Protein AF-A0AA35WSQ1-F1 (afdb_monomer)

Organism: Geodia barretti (NCBI:txid519541)

pLDDT: mean 72.39, std 25.97, range [23.91, 98.19]

Solvent-accessible surface area (backbone atoms only — not comparable to full-atom values): 23000 Å² total; per-residue (Å²): 95,43,48,88,73,52,57,73,50,75,81,74,68,46,73,91,48,37,11,72,87,71,76,24,36,44,32,66,29,25,28,34,81,89,64,55,52,30,11,43,59,44,49,57,64,25,47,78,32,82,89,8,40,32,97,85,59,73,51,65,48,63,86,86,48,58,46,76,32,71,60,56,41,52,60,49,30,62,38,46,27,40,45,92,34,38,91,68,68,38,82,55,64,44,39,42,70,53,44,69,62,45,64,76,69,36,51,45,38,77,38,71,50,87,38,75,91,44,85,54,71,39,37,48,72,45,41,66,65,43,56,79,67,39,52,42,31,80,39,65,42,92,61,70,67,50,76,44,42,48,69,48,49,62,59,32,59,76,73,68,40,51,46,30,64,37,64,35,88,80,70,67,49,60,79,36,29,50,73,44,44,65,58,31,66,74,76,66,49,61,38,43,66,36,94,88,71,68,46,49,25,32,74,90,74,78,40,60,71,84,79,75,82,88,80,78,94,75,95,77,82,88,81,86,84,81,89,82,84,87,84,86,83,88,84,86,87,82,89,80,90,83,84,89,81,85,86,80,91,82,88,83,92,87,89,83,88,87,87,82,88,82,88,83,83,89,81,89,78,88,83,77,88,83,78,87,78,85,82,81,76,86,76,76,68,74,71,58,59,56,54,50,51,53,51,51,52,52,52,52,50,49,53,50,53,49,52,57,47,52,50,52,55,47,53,50,51,53,51,53,52,76,71,58,76,95,79,87,80,78,81,80,49,68,69,57,55,57,46,53,54,52,52,50,51,51,51,57,50,50,52,53,49,54,52,50,56,51,53,56,47,51,70,56,75,78,109

Structure (mmCIF, N/CA/C/O backbone):
data_AF-A0AA35WSQ1-F1
#
_entry.id   AF-A0AA35WSQ1-F1
#
loop_
_atom_site.group_PDB
_atom_site.id
_atom_site.type_symbol
_atom_site.label_atom_id
_atom_site.label_alt_id
_atom_site.label_comp_id
_atom_site.label_asym_id
_atom_site.label_entity_id
_atom_site.label_seq_id
_atom_site.pdbx_PDB_ins_code
_atom_site.Cartn_x
_atom_site.Cartn_y
_atom_site.Cartn_z
_atom_site.occupancy
_atom_site.B_iso_or_equiv
_atom_site.auth_seq_id
_atom_site.auth_comp_id
_atom_site.auth_asym_id
_atom_site.auth_atom_id
_atom_site.pdbx_PDB_model_num
ATOM 1 N N . MET A 1 1 ? -3.437 2.460 20.934 1.00 87.75 1 MET A N 1
ATOM 2 C CA . MET A 1 1 ? -4.535 3.359 20.510 1.00 87.75 1 MET A CA 1
ATOM 3 C C . MET A 1 1 ? -5.745 2.531 20.110 1.00 87.75 1 MET A C 1
ATOM 5 O O . MET A 1 1 ? -5.614 1.315 20.052 1.00 87.75 1 MET A O 1
ATOM 9 N N . GLY A 1 2 ? -6.906 3.158 19.908 1.00 93.75 2 GLY A N 1
ATOM 10 C CA . GLY A 1 2 ? -8.091 2.503 19.339 1.00 93.75 2 GLY A CA 1
ATOM 11 C C . GLY A 1 2 ? -8.087 2.446 17.808 1.00 93.75 2 GLY A C 1
ATOM 12 O O . GLY A 1 2 ? -7.114 2.833 17.163 1.00 93.75 2 GLY A O 1
ATOM 13 N N . PHE A 1 3 ? -9.198 1.982 17.242 1.00 94.56 3 PHE A N 1
ATOM 14 C CA . PHE A 1 3 ? -9.451 1.921 15.805 1.00 94.56 3 PHE A CA 1
ATOM 15 C C . PHE A 1 3 ? -9.909 3.277 15.244 1.00 94.56 3 PHE A C 1
ATOM 17 O O . PHE A 1 3 ? -11.011 3.742 15.544 1.00 94.56 3 PHE A O 1
ATOM 24 N N . ASP A 1 4 ? -9.081 3.864 14.379 1.00 93.81 4 ASP A N 1
ATOM 25 C CA . ASP A 1 4 ? -9.465 4.917 13.433 1.00 93.81 4 ASP A CA 1
ATOM 26 C C . ASP A 1 4 ? -10.038 4.271 12.159 1.00 93.81 4 ASP A C 1
ATOM 28 O O . ASP A 1 4 ? -9.310 3.657 11.369 1.00 93.81 4 ASP A O 1
ATOM 32 N N . VAL A 1 5 ? -11.365 4.329 12.019 1.00 94.44 5 VAL A N 1
ATOM 33 C CA . VAL A 1 5 ? -12.145 3.652 10.972 1.00 94.44 5 VAL A CA 1
ATOM 34 C C . VAL A 1 5 ? -13.406 4.441 10.624 1.00 94.44 5 VAL A C 1
ATOM 36 O O . VAL A 1 5 ? -14.088 4.970 11.501 1.00 94.4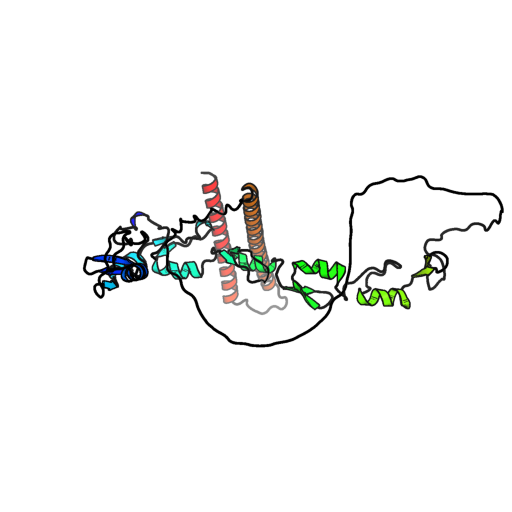4 5 VAL A O 1
ATOM 39 N N . THR A 1 6 ? -13.765 4.472 9.340 1.00 95.50 6 THR A N 1
ATOM 40 C CA . THR A 1 6 ? -15.065 4.988 8.889 1.00 95.50 6 THR A CA 1
ATOM 41 C C . THR A 1 6 ? -16.111 3.880 8.990 1.00 95.50 6 THR A C 1
ATOM 43 O O . THR A 1 6 ? -15.896 2.780 8.482 1.00 95.50 6 THR A O 1
ATOM 46 N N . LEU A 1 7 ? -17.249 4.154 9.628 1.00 95.50 7 LEU A N 1
ATOM 47 C CA . LEU A 1 7 ? -18.340 3.184 9.742 1.00 95.50 7 LEU A CA 1
ATOM 48 C C . LEU A 1 7 ? -19.167 3.098 8.455 1.00 95.50 7 LEU A C 1
ATOM 50 O O . LEU A 1 7 ? -19.232 4.057 7.688 1.00 95.50 7 LEU A O 1
ATOM 54 N N . VAL A 1 8 ? -19.819 1.952 8.238 1.00 95.19 8 VAL A N 1
ATOM 55 C CA . VAL A 1 8 ? -20.883 1.813 7.224 1.00 95.19 8 VAL A CA 1
ATOM 56 C C . VAL A 1 8 ? -22.152 2.539 7.683 1.00 95.19 8 VAL A C 1
ATOM 58 O O . VAL A 1 8 ? -22.787 3.229 6.893 1.00 95.19 8 VAL A O 1
ATOM 61 N N . ASP A 1 9 ? -22.475 2.419 8.971 1.00 92.12 9 ASP A N 1
ATOM 62 C CA . ASP A 1 9 ? -23.585 3.091 9.647 1.00 92.12 9 ASP A CA 1
ATOM 63 C C . ASP A 1 9 ? -23.034 3.859 10.858 1.00 92.12 9 ASP A C 1
ATOM 65 O O . ASP A 1 9 ? -22.395 3.278 11.739 1.00 92.12 9 ASP A O 1
ATOM 69 N N . ALA A 1 10 ? -23.266 5.172 10.906 1.00 87.69 10 ALA A N 1
ATOM 70 C CA . ALA A 1 10 ? -22.809 6.027 11.998 1.00 87.69 10 ALA A CA 1
ATOM 71 C C . ALA A 1 10 ? -23.467 5.676 13.348 1.00 87.69 10 ALA A C 1
ATOM 73 O O . ALA A 1 10 ? -22.832 5.838 14.391 1.00 87.69 10 ALA A O 1
ATOM 74 N N . THR A 1 11 ? -24.697 5.146 13.344 1.00 87.50 11 THR A N 1
ATOM 75 C CA . THR A 1 11 ? -25.439 4.773 14.563 1.00 87.50 11 THR A CA 1
ATOM 76 C C . THR A 1 11 ? -24.832 3.566 15.283 1.00 87.50 11 THR A C 1
ATOM 78 O O . THR A 1 11 ? -25.024 3.402 16.488 1.00 87.50 11 THR A O 1
ATOM 81 N N . ALA A 1 12 ? -23.998 2.772 14.599 1.00 85.94 12 ALA A N 1
ATOM 82 C CA . ALA A 1 12 ? -23.227 1.702 15.226 1.00 85.94 12 ALA A CA 1
ATOM 83 C C . ALA A 1 12 ? -22.140 2.224 16.197 1.00 85.94 12 ALA A C 1
ATOM 85 O O . ALA A 1 12 ? -21.617 1.445 17.003 1.00 85.94 12 ALA A O 1
ATOM 86 N N . LYS A 1 13 ? -21.813 3.530 16.183 1.00 87.12 13 LYS A N 1
ATOM 87 C CA . LYS A 1 13 ? -20.908 4.166 17.158 1.00 87.12 13 LYS A CA 1
ATOM 88 C C . LYS A 1 13 ? -21.607 4.412 18.504 1.00 87.12 13 LYS A C 1
ATOM 90 O O . LYS A 1 13 ? -21.825 5.551 18.906 1.00 87.12 13 LYS A O 1
ATOM 95 N N . LYS A 1 14 ? -21.908 3.339 19.239 1.00 91.25 14 LYS A N 1
ATOM 96 C CA . LYS A 1 14 ? -22.309 3.439 20.653 1.00 91.25 14 LYS A CA 1
ATOM 97 C C . LYS A 1 14 ? -21.193 4.085 21.481 1.00 91.25 14 LYS A C 1
ATOM 99 O O . LYS A 1 14 ? -20.032 3.700 21.342 1.00 91.25 14 LYS A O 1
ATOM 104 N N . GLU A 1 15 ? -21.542 4.965 22.416 1.00 89.12 15 GLU A N 1
ATOM 105 C CA . GLU A 1 15 ? -20.592 5.554 23.379 1.00 89.12 15 GLU A CA 1
ATOM 106 C C . GLU A 1 15 ? -19.857 4.475 24.191 1.00 89.12 15 GLU A C 1
ATOM 108 O O . GLU A 1 15 ? -18.644 4.544 24.369 1.00 89.12 15 GLU A O 1
ATOM 113 N N . SER A 1 16 ? -20.565 3.398 24.554 1.00 91.81 16 SER A N 1
ATOM 114 C CA . SER A 1 16 ? -20.035 2.205 25.236 1.00 91.81 16 SER A CA 1
ATOM 115 C C . SER A 1 16 ? -18.912 1.471 24.490 1.00 91.81 16 SER A C 1
ATOM 117 O O . SER A 1 16 ? -18.307 0.558 25.056 1.00 91.81 16 SER A O 1
ATOM 119 N N . ASN A 1 17 ? -18.679 1.816 23.220 1.00 94.50 17 ASN A N 1
ATOM 120 C CA . ASN A 1 17 ? -17.694 1.206 22.328 1.00 94.50 17 ASN A CA 1
ATOM 121 C C . ASN A 1 17 ? -16.542 2.174 21.979 1.00 94.50 17 ASN A C 1
ATOM 123 O O . ASN A 1 17 ? -15.666 1.826 21.181 1.00 94.50 17 ASN A O 1
ATOM 127 N N . VAL A 1 18 ? -16.528 3.373 22.573 1.00 95.38 18 VAL A N 1
ATOM 128 C CA . VAL A 1 18 ? -15.515 4.421 22.384 1.00 95.38 18 VAL A CA 1
ATOM 129 C C . VAL A 1 18 ? -14.584 4.478 23.596 1.00 95.38 18 VAL A C 1
ATOM 131 O O . VAL A 1 18 ? -15.018 4.431 24.741 1.00 95.38 18 VAL A O 1
ATOM 134 N N . CYS A 1 19 ? -13.281 4.606 23.354 1.00 96.25 19 CYS A N 1
ATOM 135 C CA . CYS A 1 19 ? -12.285 4.765 24.409 1.00 96.25 19 CYS A CA 1
ATOM 136 C C . CYS A 1 19 ? -12.253 6.220 24.919 1.00 96.25 19 CYS A C 1
ATOM 138 O O . CYS A 1 19 ? -11.862 7.097 24.147 1.00 96.25 19 CYS A O 1
ATOM 140 N N . PRO A 1 20 ? -12.520 6.516 26.205 1.00 94.06 20 PRO A N 1
ATOM 141 C CA . PRO A 1 20 ? -12.483 7.880 26.743 1.00 94.06 20 PRO A CA 1
ATOM 142 C C . PRO A 1 20 ? -11.074 8.497 26.749 1.00 94.06 20 PRO A C 1
ATOM 144 O O . PRO A 1 20 ? -10.946 9.705 26.875 1.00 94.06 20 PRO A O 1
ATOM 147 N N . HIS A 1 21 ? -10.011 7.693 26.595 1.00 94.06 21 HIS A N 1
ATOM 148 C CA . HIS A 1 21 ? -8.631 8.193 26.502 1.00 94.06 21 HIS A CA 1
ATOM 149 C C . HIS A 1 21 ? -8.194 8.641 25.095 1.00 94.06 21 HIS A C 1
ATOM 151 O O . HIS A 1 21 ? -7.302 9.473 24.979 1.00 94.06 21 HIS A O 1
ATOM 157 N N . CYS A 1 22 ? -8.759 8.067 24.026 1.00 95.31 22 CYS A N 1
ATOM 158 C CA . CYS A 1 22 ? -8.333 8.378 22.651 1.00 95.31 22 CYS A CA 1
ATOM 159 C C . CYS A 1 22 ? -9.482 8.673 21.679 1.00 95.31 22 CYS A C 1
ATOM 161 O O . CYS A 1 22 ? -9.227 8.919 20.508 1.00 95.31 22 CYS A O 1
ATOM 163 N N . HIS A 1 23 ? -10.734 8.628 22.142 1.00 94.00 23 HIS A N 1
ATOM 164 C CA . HIS A 1 23 ? -11.976 8.951 21.419 1.00 94.00 23 HIS A CA 1
ATOM 165 C C . HIS A 1 23 ? -12.254 8.129 20.136 1.00 94.00 23 HIS A C 1
ATOM 167 O O . HIS A 1 23 ? -13.249 8.347 19.435 1.00 94.00 23 HIS A O 1
ATOM 173 N N . LEU A 1 24 ? -11.415 7.120 19.885 1.00 95.44 24 LEU A N 1
ATOM 174 C CA . LEU A 1 24 ? -11.544 6.084 18.861 1.00 95.44 24 LEU A CA 1
ATOM 175 C C . LEU A 1 24 ? -12.309 4.859 19.386 1.00 95.44 24 LEU A C 1
ATOM 177 O O . LEU A 1 24 ? -12.506 4.697 20.593 1.00 95.44 24 LEU A O 1
ATOM 181 N N . ILE A 1 25 ? -12.709 3.969 18.476 1.00 96.19 25 ILE A N 1
ATOM 182 C CA . ILE A 1 25 ? -13.359 2.695 18.822 1.00 96.19 25 ILE A CA 1
ATOM 183 C C . ILE A 1 25 ? -12.358 1.780 19.547 1.00 96.19 25 ILE A C 1
ATOM 185 O O . ILE A 1 25 ? -11.173 1.759 19.210 1.00 96.19 25 ILE A O 1
ATOM 189 N N . LEU A 1 26 ? -12.810 1.044 20.566 1.00 97.00 26 LEU A N 1
ATOM 190 C CA . LEU A 1 26 ? -11.941 0.259 21.454 1.00 97.00 26 LEU A CA 1
ATOM 191 C C . LEU A 1 26 ? -11.146 -0.835 20.703 1.00 97.00 26 LEU A C 1
ATOM 193 O O . LEU A 1 26 ? -11.726 -1.819 20.255 1.00 97.00 26 LEU A O 1
ATOM 197 N N . ASP A 1 27 ? -9.814 -0.728 20.624 1.00 96.50 27 ASP A N 1
ATOM 198 C CA . ASP A 1 27 ? -8.960 -1.848 20.186 1.00 96.50 27 ASP A CA 1
ATOM 199 C C . ASP A 1 27 ? -8.508 -2.670 21.395 1.00 96.50 27 ASP A C 1
ATOM 201 O O . ASP A 1 27 ? -7.917 -2.135 22.337 1.00 96.50 27 ASP A O 1
ATOM 205 N N . THR A 1 28 ? -8.778 -3.976 21.350 1.00 96.81 28 THR A N 1
ATOM 206 C CA . THR A 1 28 ? -8.549 -4.930 22.447 1.00 96.81 28 THR A CA 1
ATOM 207 C C . THR A 1 28 ? -9.130 -4.398 23.771 1.00 96.81 28 THR A C 1
ATOM 209 O O . THR A 1 28 ? -8.376 -3.930 24.628 1.00 96.81 28 THR A O 1
ATOM 212 N N . PRO A 1 29 ? -10.471 -4.395 23.928 1.00 97.69 29 PRO A N 1
ATOM 213 C CA . PRO A 1 29 ? -11.139 -3.750 25.055 1.00 97.69 29 PRO A CA 1
ATOM 214 C C . PRO A 1 29 ? -10.738 -4.332 26.415 1.00 97.69 29 PRO A C 1
ATOM 216 O O . PRO A 1 29 ? -10.761 -5.545 26.631 1.00 97.69 29 PRO A O 1
ATOM 219 N N . MET A 1 30 ? -10.431 -3.436 27.344 1.00 97.25 30 MET A N 1
ATOM 220 C CA . MET A 1 30 ? -10.238 -3.688 28.769 1.00 97.25 30 MET A CA 1
ATOM 221 C C . MET A 1 30 ? -11.290 -2.895 29.549 1.00 97.25 30 MET A C 1
ATOM 223 O O . MET A 1 30 ? -11.677 -1.812 29.114 1.00 97.25 30 MET A O 1
ATOM 227 N N . GLN A 1 31 ? -11.719 -3.394 30.702 1.00 96.81 31 GLN A N 1
ATOM 228 C CA . GLN A 1 31 ? -12.670 -2.739 31.602 1.00 96.81 31 GLN A CA 1
ATOM 229 C C . GLN A 1 31 ? -12.081 -2.697 33.019 1.00 96.81 31 GLN A C 1
ATOM 231 O O . GLN A 1 31 ? -11.473 -3.677 33.450 1.00 96.81 31 GLN A O 1
ATOM 236 N N . THR A 1 32 ? -12.217 -1.570 33.725 1.00 95.06 32 THR A N 1
ATOM 237 C CA . THR A 1 32 ? -11.826 -1.448 35.144 1.00 95.06 32 THR A CA 1
ATOM 238 C C . THR A 1 32 ? -12.936 -1.940 36.082 1.00 95.06 32 THR A C 1
ATOM 240 O O . THR A 1 32 ? -14.067 -2.173 35.648 1.00 95.06 32 THR A O 1
ATOM 243 N N . GLU A 1 33 ? -12.650 -2.084 37.378 1.00 93.31 33 GLU A N 1
ATOM 244 C CA . GLU A 1 33 ? -13.682 -2.395 38.386 1.00 93.31 33 GLU A CA 1
ATOM 245 C C . GLU A 1 33 ? -14.798 -1.332 38.447 1.00 93.31 33 GLU A C 1
ATOM 247 O O . GLU A 1 33 ? -15.959 -1.677 38.649 1.00 93.31 33 GLU A O 1
ATOM 252 N N . GLU A 1 34 ? -14.491 -0.061 38.165 1.00 91.38 34 GLU A N 1
ATOM 253 C CA . GLU A 1 34 ? -15.468 1.035 38.032 1.00 91.38 34 GLU A CA 1
ATOM 254 C C . GLU A 1 34 ? -16.276 0.991 36.719 1.00 91.38 34 GLU A C 1
ATOM 256 O O . GLU A 1 34 ? -17.093 1.872 36.458 1.00 91.38 34 GLU A O 1
ATOM 261 N N . GLY A 1 35 ? -16.042 -0.005 35.859 1.00 92.31 35 GLY A N 1
ATOM 262 C CA . GLY A 1 35 ? -16.738 -0.176 34.584 1.00 92.31 35 GLY A CA 1
ATOM 263 C C . GLY A 1 35 ? -16.193 0.663 33.424 1.00 92.31 35 GLY A C 1
ATOM 264 O O . GLY A 1 35 ? -16.761 0.624 32.332 1.00 92.31 35 GLY A O 1
ATOM 265 N N . ILE A 1 36 ? -15.085 1.389 33.609 1.00 93.62 36 ILE A N 1
ATOM 266 C CA . ILE A 1 36 ? -14.510 2.239 32.559 1.00 93.62 36 ILE A CA 1
ATOM 267 C C . ILE A 1 36 ? -13.857 1.357 31.488 1.00 93.62 36 ILE A C 1
ATOM 269 O O . ILE A 1 36 ? -12.904 0.627 31.764 1.00 93.62 36 ILE A O 1
ATOM 273 N N . ARG A 1 37 ? -14.353 1.442 30.248 1.00 96.62 37 ARG A N 1
ATOM 274 C CA . ARG A 1 37 ? -13.802 0.729 29.085 1.00 96.62 37 ARG A CA 1
ATOM 275 C C . ARG A 1 37 ? -12.648 1.509 28.448 1.00 96.62 37 ARG A C 1
ATOM 277 O O . ARG A 1 37 ? -12.781 2.695 28.170 1.00 96.62 37 ARG A O 1
ATOM 284 N N . LEU A 1 38 ? -11.531 0.843 28.163 1.00 96.62 38 LEU A N 1
ATOM 285 C CA . LEU A 1 38 ? -10.324 1.401 27.539 1.00 96.62 38 LEU A CA 1
ATOM 286 C C . LEU A 1 38 ? -9.765 0.444 26.475 1.00 96.62 38 LEU A C 1
ATOM 288 O O . LEU A 1 38 ? -9.893 -0.772 26.597 1.00 96.62 38 LEU A O 1
ATOM 292 N N . CYS A 1 39 ? -9.071 0.961 25.458 1.00 97.94 39 CYS A N 1
ATOM 293 C CA . CYS A 1 39 ? -8.200 0.116 24.629 1.00 97.94 39 CYS A CA 1
ATOM 294 C C . CYS A 1 39 ? -7.049 -0.414 25.494 1.00 97.94 39 CYS A C 1
ATOM 296 O O . CYS A 1 39 ? -6.483 0.372 26.258 1.00 97.94 39 CYS A O 1
ATOM 298 N N . LYS A 1 40 ? -6.611 -1.670 25.324 1.00 97.12 40 LYS A N 1
ATOM 299 C CA . LYS A 1 40 ? -5.482 -2.238 26.092 1.00 97.12 40 LYS A CA 1
ATOM 300 C C . LYS A 1 40 ? -4.257 -1.311 26.131 1.00 97.12 40 LYS A C 1
ATOM 302 O O . LYS A 1 40 ? -3.819 -0.926 27.210 1.00 97.12 40 LYS A O 1
ATOM 307 N N . GLY A 1 41 ? -3.780 -0.866 24.966 1.00 96.19 41 GLY A N 1
ATOM 308 C CA . GLY A 1 41 ? -2.620 0.032 24.879 1.00 96.19 41 GLY A CA 1
ATOM 309 C C . GLY A 1 41 ? -2.845 1.426 25.482 1.00 96.19 41 GLY A C 1
ATOM 310 O O . GLY A 1 41 ? -1.888 2.088 25.858 1.00 96.19 41 GLY A O 1
ATOM 311 N N . CYS A 1 42 ? -4.097 1.876 25.603 1.00 96.56 42 CYS A N 1
ATOM 312 C CA . CYS A 1 42 ? -4.436 3.139 26.264 1.00 96.56 42 CYS A CA 1
ATOM 313 C C . CYS A 1 42 ? -4.449 2.984 27.791 1.00 96.56 42 CYS A C 1
ATOM 315 O O . CYS A 1 42 ? -3.952 3.849 28.501 1.00 96.56 42 CYS A O 1
ATOM 317 N N . LEU A 1 43 ? -4.948 1.853 28.294 1.00 95.62 43 LEU A N 1
ATOM 318 C CA . LEU A 1 43 ? -4.835 1.468 29.702 1.00 95.62 43 LEU A CA 1
ATOM 319 C C . LEU A 1 43 ? -3.360 1.312 30.122 1.00 95.62 43 LEU A C 1
ATOM 321 O O . LEU A 1 43 ? -2.966 1.810 31.173 1.00 95.62 43 LEU A O 1
ATOM 325 N N . GLU A 1 44 ? -2.522 0.712 29.275 1.00 94.56 44 GLU A N 1
ATOM 326 C CA . GLU A 1 44 ? -1.070 0.603 29.494 1.00 94.56 44 GLU A CA 1
ATOM 327 C C . GLU A 1 44 ? -0.379 1.983 29.542 1.00 94.56 44 GLU A C 1
ATOM 329 O O . GLU A 1 44 ? 0.444 2.220 30.425 1.00 94.56 44 GLU A O 1
ATOM 334 N N . GLN A 1 45 ? -0.777 2.929 28.682 1.00 93.88 45 GLN A N 1
ATOM 335 C CA . GLN A 1 45 ? -0.296 4.323 28.697 1.00 93.88 45 GLN A CA 1
ATOM 336 C C . GLN A 1 45 ? -0.766 5.148 29.910 1.00 93.88 45 GLN A C 1
ATOM 338 O O . GLN A 1 45 ? -0.131 6.148 30.244 1.00 93.88 45 GLN A O 1
ATOM 343 N N . ILE A 1 46 ? -1.876 4.775 30.557 1.00 93.75 46 ILE A N 1
ATOM 344 C CA . ILE A 1 46 ? -2.387 5.466 31.751 1.00 93.75 46 ILE A CA 1
ATOM 345 C C . ILE A 1 46 ? -1.690 4.958 33.021 1.00 93.75 46 ILE A C 1
ATOM 347 O O . ILE A 1 46 ? -1.271 5.776 33.838 1.00 93.75 46 ILE A O 1
ATOM 351 N N . LYS A 1 47 ? -1.487 3.640 33.162 1.00 92.31 47 LYS A N 1
ATOM 352 C CA . LYS A 1 47 ? -0.812 3.025 34.325 1.00 92.31 47 LYS A CA 1
ATOM 353 C C . LYS A 1 47 ? 0.560 3.615 34.643 1.00 92.31 47 LYS A C 1
ATOM 355 O O . LYS A 1 47 ? 0.893 3.793 35.806 1.00 92.31 47 LYS A O 1
ATOM 360 N N . ILE A 1 48 ? 1.356 3.898 33.610 1.00 92.12 48 ILE A N 1
ATOM 361 C CA . ILE A 1 48 ? 2.731 4.403 33.761 1.00 92.12 48 ILE A CA 1
ATOM 362 C C . ILE A 1 48 ? 2.801 5.870 34.220 1.00 92.12 48 ILE A C 1
ATOM 364 O O . ILE A 1 48 ? 3.893 6.390 34.437 1.00 92.12 48 ILE A O 1
ATOM 368 N N . LYS A 1 49 ? 1.659 6.557 34.355 1.00 90.50 49 LYS A N 1
ATOM 369 C CA . LYS A 1 49 ? 1.588 7.930 34.869 1.00 90.50 49 LYS A CA 1
ATOM 370 C C . LYS A 1 49 ? 1.565 7.924 36.403 1.00 90.50 49 LYS A C 1
ATOM 372 O O . LYS A 1 49 ? 1.051 6.973 36.993 1.00 90.50 49 LYS A O 1
ATOM 377 N N . PRO A 1 50 ? 2.059 8.980 37.077 1.00 88.12 50 PRO A N 1
ATOM 378 C CA . PRO A 1 50 ? 1.970 9.095 38.532 1.00 88.12 50 PRO A CA 1
ATOM 379 C C . PRO A 1 50 ? 0.536 8.873 39.038 1.00 88.12 50 PRO A C 1
ATOM 381 O O . PRO A 1 50 ? -0.404 9.519 38.578 1.00 88.12 50 PRO A O 1
ATOM 384 N N . GLY A 1 51 ? 0.362 7.918 39.957 1.00 85.00 51 GLY A N 1
ATOM 385 C CA . GLY A 1 51 ? -0.950 7.541 40.498 1.00 85.00 51 GLY A CA 1
ATOM 386 C C . GLY A 1 51 ? -1.916 6.874 39.505 1.00 85.00 51 GLY A C 1
ATOM 387 O O . GLY A 1 51 ? -3.092 6.741 39.826 1.00 85.00 51 GLY A O 1
ATOM 388 N N . GLY A 1 52 ? -1.461 6.478 38.309 1.00 87.69 52 GLY A N 1
ATOM 389 C CA . GLY A 1 52 ? -2.289 5.809 37.301 1.00 87.69 52 GLY A CA 1
ATOM 390 C C . GLY A 1 52 ? -3.409 6.675 36.709 1.00 87.69 52 GLY A C 1
ATOM 391 O O . GLY A 1 52 ? -4.395 6.129 36.223 1.00 87.69 52 GLY A O 1
ATOM 392 N N . ARG A 1 53 ? -3.313 8.011 36.767 1.00 89.06 53 ARG A N 1
ATOM 393 C CA . ARG A 1 53 ? -4.370 8.949 36.335 1.00 89.06 53 ARG A CA 1
ATOM 394 C C . ARG A 1 53 ? -4.029 9.614 35.000 1.00 89.06 53 ARG A C 1
ATOM 396 O O . ARG A 1 53 ? -2.881 9.999 34.774 1.00 89.06 53 ARG A O 1
ATOM 403 N N . CYS A 1 54 ? -5.013 9.810 34.114 1.00 86.88 54 CYS A N 1
ATOM 404 C CA . CYS A 1 54 ? -4.848 10.736 32.990 1.00 86.88 54 CYS A CA 1
ATOM 405 C C . CYS A 1 54 ? -5.434 12.114 33.279 1.00 86.88 54 CYS A C 1
ATOM 407 O O . CYS A 1 54 ? -6.649 12.286 33.284 1.00 86.88 54 CYS A O 1
ATOM 409 N N . ASN A 1 55 ? -4.568 13.125 33.288 1.00 81.69 55 ASN A N 1
ATOM 410 C CA . ASN A 1 55 ? -4.927 14.550 33.285 1.00 81.69 55 ASN A CA 1
ATOM 411 C C . ASN A 1 55 ? -5.761 14.984 32.050 1.00 81.69 55 ASN A C 1
ATOM 413 O O . ASN A 1 55 ? -6.113 16.149 31.931 1.00 81.69 55 ASN A O 1
ATOM 417 N N . CYS A 1 56 ? -6.021 14.071 31.106 1.00 80.50 56 CYS A N 1
ATOM 418 C CA . CYS A 1 56 ? -6.678 14.317 29.824 1.00 80.50 56 CYS A CA 1
ATOM 419 C C . CYS A 1 56 ? -8.170 13.940 29.780 1.00 80.50 56 CYS A C 1
ATOM 421 O O . CYS A 1 56 ? -8.923 14.513 29.003 1.00 80.50 56 CYS A O 1
ATOM 423 N N . CYS A 1 57 ? -8.584 12.941 30.563 1.00 79.94 57 CYS A N 1
ATOM 424 C CA . CYS A 1 57 ? -9.936 12.364 30.534 1.00 79.94 57 CYS A CA 1
ATOM 425 C C . CYS A 1 57 ? -10.419 11.915 31.926 1.00 79.94 57 CYS A C 1
ATOM 427 O O . CYS A 1 57 ? -11.377 11.158 32.041 1.00 79.94 57 CYS A O 1
ATOM 429 N N . ASP A 1 58 ? -9.685 12.321 32.962 1.00 81.94 58 ASP A N 1
ATOM 430 C CA . ASP A 1 58 ? -9.795 11.983 34.386 1.00 81.94 58 ASP A CA 1
ATOM 431 C C . ASP A 1 58 ? -9.855 10.494 34.782 1.00 81.94 58 ASP A C 1
ATOM 433 O O . ASP A 1 58 ? -9.938 10.148 35.962 1.00 81.94 58 ASP A O 1
ATOM 437 N N . VAL A 1 59 ? -9.724 9.582 33.816 1.00 88.06 59 VAL A N 1
ATOM 438 C CA . VAL A 1 59 ? -9.666 8.142 34.078 1.00 88.06 59 VAL A CA 1
ATOM 439 C C . VAL A 1 59 ? -8.448 7.807 34.937 1.00 88.06 59 VAL A C 1
ATOM 441 O O . VAL A 1 59 ? -7.306 8.098 34.568 1.00 88.06 59 VAL A O 1
ATOM 444 N N . THR A 1 60 ? -8.708 7.139 36.059 1.00 91.88 60 THR A N 1
ATOM 445 C CA . THR A 1 60 ? -7.696 6.514 36.917 1.00 91.88 60 THR A CA 1
ATOM 446 C C . THR A 1 60 ? -7.733 5.003 36.720 1.00 91.88 60 THR A C 1
ATOM 448 O O . THR A 1 60 ? -8.796 4.395 36.807 1.00 91.88 60 THR A O 1
ATOM 451 N N . VAL A 1 61 ? -6.578 4.393 36.461 1.00 92.75 61 VAL A N 1
ATOM 452 C CA . VAL A 1 61 ? -6.391 2.940 36.405 1.00 92.75 61 VAL A CA 1
ATOM 453 C C . VAL A 1 61 ? -5.570 2.524 37.619 1.00 92.75 61 VAL A C 1
ATOM 455 O O . VAL A 1 61 ? -4.378 2.816 37.704 1.00 92.75 61 VAL A O 1
ATOM 458 N N . LYS A 1 62 ? -6.211 1.825 38.555 1.00 91.50 62 LYS A N 1
ATOM 459 C CA . LYS A 1 62 ? -5.539 1.206 39.702 1.00 91.50 62 LYS A CA 1
ATOM 460 C C . LYS A 1 62 ? -4.890 -0.109 39.265 1.00 91.50 62 LYS A C 1
ATOM 462 O O . LYS A 1 62 ? -5.386 -0.785 38.361 1.00 91.50 62 LYS A O 1
ATOM 467 N N . GLU A 1 63 ? -3.779 -0.480 39.893 1.00 89.25 63 GLU A N 1
ATOM 468 C CA . GLU A 1 63 ? -3.058 -1.694 39.504 1.00 89.25 63 GLU A CA 1
ATOM 469 C C . GLU A 1 63 ? -3.842 -2.964 39.889 1.00 89.25 63 GLU A C 1
ATOM 471 O O . GLU A 1 63 ? -4.532 -2.998 40.904 1.00 89.25 63 GLU A O 1
ATOM 476 N N . GLY A 1 64 ? -3.799 -3.989 39.036 1.00 88.94 64 GLY A N 1
ATOM 477 C CA . GLY A 1 64 ? -4.607 -5.213 39.130 1.00 88.94 64 GLY A CA 1
ATOM 478 C C . GLY A 1 64 ? -6.115 -5.076 38.838 1.00 88.94 64 GLY A C 1
ATOM 479 O O . GLY A 1 64 ? -6.718 -6.047 38.388 1.00 88.94 64 GLY A O 1
ATOM 480 N N . GLN A 1 65 ? -6.731 -3.904 39.035 1.00 93.81 65 GLN A N 1
ATOM 481 C CA . GLN A 1 65 ? -8.197 -3.714 39.019 1.00 93.81 65 GLN A CA 1
ATOM 482 C C . GLN A 1 65 ? -8.797 -3.519 37.611 1.00 93.81 65 GLN A C 1
ATOM 484 O O . GLN A 1 65 ? -9.537 -2.567 37.342 1.00 93.81 65 GLN A O 1
ATOM 489 N N . TYR A 1 66 ? -8.448 -4.406 36.676 1.00 95.81 66 TYR A N 1
ATOM 490 C CA . TYR A 1 66 ? -8.901 -4.367 35.282 1.00 95.81 66 TYR A CA 1
ATOM 491 C C . TYR A 1 66 ? -8.852 -5.750 34.613 1.00 95.81 66 TYR A C 1
ATOM 493 O O . TYR A 1 66 ? -7.995 -6.582 34.907 1.00 95.81 66 TYR A O 1
ATOM 501 N N . TYR A 1 67 ? -9.738 -5.989 33.645 1.00 97.44 67 TYR A N 1
ATOM 502 C CA . TYR A 1 67 ? -9.865 -7.270 32.940 1.00 97.44 67 TYR A CA 1
ATOM 503 C C . TYR A 1 67 ? -10.216 -7.087 31.450 1.00 97.44 67 TYR A C 1
ATOM 505 O O . TYR A 1 67 ? -10.745 -6.042 31.071 1.00 97.44 67 TYR A O 1
ATOM 513 N N . PRO A 1 68 ? -9.934 -8.070 30.570 1.00 98.12 68 PRO A N 1
ATOM 514 C CA . PRO A 1 68 ? -10.331 -8.004 29.161 1.00 98.12 68 PRO A CA 1
ATOM 515 C C . PRO A 1 68 ? -11.852 -8.126 28.989 1.00 98.12 68 PRO A C 1
ATOM 517 O O . PRO A 1 68 ? -12.440 -9.150 29.350 1.00 98.12 68 PRO A O 1
ATOM 520 N N . ASP A 1 69 ? -12.491 -7.124 28.383 1.00 98.19 69 ASP A N 1
ATOM 521 C CA . ASP A 1 69 ? -13.939 -7.125 28.158 1.00 98.19 69 ASP A CA 1
ATOM 522 C C . ASP A 1 69 ? -14.294 -7.920 26.887 1.00 98.19 69 ASP A C 1
ATOM 524 O O . ASP A 1 69 ? -14.300 -7.421 25.757 1.00 98.19 69 ASP A O 1
ATOM 528 N N . ARG A 1 70 ? -14.623 -9.201 27.093 1.00 97.88 70 ARG A N 1
ATOM 529 C CA . ARG A 1 70 ? -15.087 -10.128 26.045 1.00 97.88 70 ARG A CA 1
ATOM 530 C C . ARG A 1 70 ? -16.508 -9.832 25.537 1.00 97.88 70 ARG A C 1
ATOM 532 O O . ARG A 1 70 ? -16.926 -10.437 24.546 1.00 97.88 70 ARG A O 1
ATOM 539 N N . ALA A 1 71 ? -17.279 -8.966 26.194 1.00 97.00 71 ALA A N 1
ATOM 540 C CA . ALA A 1 71 ? -18.558 -8.483 25.677 1.00 97.00 71 ALA A CA 1
ATOM 541 C C . ALA A 1 71 ? -18.312 -7.332 24.694 1.00 97.00 71 ALA A C 1
ATOM 543 O O . ALA A 1 71 ? -18.631 -7.491 23.514 1.00 97.00 71 ALA A O 1
ATOM 544 N N . ALA A 1 72 ? -17.620 -6.269 25.124 1.00 96.56 72 ALA A N 1
ATOM 545 C CA . ALA A 1 72 ? -17.214 -5.164 24.250 1.00 96.56 72 ALA A CA 1
ATOM 546 C C . ALA A 1 72 ? -16.432 -5.650 23.030 1.00 96.56 72 ALA A C 1
ATOM 548 O O . ALA A 1 72 ? -16.697 -5.188 21.928 1.00 96.56 72 ALA A O 1
ATOM 549 N N . LEU A 1 73 ? -15.510 -6.609 23.187 1.00 97.19 73 LEU A N 1
ATOM 550 C CA . LEU A 1 73 ? -14.749 -7.146 22.055 1.00 97.19 73 LEU A CA 1
ATOM 551 C C . LEU A 1 73 ? -15.661 -7.757 20.981 1.00 97.19 73 LEU A C 1
ATOM 553 O O . LEU A 1 73 ? -15.415 -7.555 19.797 1.00 97.19 73 LEU A O 1
ATOM 557 N N . ARG A 1 74 ? -16.733 -8.461 21.370 1.00 96.88 74 ARG A N 1
ATOM 558 C CA . ARG A 1 74 ? -17.707 -9.024 20.418 1.00 96.88 74 ARG A CA 1
ATOM 559 C C . ARG A 1 74 ? -18.597 -7.944 19.806 1.00 96.88 74 ARG A C 1
ATOM 561 O O . ARG A 1 74 ? -18.818 -7.975 18.600 1.00 96.88 74 ARG A O 1
ATOM 568 N N . GLU A 1 75 ? -19.066 -6.985 20.606 1.00 95.69 75 GLU A N 1
ATOM 569 C CA . GLU A 1 75 ? -19.849 -5.843 20.110 1.00 95.69 75 GLU A CA 1
ATOM 570 C C . GLU A 1 75 ? -19.060 -5.010 19.090 1.00 95.69 75 GLU A C 1
ATOM 572 O O . GLU A 1 75 ? -19.583 -4.676 18.032 1.00 95.69 75 GLU A O 1
ATOM 577 N N . VAL A 1 76 ? -17.795 -4.710 19.392 1.00 96.38 76 VAL A N 1
ATOM 578 C CA . VAL A 1 76 ? -16.895 -3.910 18.556 1.00 96.38 76 VAL A CA 1
ATOM 579 C C . VAL A 1 76 ? -16.481 -4.665 17.293 1.00 96.38 76 VAL A C 1
ATOM 581 O O . VAL A 1 76 ? -16.554 -4.100 16.204 1.00 96.38 76 VAL A O 1
ATOM 584 N N . ASN A 1 77 ? -16.122 -5.949 17.396 1.00 96.50 77 ASN A N 1
AT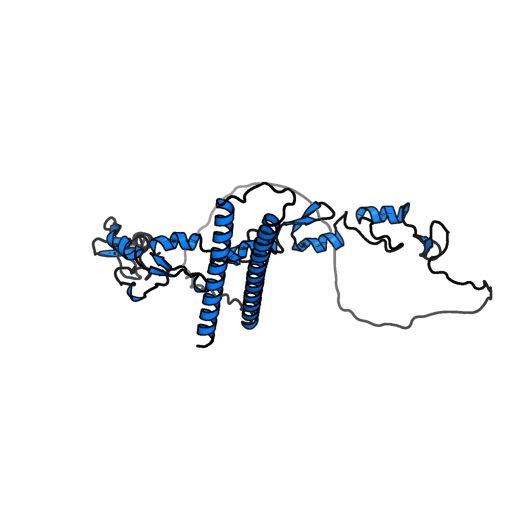OM 585 C CA . ASN A 1 77 ? -15.781 -6.773 16.231 1.00 96.50 77 ASN A CA 1
ATOM 586 C C . ASN A 1 77 ? -16.934 -6.899 15.222 1.00 96.50 77 ASN A C 1
ATOM 588 O O . ASN A 1 77 ? -16.679 -7.007 14.022 1.00 96.50 77 ASN A O 1
ATOM 592 N N . ALA A 1 78 ? -18.184 -6.869 15.695 1.00 96.19 78 ALA A N 1
ATOM 593 C CA . ALA A 1 78 ? -19.378 -6.947 14.859 1.00 96.19 78 ALA A CA 1
ATOM 594 C C . ALA A 1 78 ? -19.707 -5.642 14.102 1.00 96.19 78 ALA A C 1
ATOM 596 O O . ALA A 1 78 ? -20.516 -5.682 13.175 1.00 96.19 78 ALA A O 1
ATOM 597 N N . ILE A 1 79 ? -19.091 -4.504 14.454 1.00 96.31 79 ILE A N 1
ATOM 598 C CA . ILE A 1 79 ? -19.316 -3.221 13.771 1.00 96.31 79 ILE A CA 1
ATOM 599 C C . ILE A 1 79 ? -18.886 -3.333 12.301 1.00 96.31 79 ILE A C 1
ATOM 601 O O . ILE A 1 79 ? -17.780 -3.788 12.000 1.00 96.31 79 ILE A O 1
ATOM 605 N N . LEU A 1 80 ? -19.750 -2.885 11.386 1.00 97.06 80 LEU A N 1
ATOM 606 C CA . LEU A 1 80 ? -19.444 -2.806 9.958 1.00 97.06 80 LEU A CA 1
ATOM 607 C C . LEU A 1 80 ? -18.676 -1.518 9.636 1.00 97.06 80 LEU A C 1
ATOM 609 O O . LEU A 1 80 ? -19.150 -0.409 9.898 1.00 97.06 80 LEU A O 1
ATOM 613 N N . VAL A 1 81 ? -17.499 -1.673 9.032 1.00 97.62 81 VAL A N 1
ATOM 614 C CA . VAL A 1 81 ? -16.580 -0.582 8.685 1.00 97.62 81 VAL A CA 1
ATOM 615 C C . VAL A 1 81 ? -16.199 -0.605 7.208 1.00 97.62 81 VAL A C 1
ATOM 617 O O . VAL A 1 81 ? -16.205 -1.652 6.560 1.00 97.62 81 VAL A O 1
ATOM 620 N N . LEU A 1 82 ? -15.864 0.569 6.681 1.00 97.75 82 LEU A N 1
ATOM 621 C CA . LEU A 1 82 ? -15.377 0.787 5.322 1.00 97.75 82 LEU A CA 1
ATOM 622 C C . LEU A 1 82 ? -13.845 0.703 5.285 1.00 97.75 82 LEU A C 1
ATOM 624 O O . LEU A 1 82 ? -13.168 1.095 6.237 1.00 97.75 82 LEU A O 1
ATOM 628 N N . CYS A 1 83 ? -13.269 0.268 4.163 1.00 97.38 83 CYS A N 1
ATOM 629 C CA . CYS A 1 83 ? -11.825 0.384 3.971 1.00 97.38 83 CYS A CA 1
ATOM 630 C C . CYS A 1 83 ? -11.376 1.858 3.925 1.00 97.38 83 CYS A C 1
ATOM 632 O O . CYS A 1 83 ? -11.936 2.662 3.177 1.00 97.38 83 CYS A O 1
ATOM 634 N N . ARG A 1 84 ? -10.286 2.211 4.627 1.00 96.25 84 ARG A N 1
ATOM 635 C CA . ARG A 1 84 ? -9.680 3.560 4.565 1.00 96.25 84 ARG A CA 1
ATOM 636 C C . ARG A 1 84 ? -9.206 3.970 3.160 1.00 96.25 84 ARG A C 1
ATOM 638 O O . ARG A 1 84 ? -9.045 5.155 2.879 1.00 96.25 84 ARG A O 1
ATOM 645 N N . HIS A 1 85 ? -9.031 2.999 2.262 1.00 96.69 85 HIS A N 1
ATOM 646 C CA . HIS A 1 85 ? -8.700 3.201 0.849 1.00 96.69 85 HIS A CA 1
ATOM 647 C C . HIS A 1 85 ? -9.938 3.329 -0.061 1.00 96.69 85 HIS A C 1
ATOM 649 O O . HIS A 1 85 ? -9.798 3.327 -1.283 1.00 96.69 85 HIS A O 1
ATOM 655 N N . LYS A 1 86 ? -11.157 3.487 0.486 1.00 95.44 86 LYS A N 1
ATOM 656 C CA . LYS A 1 86 ? -12.385 3.710 -0.306 1.00 95.44 86 LYS A CA 1
ATOM 657 C C . LYS A 1 86 ? -12.266 4.906 -1.256 1.00 95.44 86 LYS A C 1
ATOM 659 O O . LYS A 1 86 ? -12.690 4.817 -2.402 1.00 95.44 86 LYS A O 1
ATOM 664 N N . LYS A 1 87 ? -11.578 5.975 -0.831 1.00 94.19 87 LYS A N 1
ATOM 665 C CA . LYS A 1 87 ? -11.259 7.151 -1.668 1.00 94.19 87 LYS A CA 1
ATOM 666 C C . LYS A 1 87 ? -10.335 6.870 -2.867 1.00 94.19 87 LYS A C 1
ATOM 668 O O . LYS A 1 87 ? -10.210 7.722 -3.734 1.00 94.19 87 LYS A O 1
ATOM 673 N N . PHE A 1 88 ? -9.688 5.704 -2.907 1.00 93.44 88 PHE A N 1
ATOM 674 C CA . PHE A 1 88 ? -8.845 5.244 -4.016 1.00 93.44 88 PHE A CA 1
ATOM 675 C C . PHE A 1 88 ? -9.520 4.153 -4.869 1.00 93.44 88 PHE A C 1
ATOM 677 O O . PHE A 1 88 ? -8.907 3.664 -5.810 1.00 93.44 88 PHE A O 1
ATOM 684 N N . GLY A 1 89 ? -10.768 3.774 -4.558 1.00 95.44 89 GLY A N 1
ATOM 685 C CA . GLY A 1 89 ? -11.539 2.765 -5.297 1.00 95.44 89 GLY A CA 1
ATOM 686 C C . GLY A 1 89 ? -11.866 1.487 -4.519 1.00 95.44 89 GLY A C 1
ATOM 687 O O . GLY A 1 89 ? -12.601 0.649 -5.035 1.00 95.44 89 GLY A O 1
ATOM 688 N N . CYS A 1 90 ? -11.388 1.323 -3.277 1.00 97.69 90 CYS A N 1
ATOM 689 C CA . CYS A 1 90 ? -11.674 0.109 -2.509 1.00 97.69 90 CYS A CA 1
ATOM 690 C C . CYS A 1 90 ? -13.156 0.015 -2.109 1.00 97.69 90 CYS A C 1
ATOM 692 O O . CYS A 1 90 ? -13.625 0.740 -1.230 1.00 97.69 90 CYS A O 1
ATOM 694 N N . SER A 1 91 ? -13.881 -0.926 -2.711 1.00 97.06 91 SER A N 1
ATOM 695 C CA . SER A 1 91 ? -15.284 -1.227 -2.400 1.00 97.06 91 SER A CA 1
ATOM 696 C C . SER A 1 91 ? -15.479 -2.042 -1.114 1.00 97.06 91 SER A C 1
ATOM 698 O O . SER A 1 91 ? -16.618 -2.240 -0.691 1.00 97.06 91 SER A O 1
ATOM 700 N N . TRP A 1 92 ? -14.398 -2.512 -0.476 1.00 98.19 92 TRP A N 1
ATOM 701 C CA . TRP A 1 92 ? -14.490 -3.380 0.697 1.00 98.19 92 TRP A CA 1
ATOM 702 C C . TRP A 1 92 ? -15.175 -2.688 1.879 1.00 98.19 92 TRP A C 1
ATOM 704 O O . TRP A 1 92 ? -14.806 -1.585 2.305 1.00 98.19 92 TRP A O 1
ATOM 714 N N . GLN A 1 93 ? -16.131 -3.415 2.447 1.00 97.62 93 GLN A N 1
ATOM 715 C CA . GLN A 1 93 ? -16.771 -3.140 3.721 1.00 97.62 93 GLN A CA 1
ATOM 716 C C . GLN A 1 93 ? -17.028 -4.465 4.442 1.00 97.62 93 GLN A C 1
ATOM 718 O O . GLN A 1 93 ? -17.291 -5.481 3.797 1.00 97.62 93 GLN A O 1
ATOM 723 N N . GLY A 1 94 ? -16.961 -4.473 5.770 1.00 97.31 94 GLY A N 1
ATOM 724 C CA . GLY A 1 94 ? -17.114 -5.707 6.536 1.00 97.31 94 GLY A CA 1
ATOM 725 C C . GLY A 1 94 ? -16.983 -5.512 8.039 1.00 97.31 94 GLY A C 1
ATOM 726 O O . GLY A 1 94 ? -16.786 -4.398 8.520 1.00 97.31 94 GLY A O 1
ATOM 727 N N . ARG A 1 95 ? -17.101 -6.615 8.785 1.00 97.69 95 ARG A N 1
ATOM 728 C CA . ARG A 1 95 ? -16.912 -6.635 10.242 1.00 97.69 95 ARG A CA 1
ATOM 729 C C . ARG A 1 95 ? -15.493 -6.201 10.616 1.00 97.69 95 ARG A C 1
ATOM 731 O O . ARG A 1 95 ? -14.529 -6.615 9.970 1.00 97.69 95 ARG A O 1
ATOM 738 N N . LEU A 1 96 ? -15.365 -5.402 11.674 1.00 96.81 96 LEU A N 1
ATOM 739 C CA . LEU A 1 96 ? -14.097 -4.832 12.144 1.00 96.81 96 LEU A CA 1
ATOM 740 C C . LEU A 1 96 ? -13.035 -5.900 12.474 1.00 96.81 96 LEU A C 1
ATOM 742 O O . LEU A 1 96 ? -11.844 -5.657 12.289 1.00 96.81 96 LEU A O 1
ATOM 746 N N . GLU A 1 97 ? -13.443 -7.112 12.858 1.00 96.19 97 GLU A N 1
ATOM 747 C CA . GLU A 1 97 ? -12.526 -8.252 13.041 1.00 96.19 97 GLU A CA 1
ATOM 748 C C . GLU A 1 97 ? -11.757 -8.650 11.765 1.00 96.19 97 GLU A C 1
ATOM 750 O O . GLU A 1 97 ? -10.623 -9.115 11.850 1.00 96.19 97 GLU A O 1
ATOM 755 N N . LEU A 1 98 ? -12.336 -8.411 10.582 1.00 97.06 98 LEU A N 1
ATOM 756 C CA . LEU A 1 98 ? -11.725 -8.674 9.273 1.00 97.06 98 LEU A CA 1
ATOM 757 C C . LEU A 1 98 ? -10.991 -7.448 8.699 1.00 97.06 98 LEU A C 1
ATOM 759 O O . LEU A 1 98 ? -10.313 -7.550 7.678 1.00 97.06 98 LEU A O 1
ATOM 763 N N . TYR A 1 99 ? -11.096 -6.280 9.340 1.00 96.38 99 TYR A N 1
ATOM 764 C CA . TYR A 1 99 ? -10.487 -5.041 8.847 1.00 96.38 99 TYR A CA 1
ATOM 765 C C . TYR A 1 99 ? -8.953 -5.090 8.885 1.00 96.38 99 TYR A C 1
ATOM 767 O O . TYR A 1 99 ? -8.299 -4.687 7.925 1.00 96.38 99 TYR A O 1
ATOM 775 N N . LYS A 1 100 ? -8.366 -5.624 9.969 1.00 93.12 100 LYS A N 1
ATOM 776 C CA . LYS A 1 100 ? -6.902 -5.719 10.129 1.00 93.12 100 LYS A CA 1
ATOM 777 C C . LYS A 1 100 ? -6.257 -6.604 9.052 1.00 93.12 100 LYS A C 1
ATOM 779 O O . LYS A 1 100 ? -5.212 -6.232 8.525 1.00 93.12 100 LYS A O 1
ATOM 784 N N . SER A 1 101 ? -6.887 -7.721 8.678 1.00 95.94 101 SER A N 1
ATOM 785 C CA . SER A 1 101 ? -6.411 -8.580 7.584 1.00 95.94 101 SER A CA 1
ATOM 786 C C . SER A 1 101 ? -6.690 -7.979 6.205 1.00 95.94 101 SER A C 1
ATOM 788 O O . SER A 1 101 ? -5.806 -8.017 5.351 1.00 95.94 101 SER A O 1
ATOM 790 N N . HIS A 1 102 ? -7.856 -7.357 5.988 1.00 97.12 102 HIS A N 1
ATOM 791 C CA . HIS A 1 102 ? -8.148 -6.673 4.726 1.00 97.12 102 HIS A CA 1
ATOM 792 C C . HIS A 1 102 ? -7.148 -5.547 4.425 1.00 97.12 102 HIS A C 1
ATOM 794 O O . HIS A 1 102 ? -6.607 -5.496 3.324 1.00 97.12 102 HIS A O 1
ATOM 800 N N . VAL A 1 103 ? -6.878 -4.649 5.380 1.00 95.19 103 VAL A N 1
ATOM 801 C CA . VAL A 1 103 ? -5.990 -3.493 5.149 1.00 95.19 103 VAL A CA 1
ATOM 802 C C . VAL A 1 103 ? -4.556 -3.929 4.833 1.00 95.19 103 VAL A C 1
ATOM 804 O O . VAL A 1 103 ? -3.915 -3.294 3.999 1.00 95.19 103 VAL A O 1
ATOM 807 N N . ALA A 1 104 ? -4.078 -5.029 5.427 1.00 95.25 104 ALA A N 1
ATOM 808 C CA . ALA A 1 104 ? -2.752 -5.588 5.154 1.00 95.25 104 ALA A CA 1
ATOM 809 C C . ALA A 1 104 ? -2.597 -6.155 3.727 1.00 95.25 104 ALA A C 1
ATOM 811 O O . ALA A 1 104 ? -1.486 -6.182 3.207 1.00 95.25 104 ALA A O 1
ATOM 812 N N . GLY A 1 105 ? -3.695 -6.587 3.095 1.00 95.31 105 GLY A N 1
ATOM 813 C CA . GLY A 1 105 ? -3.732 -7.111 1.722 1.00 95.31 105 GLY A CA 1
ATOM 814 C C . GLY A 1 105 ? -4.534 -6.245 0.745 1.00 95.31 105 GLY A C 1
ATOM 815 O O . GLY A 1 105 ? -5.016 -6.749 -0.265 1.00 95.31 105 GLY A O 1
ATOM 816 N N . CYS A 1 106 ? -4.759 -4.967 1.056 1.00 97.69 106 CYS A N 1
ATOM 817 C CA . CYS A 1 106 ? -5.643 -4.113 0.269 1.00 97.69 106 CYS A CA 1
ATOM 818 C C . CYS A 1 106 ? -4.965 -3.663 -1.035 1.00 97.69 106 CYS A C 1
ATOM 820 O O . CYS A 1 106 ? -4.010 -2.893 -1.007 1.00 97.69 106 CYS A O 1
ATOM 822 N N . GLU A 1 107 ? -5.513 -4.060 -2.184 1.00 97.12 107 GLU A N 1
ATOM 823 C CA . GLU A 1 107 ? -4.984 -3.723 -3.519 1.00 97.12 107 GLU A CA 1
ATOM 824 C C . GLU A 1 107 ? -4.945 -2.205 -3.812 1.00 97.12 107 GLU A C 1
ATOM 826 O O . GLU A 1 107 ? -4.178 -1.735 -4.654 1.00 97.12 107 GLU A O 1
ATOM 831 N N . PHE A 1 108 ? -5.738 -1.426 -3.071 1.00 97.69 108 PHE A N 1
ATOM 832 C CA . PHE A 1 108 ? -5.800 0.039 -3.116 1.00 97.69 108 PHE A CA 1
ATOM 833 C C . PHE A 1 108 ? -4.955 0.721 -2.021 1.00 97.69 108 PHE A C 1
ATOM 835 O O . PHE A 1 108 ? -5.072 1.930 -1.812 1.00 97.69 108 PHE A O 1
ATOM 842 N N . ALA A 1 109 ? -4.122 -0.030 -1.294 1.00 96.81 109 ALA A N 1
ATOM 843 C CA . ALA A 1 109 ? -3.090 0.541 -0.437 1.00 96.81 109 ALA A CA 1
ATOM 844 C C . ALA A 1 109 ? -1.938 1.100 -1.285 1.00 96.81 109 ALA A C 1
ATOM 846 O O . ALA A 1 109 ? -1.581 0.532 -2.319 1.00 96.81 109 ALA A O 1
ATOM 847 N N . GLY A 1 110 ? -1.336 2.197 -0.824 1.00 96.19 110 GLY A N 1
ATOM 848 C CA . GLY A 1 110 ? -0.097 2.718 -1.396 1.00 96.19 110 GLY A CA 1
ATOM 849 C C . GLY A 1 110 ? 1.106 1.890 -0.942 1.00 96.19 110 GLY A C 1
ATOM 850 O O . GLY A 1 110 ? 1.299 1.693 0.257 1.00 96.19 110 GLY A O 1
ATOM 851 N N . VAL A 1 111 ? 1.924 1.442 -1.890 1.00 96.75 111 VAL A N 1
ATOM 852 C CA . VAL A 1 111 ? 3.154 0.671 -1.673 1.00 96.75 111 VAL A CA 1
ATOM 853 C C . VAL A 1 111 ? 4.330 1.340 -2.381 1.00 96.75 111 VAL A C 1
ATOM 855 O O . VAL A 1 111 ? 4.173 1.923 -3.454 1.00 96.75 111 VAL A O 1
ATOM 858 N N . SER A 1 112 ? 5.514 1.266 -1.776 1.00 97.38 112 SER A N 1
ATOM 859 C CA . SER A 1 112 ? 6.742 1.788 -2.382 1.00 97.38 112 SER A CA 1
ATOM 860 C C . SER A 1 112 ? 7.226 0.860 -3.494 1.00 97.38 112 SER A C 1
ATOM 862 O O . SER A 1 112 ? 7.125 -0.364 -3.372 1.00 97.38 112 SER A O 1
ATOM 864 N N . CYS A 1 113 ? 7.779 1.425 -4.566 1.00 97.62 113 CYS A N 1
ATOM 865 C CA . CYS A 1 113 ? 8.510 0.633 -5.545 1.00 97.62 113 CYS A CA 1
ATOM 866 C C . CYS A 1 113 ? 9.748 -0.038 -4.901 1.00 97.62 113 CYS A C 1
ATOM 868 O O . CYS A 1 113 ? 10.533 0.642 -4.243 1.00 97.62 113 CYS A O 1
ATOM 870 N N . PRO A 1 114 ? 9.983 -1.349 -5.114 1.00 97.12 114 PRO A N 1
ATOM 871 C CA . PRO A 1 114 ? 11.163 -2.047 -4.597 1.00 97.12 114 PRO A CA 1
ATOM 872 C C . PRO A 1 114 ? 12.447 -1.818 -5.422 1.00 97.12 114 PRO A C 1
ATOM 874 O O . PRO A 1 114 ? 13.510 -2.295 -5.027 1.00 97.12 114 PRO A O 1
ATOM 877 N N . ASN A 1 115 ? 12.382 -1.132 -6.571 1.00 96.81 115 ASN A N 1
ATOM 878 C CA . ASN A 1 115 ? 13.566 -0.855 -7.391 1.00 96.81 115 ASN A CA 1
ATOM 879 C C . ASN A 1 115 ? 14.438 0.226 -6.734 1.00 96.81 115 ASN A C 1
ATOM 881 O O . ASN A 1 115 ? 13.978 1.342 -6.494 1.00 96.81 115 ASN A O 1
ATOM 885 N N . ALA A 1 116 ? 15.715 -0.080 -6.497 1.00 95.56 116 ALA A N 1
ATOM 886 C CA . ALA A 1 116 ? 16.651 0.844 -5.860 1.00 95.56 116 ALA A CA 1
ATOM 887 C C . ALA A 1 116 ? 16.760 2.181 -6.626 1.00 95.56 116 ALA A C 1
ATOM 889 O O . ALA A 1 116 ? 17.001 2.205 -7.831 1.00 95.56 116 ALA A O 1
ATOM 890 N N . GLY A 1 117 ? 16.585 3.295 -5.910 1.00 94.19 117 GLY A N 1
ATOM 891 C CA . GLY A 1 117 ? 16.569 4.650 -6.476 1.00 94.19 117 GLY A CA 1
ATOM 892 C C . GLY A 1 117 ? 15.202 5.123 -6.989 1.00 94.19 117 GLY A C 1
ATOM 893 O O . GLY A 1 117 ? 15.056 6.308 -7.283 1.00 94.19 117 GLY A O 1
ATOM 894 N N . CYS A 1 118 ? 14.191 4.250 -7.050 1.00 97.19 118 CYS A N 1
ATOM 895 C CA . CYS A 1 118 ? 12.806 4.683 -7.200 1.00 97.19 118 CYS A CA 1
ATOM 896 C C . CYS A 1 118 ? 12.225 5.042 -5.828 1.00 97.19 118 CYS A C 1
ATOM 898 O O . CYS A 1 118 ? 12.348 4.282 -4.870 1.00 97.19 118 CYS A O 1
ATOM 900 N N . HIS A 1 119 ? 11.561 6.193 -5.747 1.00 95.88 119 HIS A N 1
ATOM 901 C CA . HIS A 1 119 ? 10.874 6.663 -4.540 1.00 95.88 119 HIS A CA 1
ATOM 902 C C . HIS A 1 119 ? 9.370 6.877 -4.782 1.00 95.88 119 HIS A C 1
ATOM 904 O O . HIS A 1 119 ? 8.698 7.557 -4.012 1.00 95.88 119 HIS A O 1
ATOM 910 N N . GLU A 1 120 ? 8.833 6.300 -5.861 1.00 95.38 120 GLU A N 1
ATOM 911 C CA . GLU A 1 120 ? 7.407 6.364 -6.175 1.00 95.38 120 GLU A CA 1
ATOM 912 C C . GLU A 1 120 ? 6.594 5.459 -5.239 1.00 95.38 120 GLU A C 1
ATOM 914 O O . GLU A 1 120 ? 6.932 4.294 -5.002 1.00 95.38 120 GLU A O 1
ATOM 919 N N . MET A 1 121 ? 5.490 6.013 -4.736 1.00 96.00 121 MET A N 1
ATOM 920 C CA . MET A 1 121 ? 4.425 5.286 -4.052 1.00 96.00 121 MET A CA 1
ATOM 921 C C . MET A 1 121 ? 3.287 5.060 -5.049 1.00 96.00 121 MET A C 1
ATOM 923 O O . MET A 1 121 ? 2.697 6.022 -5.539 1.00 96.00 121 MET A O 1
ATOM 927 N N . VAL A 1 122 ? 2.969 3.801 -5.337 1.00 95.94 122 VAL A N 1
ATOM 928 C CA . VAL A 1 122 ? 1.923 3.393 -6.292 1.00 95.94 122 VAL A CA 1
ATOM 929 C C . VAL A 1 122 ? 0.849 2.572 -5.583 1.00 95.94 122 VAL A C 1
ATOM 931 O O . VAL A 1 122 ? 1.099 2.031 -4.508 1.00 95.94 122 VAL A O 1
ATOM 934 N N . LEU A 1 123 ? -0.355 2.453 -6.149 1.00 96.69 123 LEU A N 1
ATOM 935 C CA . LEU A 1 123 ? -1.335 1.501 -5.612 1.00 96.69 123 LEU A CA 1
ATOM 936 C C . LEU A 1 123 ? -0.826 0.068 -5.823 1.00 96.69 123 LEU A C 1
ATOM 938 O O . LEU A 1 123 ? -0.241 -0.225 -6.867 1.00 96.69 123 LEU A O 1
ATOM 942 N N . ALA A 1 124 ? -1.072 -0.844 -4.882 1.00 97.19 124 ALA A N 1
ATOM 943 C CA . ALA A 1 124 ? -0.617 -2.233 -5.000 1.00 97.19 124 ALA A CA 1
ATOM 944 C C . ALA A 1 124 ? -1.127 -2.922 -6.287 1.00 97.19 124 ALA A C 1
ATOM 946 O O . ALA A 1 124 ? -0.359 -3.617 -6.951 1.00 97.19 124 ALA A O 1
ATOM 947 N N . ILE A 1 125 ? -2.362 -2.627 -6.718 1.00 96.12 125 ILE A N 1
ATOM 948 C CA . ILE A 1 125 ? -2.933 -3.075 -8.004 1.00 96.12 125 ILE A CA 1
ATOM 949 C C . ILE A 1 125 ? -2.170 -2.553 -9.239 1.00 96.12 125 ILE A C 1
ATOM 951 O O . ILE A 1 125 ? -2.180 -3.181 -10.294 1.00 96.12 125 ILE A O 1
ATOM 955 N N . GLN A 1 126 ? -1.481 -1.414 -9.117 1.00 96.56 126 GLN A N 1
ATOM 956 C CA . GLN A 1 126 ? -0.687 -0.784 -10.179 1.00 96.56 126 GLN A CA 1
ATOM 957 C C . GLN A 1 126 ? 0.801 -1.166 -10.124 1.00 96.56 126 GLN A C 1
ATOM 959 O O . GLN A 1 126 ? 1.542 -0.843 -11.058 1.00 96.56 126 GLN A O 1
ATOM 964 N N . LEU A 1 127 ? 1.257 -1.855 -9.069 1.00 96.94 127 LEU A N 1
ATOM 965 C CA . LEU A 1 127 ? 2.678 -2.128 -8.841 1.00 96.94 127 LEU A CA 1
ATOM 966 C C . LEU A 1 127 ? 3.313 -2.923 -9.989 1.00 96.94 127 LEU A C 1
ATOM 968 O O . LEU A 1 127 ? 4.419 -2.595 -10.404 1.00 96.94 127 LEU A O 1
ATOM 972 N N . GLN A 1 128 ? 2.618 -3.915 -10.552 1.00 97.12 128 GLN A N 1
ATOM 973 C CA . GLN A 1 128 ? 3.156 -4.723 -11.657 1.00 97.12 128 GLN A CA 1
ATOM 974 C C . GLN A 1 128 ? 3.318 -3.911 -12.953 1.00 97.12 128 GLN A C 1
ATOM 976 O O . GLN A 1 128 ? 4.365 -3.973 -13.599 1.00 97.12 128 GLN A O 1
ATOM 981 N N . SER A 1 129 ? 2.332 -3.074 -13.296 1.00 97.25 129 SER A N 1
ATOM 982 C CA . SER A 1 129 ? 2.437 -2.133 -14.421 1.00 97.25 129 SER A CA 1
ATOM 983 C C . SER A 1 129 ? 3.540 -1.092 -14.208 1.00 97.25 129 SER A C 1
ATOM 985 O O . SER A 1 129 ? 4.292 -0.812 -15.141 1.00 97.25 129 SER A O 1
ATOM 987 N N . HIS A 1 130 ? 3.698 -0.574 -12.982 1.00 97.31 130 HIS A N 1
ATOM 988 C CA . HIS A 1 130 ? 4.812 0.309 -12.645 1.00 97.31 130 HIS A CA 1
ATOM 989 C C . HIS A 1 130 ? 6.150 -0.425 -12.808 1.00 97.31 130 HIS A C 1
ATOM 991 O O . HIS A 1 130 ? 7.018 0.075 -13.509 1.00 97.31 130 HIS A O 1
ATOM 997 N N . LEU A 1 131 ? 6.331 -1.624 -12.243 1.00 96.69 131 LEU A N 1
ATOM 998 C CA . LEU A 1 131 ? 7.593 -2.378 -12.310 1.00 96.69 131 LEU A CA 1
ATOM 999 C C . LEU A 1 131 ? 8.064 -2.639 -13.750 1.00 96.69 131 LEU A C 1
ATOM 1001 O O . LEU A 1 131 ? 9.255 -2.497 -14.034 1.00 96.69 131 LEU A O 1
ATOM 1005 N N . ALA A 1 132 ? 7.141 -2.949 -14.664 1.00 96.25 132 ALA A N 1
ATOM 1006 C CA . ALA A 1 132 ? 7.443 -3.153 -16.082 1.00 96.25 132 ALA A CA 1
ATOM 1007 C C . ALA A 1 132 ? 7.939 -1.878 -16.801 1.00 96.25 132 ALA A C 1
ATOM 1009 O O . ALA A 1 132 ? 8.710 -1.970 -17.758 1.00 96.25 132 ALA A O 1
ATOM 1010 N N . GLN A 1 133 ? 7.518 -0.693 -16.344 1.00 95.69 133 GLN A N 1
ATOM 1011 C CA . GLN A 1 133 ? 7.804 0.604 -16.978 1.00 95.69 133 GLN A CA 1
ATOM 1012 C C . GLN A 1 133 ? 8.825 1.460 -16.204 1.00 95.69 133 GLN A C 1
ATOM 1014 O O . GLN A 1 133 ? 9.440 2.359 -16.780 1.00 95.69 133 GLN A O 1
ATOM 1019 N N . CYS A 1 134 ? 9.056 1.149 -14.927 1.00 97.62 134 CYS A N 1
ATOM 1020 C CA . CYS A 1 134 ? 9.871 1.893 -13.970 1.00 97.62 134 CYS A CA 1
ATOM 1021 C C . CYS A 1 134 ? 11.269 2.174 -14.523 1.00 97.62 134 CYS A C 1
ATOM 1023 O O . CYS A 1 134 ? 11.996 1.245 -14.881 1.00 97.62 134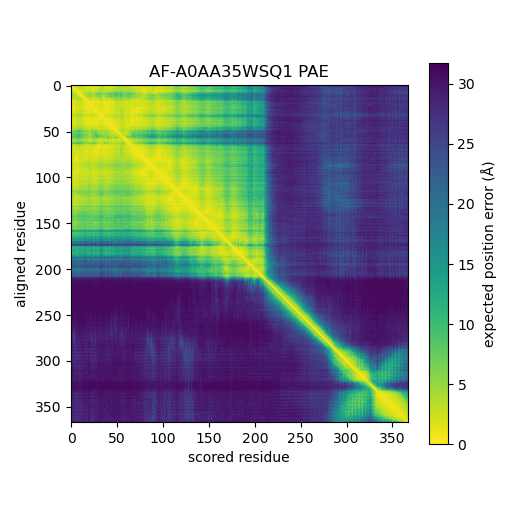 CYS A O 1
ATOM 1025 N N . LEU A 1 135 ? 11.683 3.442 -14.557 1.00 96.62 135 LEU A N 1
ATOM 1026 C CA . LEU A 1 135 ? 13.005 3.836 -15.066 1.00 96.62 135 LEU A CA 1
ATOM 1027 C C . LEU A 1 135 ? 14.164 3.248 -14.239 1.00 96.62 135 LEU A C 1
ATOM 1029 O O . LEU A 1 135 ? 15.270 3.114 -14.752 1.00 96.62 135 LEU A O 1
ATOM 1033 N N . TYR A 1 136 ? 13.894 2.845 -12.995 1.00 97.44 136 TYR A N 1
ATOM 1034 C CA . TYR A 1 136 ? 14.854 2.228 -12.077 1.00 97.44 136 TYR A CA 1
ATOM 1035 C C . TYR A 1 136 ? 14.902 0.691 -12.161 1.00 97.44 136 TYR A C 1
ATOM 1037 O O . TYR A 1 136 ? 15.670 0.060 -11.436 1.00 97.44 136 TYR A O 1
ATOM 1045 N N . ARG A 1 137 ? 14.108 0.061 -13.043 1.00 97.12 137 ARG A N 1
ATOM 1046 C CA . ARG A 1 137 ? 14.187 -1.390 -13.276 1.00 97.12 137 ARG A CA 1
ATOM 1047 C C . ARG A 1 137 ? 15.522 -1.765 -13.924 1.00 97.12 137 ARG A C 1
ATOM 1049 O O . ARG A 1 137 ? 16.051 -1.014 -14.747 1.00 97.12 137 ARG A O 1
ATOM 1056 N N . LEU A 1 138 ? 16.031 -2.951 -13.600 1.00 96.25 138 LEU A N 1
ATOM 1057 C CA . LEU A 1 138 ? 17.196 -3.514 -14.279 1.00 96.25 138 LEU A CA 1
ATOM 1058 C C . LEU A 1 138 ? 16.807 -4.050 -15.661 1.00 96.25 138 LEU A C 1
ATOM 1060 O O . LEU A 1 138 ? 15.855 -4.816 -15.803 1.00 96.25 138 LEU A O 1
ATOM 1064 N N . VAL A 1 139 ? 17.588 -3.673 -16.666 1.00 96.56 139 VAL A N 1
ATOM 1065 C CA . VAL A 1 139 ? 17.531 -4.174 -18.043 1.00 96.56 139 VAL A CA 1
ATOM 1066 C C . VAL A 1 139 ? 18.881 -4.781 -18.420 1.00 96.56 139 VAL A C 1
ATOM 1068 O O . VAL A 1 139 ? 19.887 -4.556 -17.749 1.00 96.56 139 VAL A O 1
ATOM 1071 N N . THR A 1 140 ? 18.906 -5.580 -19.485 1.00 97.50 140 THR A N 1
ATOM 1072 C CA . THR A 1 140 ? 20.145 -6.129 -20.056 1.00 97.50 140 THR A CA 1
ATOM 1073 C C . THR A 1 140 ? 20.374 -5.489 -21.419 1.00 97.50 140 THR A C 1
ATOM 1075 O O . THR A 1 140 ? 19.456 -5.458 -22.238 1.00 97.50 140 THR A O 1
ATOM 1078 N N . CYS A 1 141 ? 21.571 -4.959 -21.662 1.00 96.94 141 CYS A N 1
ATOM 1079 C CA . CYS A 1 141 ? 21.931 -4.368 -22.946 1.00 96.94 141 CYS A CA 1
ATOM 1080 C C . CYS A 1 141 ? 21.960 -5.444 -24.040 1.00 96.94 141 CYS A C 1
ATOM 1082 O O . CYS A 1 141 ? 22.719 -6.409 -23.947 1.00 96.94 141 CYS A O 1
ATOM 1084 N N . SER A 1 142 ? 21.181 -5.253 -25.106 1.00 96.00 142 SER A N 1
ATOM 1085 C CA . SER A 1 142 ? 21.126 -6.152 -26.269 1.00 96.00 142 SER A CA 1
ATOM 1086 C C . SER A 1 142 ? 22.493 -6.371 -26.924 1.00 96.00 142 SER A C 1
ATOM 1088 O O . SER A 1 142 ? 22.757 -7.452 -27.448 1.00 96.00 142 SER A O 1
ATOM 1090 N N . HIS A 1 143 ? 23.372 -5.367 -26.875 1.00 94.19 143 HIS A N 1
ATOM 1091 C CA . HIS A 1 143 ? 24.650 -5.374 -27.581 1.00 94.19 143 HIS A CA 1
ATOM 1092 C C . HIS A 1 143 ? 25.790 -6.004 -26.767 1.00 94.19 143 HIS A C 1
ATOM 1094 O O . HIS A 1 143 ? 26.549 -6.800 -27.313 1.00 94.19 143 HIS A O 1
ATOM 1100 N N . CYS A 1 144 ? 25.940 -5.669 -25.479 1.00 94.00 144 CYS A N 1
ATOM 1101 C CA . CYS A 1 144 ? 27.054 -6.153 -24.644 1.00 94.00 144 CYS A CA 1
ATOM 1102 C C . CYS A 1 144 ? 26.653 -7.101 -23.502 1.00 94.00 144 CYS A C 1
ATOM 1104 O O . CYS A 1 144 ? 27.536 -7.571 -22.789 1.00 94.00 144 CYS A O 1
ATOM 1106 N N . GLN A 1 145 ? 25.357 -7.384 -23.318 1.00 95.94 145 GLN A N 1
ATOM 1107 C CA . GLN A 1 145 ? 24.813 -8.245 -22.253 1.00 95.94 145 GLN A CA 1
ATOM 1108 C C . GLN A 1 145 ? 25.104 -7.769 -20.810 1.00 95.94 145 GLN A C 1
ATOM 1110 O O . GLN A 1 145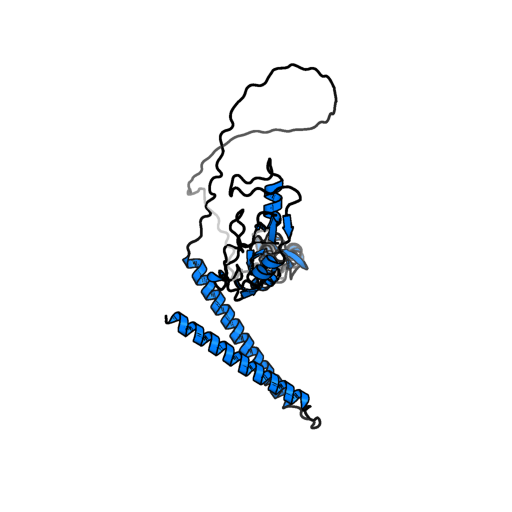 ? 24.894 -8.500 -19.842 1.00 95.94 145 GLN A O 1
ATOM 1115 N N . GLU A 1 146 ? 25.539 -6.518 -20.647 1.00 95.50 146 GLU A N 1
ATOM 1116 C CA . GLU A 1 146 ? 25.690 -5.847 -19.354 1.00 95.50 146 GLU A CA 1
ATOM 1117 C C . GLU A 1 146 ? 24.316 -5.546 -18.732 1.00 95.50 146 GLU A C 1
ATOM 1119 O O . GLU A 1 146 ? 23.360 -5.233 -19.446 1.00 95.50 146 GLU A O 1
ATOM 1124 N N . LYS A 1 147 ? 24.207 -5.642 -17.400 1.00 96.06 147 LYS A N 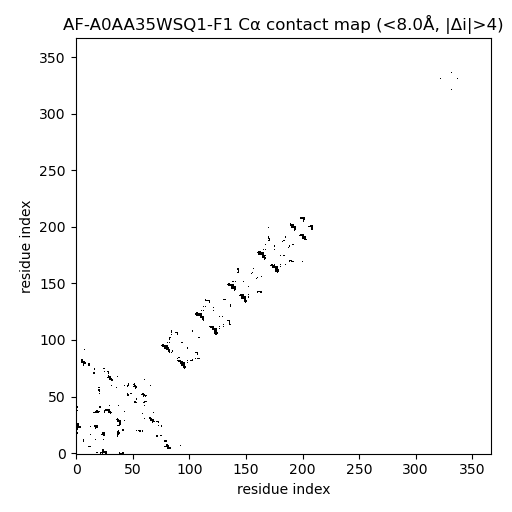1
ATOM 1125 C CA . LYS A 1 147 ? 22.985 -5.304 -16.655 1.00 96.06 147 LYS A CA 1
ATOM 1126 C C . LYS A 1 147 ? 23.092 -3.898 -16.085 1.00 96.06 147 LYS A C 1
ATOM 1128 O O . LYS A 1 147 ? 24.037 -3.601 -15.361 1.00 96.06 147 LYS A O 1
ATOM 1133 N N . LEU A 1 148 ? 22.104 -3.066 -16.382 1.00 95.56 148 LEU A N 1
ATOM 1134 C CA . LEU A 1 148 ? 22.083 -1.646 -16.046 1.00 95.56 148 LEU A CA 1
ATOM 1135 C C . LEU A 1 148 ? 20.661 -1.163 -15.752 1.00 95.56 148 LEU A C 1
ATOM 1137 O O . LEU A 1 148 ? 19.683 -1.862 -16.016 1.00 95.56 148 LEU A O 1
ATOM 1141 N N . VAL A 1 149 ? 20.546 0.029 -15.177 1.00 97.06 149 VAL A N 1
ATOM 1142 C CA . VAL A 1 149 ? 19.259 0.672 -14.902 1.00 97.06 149 VAL A CA 1
ATOM 1143 C C . VAL A 1 149 ? 18.659 1.202 -16.210 1.00 97.06 149 VAL A C 1
ATOM 1145 O O . VAL A 1 149 ? 19.370 1.782 -17.028 1.00 97.06 149 VAL A O 1
ATOM 1148 N N . ALA A 1 150 ? 17.351 1.019 -16.425 1.00 96.75 150 ALA A N 1
ATOM 1149 C CA . ALA A 1 150 ? 16.688 1.386 -17.683 1.00 96.75 150 ALA A CA 1
ATOM 1150 C C . ALA A 1 150 ? 16.850 2.871 -18.062 1.00 96.75 150 ALA A C 1
ATOM 1152 O O . ALA A 1 150 ? 16.9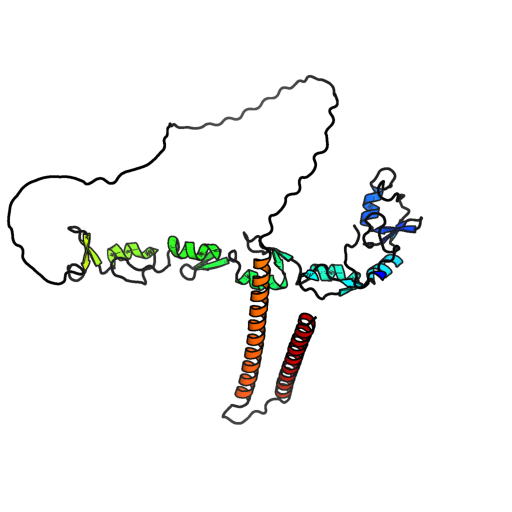86 3.186 -19.242 1.00 96.75 150 ALA A O 1
ATOM 1153 N N . LYS A 1 151 ? 16.893 3.765 -17.067 1.00 96.06 151 LYS A N 1
ATOM 1154 C CA . LYS A 1 151 ? 17.195 5.199 -17.211 1.00 96.06 151 LYS A CA 1
ATOM 1155 C C . LYS A 1 151 ? 18.526 5.479 -17.921 1.00 96.06 151 LYS A C 1
ATOM 1157 O O . LYS A 1 151 ? 18.626 6.453 -18.661 1.00 96.06 151 LYS A O 1
ATOM 1162 N N . ASP A 1 152 ? 19.521 4.622 -17.709 1.00 95.75 152 ASP A N 1
ATOM 1163 C CA . ASP A 1 152 ? 20.905 4.846 -18.134 1.00 95.75 152 ASP A CA 1
ATOM 1164 C C . ASP A 1 152 ? 21.235 4.135 -19.461 1.00 95.75 152 ASP A C 1
ATOM 1166 O O . ASP A 1 152 ? 22.312 4.339 -20.022 1.00 95.75 152 ASP A O 1
ATOM 1170 N N . LEU A 1 153 ? 20.308 3.326 -19.996 1.00 95.94 153 LEU A N 1
ATOM 1171 C CA . LEU A 1 153 ? 20.507 2.523 -21.210 1.00 95.94 153 LEU A CA 1
ATOM 1172 C C . LEU A 1 153 ? 20.853 3.373 -22.443 1.00 95.94 153 LEU A C 1
ATOM 1174 O O . LEU A 1 153 ? 21.740 3.007 -23.212 1.00 95.94 153 LEU A O 1
ATOM 1178 N N . GLU A 1 154 ? 20.215 4.532 -22.602 1.00 94.75 154 GLU A N 1
ATOM 1179 C CA . GLU A 1 154 ? 20.478 5.435 -23.728 1.00 94.75 154 GLU A CA 1
ATOM 1180 C C . GLU A 1 154 ? 21.843 6.134 -23.596 1.00 94.75 154 GLU A C 1
ATOM 1182 O O . GLU A 1 154 ? 22.606 6.249 -24.559 1.00 94.75 154 GLU A O 1
ATOM 1187 N N . GLY A 1 155 ? 22.221 6.518 -22.370 1.00 95.38 155 GLY A N 1
ATOM 1188 C CA . GLY A 1 155 ? 23.565 7.017 -22.060 1.00 95.38 155 GLY A CA 1
ATOM 1189 C C . GLY A 1 155 ? 24.648 5.959 -22.308 1.00 95.38 155 GLY A C 1
ATOM 1190 O O . GLY A 1 155 ? 25.733 6.267 -22.807 1.00 95.38 155 GLY A O 1
ATOM 1191 N N . HIS A 1 156 ? 24.336 4.694 -22.027 1.00 95.44 156 HIS A N 1
ATOM 1192 C CA . HIS A 1 156 ? 25.205 3.558 -22.301 1.00 95.44 156 HIS A CA 1
ATOM 1193 C C . HIS A 1 156 ? 25.386 3.325 -23.809 1.00 95.44 156 HIS A C 1
ATOM 1195 O O . HIS A 1 156 ? 26.522 3.297 -24.283 1.00 95.44 156 HIS A O 1
ATOM 1201 N N . HIS A 1 157 ? 24.302 3.229 -24.585 1.00 94.75 157 HIS A N 1
ATOM 1202 C CA . HIS A 1 157 ? 24.356 3.079 -26.046 1.00 94.75 157 HIS A CA 1
ATOM 1203 C C . HIS A 1 157 ? 25.124 4.216 -26.737 1.00 94.75 157 HIS A C 1
ATOM 1205 O O . HIS A 1 157 ? 26.018 3.960 -27.549 1.00 94.75 157 HIS A O 1
ATOM 1211 N N . SER A 1 158 ? 24.828 5.467 -26.375 1.00 92.12 158 SER A N 1
ATOM 1212 C CA . SER A 1 158 ? 25.434 6.656 -26.985 1.00 92.12 158 SER A CA 1
ATOM 1213 C C . SER A 1 158 ? 26.927 6.832 -26.673 1.00 92.12 158 SER A C 1
ATOM 1215 O O . SER A 1 158 ? 27.664 7.314 -27.540 1.00 92.12 158 SER A O 1
ATOM 1217 N N . SER A 1 159 ? 27.416 6.399 -25.501 1.00 91.31 159 SER A N 1
ATOM 1218 C CA . SER A 1 159 ? 28.791 6.695 -25.051 1.00 91.31 159 SER A CA 1
ATOM 1219 C C . SER A 1 159 ? 29.680 5.482 -24.733 1.00 91.31 159 SER A C 1
ATOM 1221 O O . SER A 1 159 ? 30.800 5.412 -25.246 1.00 91.31 159 SER A O 1
ATOM 1223 N N . SER A 1 160 ? 29.223 4.528 -23.913 1.00 92.19 160 SER A N 1
ATOM 1224 C CA . SER A 1 160 ? 30.093 3.553 -23.229 1.00 92.19 160 SER A CA 1
ATOM 1225 C C . SER A 1 160 ? 29.971 2.106 -23.721 1.00 92.19 160 SER A C 1
ATOM 1227 O O . SER A 1 160 ? 30.879 1.299 -23.499 1.00 92.19 160 SER A O 1
ATOM 1229 N N . CYS A 1 161 ? 28.894 1.766 -24.428 1.00 95.50 161 CYS A N 1
ATOM 1230 C CA . CYS A 1 161 ? 28.641 0.416 -24.910 1.00 95.50 161 CYS A CA 1
ATOM 1231 C C . CYS A 1 161 ? 29.641 0.004 -26.005 1.00 95.50 161 CYS A C 1
ATOM 1233 O O . CYS A 1 161 ? 29.565 0.434 -27.159 1.00 95.50 161 CYS A O 1
ATOM 1235 N N . ARG A 1 162 ? 30.576 -0.883 -25.645 1.00 92.00 162 ARG A N 1
ATOM 1236 C CA . ARG A 1 162 ? 31.661 -1.369 -26.521 1.00 92.00 162 ARG A CA 1
ATOM 1237 C C . ARG A 1 162 ? 31.162 -2.091 -27.775 1.00 92.00 162 ARG A C 1
ATOM 1239 O O . ARG A 1 162 ? 31.797 -1.994 -28.822 1.00 92.00 162 ARG A O 1
ATOM 1246 N N . MET A 1 163 ? 30.045 -2.805 -27.646 1.00 92.38 163 MET A N 1
ATOM 1247 C CA . MET A 1 163 ? 29.437 -3.622 -28.702 1.00 92.38 163 MET A CA 1
ATOM 1248 C C . MET A 1 163 ? 28.368 -2.874 -29.508 1.00 92.38 163 MET A C 1
ATOM 1250 O O . MET A 1 163 ? 27.803 -3.443 -30.440 1.00 92.38 163 MET A O 1
ATOM 1254 N N . TYR A 1 164 ? 28.065 -1.618 -29.173 1.00 93.31 164 TYR A N 1
ATOM 1255 C CA . TYR A 1 164 ? 27.089 -0.839 -29.930 1.00 93.31 164 TYR A CA 1
ATOM 1256 C C . TYR A 1 164 ? 27.595 -0.615 -31.366 1.00 93.31 164 TYR A C 1
ATOM 1258 O O . TYR A 1 164 ? 28.771 -0.262 -31.524 1.00 93.31 164 TYR A O 1
ATOM 1266 N N . PRO A 1 165 ? 26.774 -0.850 -32.405 1.00 92.25 165 PRO A N 1
ATOM 1267 C CA . PRO A 1 165 ? 27.147 -0.547 -33.781 1.00 92.25 165 PRO A CA 1
ATOM 1268 C C . PRO A 1 165 ? 27.232 0.970 -33.971 1.00 92.25 165 PRO A C 1
ATOM 1270 O O . PRO A 1 165 ? 26.382 1.715 -33.487 1.00 92.25 165 PRO A O 1
ATOM 1273 N N . VAL A 1 166 ? 28.266 1.430 -34.666 1.00 91.75 166 VAL A N 1
ATOM 1274 C CA . VAL A 1 166 ? 28.457 2.835 -35.030 1.00 91.75 166 VAL A CA 1
ATOM 1275 C C . VAL A 1 166 ? 28.808 2.938 -36.511 1.00 91.75 166 VAL A C 1
ATOM 1277 O O . VAL A 1 166 ? 29.543 2.106 -37.046 1.00 91.75 166 VAL A O 1
ATOM 1280 N N . ASP A 1 167 ? 28.278 3.967 -37.167 1.00 91.38 167 ASP A N 1
ATOM 1281 C CA . ASP A 1 167 ? 28.582 4.262 -38.565 1.00 91.38 167 ASP A CA 1
ATOM 1282 C C . ASP A 1 167 ? 30.023 4.785 -38.690 1.00 91.38 167 ASP A C 1
ATOM 1284 O O . ASP A 1 167 ? 30.457 5.659 -37.937 1.00 91.38 167 ASP A O 1
ATOM 1288 N N . CYS A 1 168 ? 30.779 4.283 -39.666 1.00 90.06 168 CYS A N 1
ATOM 1289 C CA . CYS A 1 168 ? 32.092 4.830 -39.989 1.00 90.06 168 CYS A CA 1
ATOM 1290 C C . CYS A 1 168 ? 31.947 6.154 -40.752 1.00 90.06 168 CYS A C 1
ATOM 1292 O O . CYS A 1 168 ? 31.665 6.148 -41.950 1.00 90.06 168 CYS A O 1
ATOM 1294 N N . GLU A 1 169 ? 32.215 7.280 -40.087 1.00 87.62 169 GLU A N 1
ATOM 1295 C CA . GLU A 1 169 ? 32.127 8.641 -40.653 1.00 87.62 169 GLU A CA 1
ATOM 1296 C C . GLU A 1 169 ? 32.910 8.832 -41.964 1.00 87.62 169 GLU A C 1
ATOM 1298 O O . GLU A 1 169 ? 32.528 9.652 -42.794 1.00 87.62 169 GLU A O 1
ATOM 1303 N N . ARG A 1 170 ? 33.981 8.051 -42.187 1.00 86.62 170 ARG A N 1
ATOM 1304 C CA . ARG A 1 170 ? 34.722 8.072 -43.456 1.00 86.62 170 ARG A CA 1
ATOM 1305 C C . ARG A 1 170 ? 33.958 7.372 -44.581 1.00 86.62 170 ARG A C 1
ATOM 1307 O O . ARG A 1 170 ? 33.726 7.987 -45.612 1.00 86.62 170 ARG A O 1
ATOM 1314 N N . CYS A 1 171 ? 33.619 6.086 -44.430 1.00 86.69 171 CYS A N 1
ATOM 1315 C CA . CYS A 1 171 ? 33.140 5.246 -45.545 1.00 86.69 171 CYS A CA 1
ATOM 1316 C C . CYS A 1 171 ? 31.653 4.844 -45.509 1.00 86.69 171 CYS A C 1
ATOM 1318 O O . CYS A 1 171 ? 31.195 4.188 -46.441 1.00 86.69 171 CYS A O 1
ATOM 1320 N N . GLY A 1 172 ? 30.902 5.232 -44.475 1.00 83.56 172 GLY A N 1
ATOM 1321 C CA . GLY A 1 172 ? 29.467 4.955 -44.330 1.00 83.56 172 GLY A CA 1
ATOM 1322 C C . GLY A 1 172 ? 29.108 3.539 -43.856 1.00 83.56 172 GLY A C 1
ATOM 1323 O O . GLY A 1 172 ? 27.928 3.198 -43.818 1.00 83.56 172 GLY A O 1
ATOM 1324 N N . GLU A 1 173 ? 30.096 2.713 -43.503 1.00 83.69 173 GLU A N 1
ATOM 1325 C CA . GLU A 1 173 ? 29.904 1.328 -43.049 1.00 83.69 173 GLU A CA 1
ATOM 1326 C C . GLU A 1 173 ? 29.210 1.280 -41.674 1.00 83.69 173 GLU A C 1
ATOM 1328 O O . GLU A 1 173 ? 29.736 1.827 -40.706 1.00 83.69 173 GLU A O 1
ATOM 1333 N N . LYS A 1 174 ? 28.039 0.631 -41.577 1.00 74.44 174 LYS A N 1
ATOM 1334 C CA . LYS A 1 174 ? 27.108 0.776 -40.431 1.00 74.44 174 LYS A CA 1
ATOM 1335 C C . LYS A 1 174 ? 27.197 -0.296 -39.341 1.00 74.44 174 LYS A C 1
ATOM 1337 O O . LYS A 1 174 ? 26.510 -0.218 -38.327 1.00 74.44 174 LYS A O 1
ATOM 1342 N N . VAL A 1 175 ? 28.003 -1.336 -39.554 1.00 79.56 175 VAL A N 1
ATOM 1343 C CA . VAL A 1 175 ? 28.047 -2.531 -38.681 1.00 79.56 175 VAL A CA 1
ATOM 1344 C C . VAL A 1 175 ? 29.378 -2.630 -37.924 1.00 79.56 175 VAL A C 1
ATOM 1346 O O . VAL A 1 175 ? 29.818 -3.704 -37.519 1.00 79.56 175 VAL A O 1
ATOM 1349 N N . VAL A 1 176 ? 30.057 -1.498 -37.721 1.00 83.75 176 VAL A N 1
ATOM 1350 C CA . VAL A 1 176 ? 31.318 -1.452 -36.978 1.00 83.75 176 VAL A CA 1
ATOM 1351 C C . VAL A 1 176 ? 31.001 -1.330 -35.487 1.00 83.75 176 VAL A C 1
ATOM 1353 O O . VAL A 1 176 ? 30.509 -0.302 -35.038 1.00 83.75 176 VAL A O 1
ATOM 1356 N N . HIS A 1 177 ? 31.269 -2.365 -34.685 1.00 90.50 177 HIS A N 1
ATOM 1357 C CA . HIS A 1 177 ? 31.155 -2.245 -33.225 1.00 90.50 177 HIS A CA 1
ATOM 1358 C C . HIS A 1 177 ? 32.090 -1.140 -32.707 1.00 90.50 177 HIS A C 1
ATOM 1360 O O . HIS A 1 177 ? 33.242 -1.058 -33.139 1.00 90.50 177 HIS A O 1
ATOM 1366 N N . ARG A 1 178 ? 31.639 -0.326 -31.743 1.00 91.75 178 ARG A N 1
ATOM 1367 C CA . ARG A 1 178 ? 32.387 0.823 -31.194 1.00 91.75 178 ARG A CA 1
ATOM 1368 C C . ARG A 1 178 ? 33.839 0.490 -30.825 1.00 91.75 178 ARG A C 1
ATOM 1370 O O . ARG A 1 178 ? 34.738 1.269 -31.132 1.00 91.75 178 ARG A O 1
ATOM 1377 N N . HIS A 1 179 ? 34.099 -0.676 -30.227 1.00 90.38 179 HIS A N 1
ATOM 1378 C CA . HIS A 1 179 ? 35.462 -1.094 -29.860 1.00 90.38 179 HIS A CA 1
ATOM 1379 C C . HIS A 1 179 ? 36.356 -1.517 -31.047 1.00 90.38 179 HIS A C 1
ATOM 1381 O O . HIS A 1 179 ? 37.569 -1.633 -30.880 1.00 90.38 179 HIS A O 1
ATOM 1387 N N . LEU A 1 180 ? 35.781 -1.763 -32.229 1.00 89.81 180 LEU A N 1
ATOM 1388 C CA . LEU A 1 180 ? 36.493 -2.082 -33.471 1.00 89.81 180 LEU A CA 1
ATOM 1389 C C . LEU A 1 180 ? 36.687 -0.863 -34.381 1.00 89.81 180 LEU A C 1
ATOM 1391 O O . LEU A 1 180 ? 37.458 -0.961 -35.333 1.00 89.81 180 LEU A O 1
ATOM 1395 N N . LEU A 1 181 ? 36.048 0.282 -34.106 1.00 89.38 181 LEU A N 1
ATOM 1396 C CA . LEU A 1 181 ? 36.090 1.448 -35.000 1.00 89.38 181 LEU A CA 1
ATOM 1397 C C . LEU A 1 181 ? 37.520 1.925 -35.290 1.00 89.38 181 LEU A C 1
ATOM 1399 O O . LEU A 1 181 ? 37.852 2.195 -36.441 1.00 89.38 181 LEU A O 1
ATOM 1403 N N . ASN A 1 182 ? 38.402 1.953 -34.287 1.00 89.06 182 ASN A N 1
ATOM 1404 C CA . ASN A 1 182 ? 39.798 2.348 -34.488 1.00 89.06 182 ASN A CA 1
ATOM 1405 C C . ASN A 1 182 ? 40.573 1.345 -35.371 1.00 89.06 182 ASN A C 1
ATOM 1407 O O . ASN A 1 182 ? 41.239 1.754 -36.320 1.00 89.06 182 ASN A O 1
ATOM 1411 N N . HIS A 1 183 ? 40.398 0.038 -35.136 1.00 89.25 183 HIS A N 1
ATOM 1412 C CA . HIS A 1 183 ? 40.975 -1.026 -35.968 1.00 89.25 183 HIS A CA 1
ATOM 1413 C C . HIS A 1 183 ? 40.447 -0.968 -37.410 1.00 89.25 183 HIS A C 1
ATOM 1415 O O . HIS A 1 183 ? 41.214 -1.103 -38.362 1.00 89.25 183 HIS A O 1
ATOM 1421 N N . HIS A 1 184 ? 39.147 -0.715 -37.592 1.00 88.56 184 HIS A N 1
ATOM 1422 C CA . HIS A 1 184 ? 38.547 -0.492 -38.904 1.00 88.56 184 HIS A CA 1
ATOM 1423 C C . HIS A 1 184 ? 39.202 0.712 -39.599 1.00 88.56 184 HIS A C 1
ATOM 1425 O O . HIS A 1 184 ? 39.744 0.551 -40.689 1.00 88.56 184 HIS A O 1
ATOM 1431 N N . LEU A 1 185 ? 39.242 1.887 -38.961 1.00 87.69 185 LEU A N 1
ATOM 1432 C CA . LEU A 1 185 ? 39.845 3.108 -39.519 1.00 87.69 185 LEU A CA 1
ATOM 1433 C C . LEU A 1 185 ? 41.333 2.954 -39.886 1.00 87.69 185 LEU A C 1
ATOM 1435 O O . LEU A 1 185 ? 41.804 3.653 -40.782 1.00 87.69 185 LEU A O 1
ATOM 1439 N N . GLN A 1 186 ? 42.061 2.046 -39.227 1.00 86.50 186 GLN A N 1
ATOM 1440 C CA . GLN A 1 186 ? 43.462 1.733 -39.525 1.00 86.50 186 GLN A CA 1
ATOM 1441 C C . GLN A 1 186 ? 43.626 0.681 -40.633 1.00 86.50 186 GLN A C 1
ATOM 1443 O O . GLN A 1 186 ? 44.413 0.895 -41.557 1.00 86.50 186 GLN A O 1
ATOM 1448 N N . HIS A 1 187 ? 42.886 -0.432 -40.585 1.00 85.31 187 HIS A N 1
ATOM 1449 C CA . HIS A 1 187 ? 43.193 -1.647 -41.359 1.00 85.31 187 HIS A CA 1
ATOM 1450 C C . HIS A 1 187 ? 42.096 -2.120 -42.325 1.00 85.31 187 HIS A C 1
ATOM 1452 O O . HIS A 1 187 ? 42.392 -2.908 -43.219 1.00 85.31 187 HIS A O 1
ATOM 1458 N N . SER A 1 188 ? 40.843 -1.680 -42.169 1.00 84.94 188 SER A N 1
ATOM 1459 C CA . SER A 1 188 ? 39.691 -2.262 -42.895 1.00 84.94 188 SER A CA 1
ATOM 1460 C C . SER A 1 188 ? 38.780 -1.241 -43.583 1.00 84.94 188 SER A C 1
ATOM 1462 O O . SER A 1 188 ? 37.977 -1.620 -44.432 1.00 84.94 188 SER A O 1
ATOM 1464 N N . CYS A 1 189 ? 38.892 0.042 -43.242 1.00 88.00 189 CYS A N 1
ATOM 1465 C CA . CYS A 1 189 ? 38.143 1.120 -43.870 1.00 88.00 189 CYS A CA 1
ATOM 1466 C C . CYS A 1 189 ? 38.547 1.247 -45.340 1.00 88.00 189 CYS A C 1
ATOM 1468 O O . CYS A 1 189 ? 39.734 1.249 -45.668 1.00 88.00 189 CYS A O 1
ATOM 1470 N N . ARG A 1 190 ? 37.559 1.394 -46.230 1.00 88.50 190 ARG A N 1
ATOM 1471 C CA . ARG A 1 190 ? 37.797 1.629 -47.662 1.00 88.50 190 ARG A CA 1
ATOM 1472 C C . ARG A 1 190 ? 38.479 2.978 -47.922 1.00 88.50 190 ARG A C 1
ATOM 1474 O O . ARG A 1 190 ? 39.199 3.103 -48.910 1.00 88.50 190 ARG A O 1
ATOM 1481 N N . LEU A 1 191 ? 38.232 3.967 -47.060 1.00 88.00 191 LEU A N 1
ATOM 1482 C CA . LEU A 1 191 ? 38.668 5.351 -47.238 1.00 88.00 191 LEU A CA 1
ATOM 1483 C C . LEU A 1 191 ? 39.646 5.800 -46.146 1.00 88.00 191 LEU A C 1
ATOM 1485 O O . LEU A 1 191 ? 39.473 5.479 -44.968 1.00 88.00 191 LEU A O 1
ATOM 1489 N N . GLU A 1 192 ? 40.632 6.602 -46.527 1.00 88.00 192 GLU A N 1
ATOM 1490 C CA . GLU A 1 192 ? 41.595 7.226 -45.615 1.00 88.00 192 GLU A CA 1
ATOM 1491 C C . GLU A 1 192 ? 41.796 8.715 -45.911 1.00 88.00 192 GLU A C 1
ATOM 1493 O O . GLU A 1 192 ? 41.379 9.212 -46.954 1.00 88.00 192 GLU A O 1
ATOM 1498 N N . GLU A 1 193 ? 42.412 9.436 -44.977 1.00 85.00 193 GLU A N 1
ATOM 1499 C CA . GLU A 1 193 ? 42.742 10.855 -45.131 1.00 85.00 193 GLU A CA 1
ATOM 1500 C C . GLU A 1 193 ? 44.064 11.018 -45.890 1.00 85.00 193 GLU A C 1
ATOM 1502 O O . GLU A 1 193 ? 45.092 10.455 -45.512 1.00 85.00 193 GLU A O 1
ATOM 1507 N N . CYS A 1 194 ? 44.056 11.821 -46.953 1.00 86.06 194 CYS A N 1
ATOM 1508 C CA . CYS A 1 194 ? 45.272 12.166 -47.678 1.00 86.06 194 CYS A CA 1
ATOM 1509 C C . CYS A 1 194 ? 46.199 13.038 -46.818 1.00 86.06 194 CYS A C 1
ATOM 1511 O O . CYS A 1 194 ? 45.843 14.165 -46.484 1.00 86.06 194 CYS A O 1
ATOM 1513 N N . LEU A 1 195 ? 47.428 12.582 -46.562 1.00 85.12 195 LEU A N 1
ATOM 1514 C CA . LEU A 1 195 ? 48.432 13.318 -45.772 1.00 85.12 195 LEU A CA 1
ATOM 1515 C C . LEU A 1 195 ? 48.870 14.673 -46.376 1.00 85.12 195 LEU A C 1
ATOM 1517 O O . LEU A 1 195 ? 49.607 15.411 -45.730 1.00 85.12 195 LEU A O 1
ATOM 1521 N N . VAL A 1 196 ? 48.456 14.991 -47.609 1.00 86.88 196 VAL A N 1
ATOM 1522 C CA . VAL A 1 196 ? 48.813 16.230 -48.327 1.00 86.88 196 VAL A CA 1
ATOM 1523 C C . VAL A 1 196 ? 47.691 17.280 -48.288 1.00 86.88 196 VAL A C 1
ATOM 1525 O O . VAL A 1 196 ? 47.970 18.472 -48.361 1.00 86.88 196 VAL A O 1
ATOM 1528 N N . CYS A 1 197 ? 46.423 16.863 -48.189 1.00 88.81 197 CYS A N 1
ATOM 1529 C CA . CYS A 1 197 ? 45.263 17.764 -48.312 1.00 88.81 197 CYS A CA 1
ATOM 1530 C C . CYS A 1 197 ? 44.054 17.385 -47.433 1.00 88.81 197 CYS A C 1
ATOM 1532 O O . CYS A 1 197 ? 42.952 17.888 -47.652 1.00 88.81 197 CYS A O 1
ATOM 1534 N N . ASN A 1 198 ? 44.230 16.449 -46.495 1.00 83.75 198 ASN A N 1
ATOM 1535 C CA . ASN A 1 198 ? 43.248 15.883 -45.555 1.00 83.75 198 ASN A CA 1
ATOM 1536 C C . ASN A 1 198 ? 41.929 15.352 -46.163 1.00 83.75 198 ASN A C 1
ATOM 1538 O O . ASN A 1 198 ? 41.043 14.911 -45.437 1.00 83.75 198 ASN A O 1
ATOM 1542 N N . SER A 1 199 ? 41.800 15.342 -47.489 1.00 87.25 199 SER A N 1
ATOM 1543 C CA . SER A 1 199 ? 40.611 14.877 -48.204 1.00 87.25 199 SER A CA 1
ATOM 1544 C C . SER A 1 199 ? 40.554 13.349 -48.260 1.00 87.25 199 SER A C 1
ATOM 1546 O O . SER A 1 199 ? 41.595 12.691 -48.324 1.00 87.25 199 SER A O 1
ATOM 1548 N N . LEU A 1 200 ? 39.344 12.780 -48.281 1.00 88.81 200 LEU A N 1
ATOM 1549 C CA . LEU A 1 200 ? 39.145 11.328 -48.339 1.00 88.81 200 LEU A CA 1
ATOM 1550 C C . LEU A 1 200 ? 39.647 10.734 -49.666 1.00 88.81 200 LEU A C 1
ATOM 1552 O O . LEU A 1 200 ? 39.355 11.253 -50.746 1.00 88.81 200 LEU A O 1
ATOM 1556 N N . VAL A 1 201 ? 40.370 9.617 -49.574 1.00 88.44 201 VAL A N 1
ATOM 1557 C CA . VAL A 1 201 ? 40.934 8.844 -50.691 1.00 88.44 201 VAL A CA 1
ATOM 1558 C C . VAL A 1 201 ? 40.502 7.385 -50.581 1.00 88.44 201 VAL A C 1
ATOM 1560 O O . VAL A 1 201 ? 40.530 6.807 -49.497 1.00 88.44 201 VAL A O 1
ATOM 1563 N N . ASP A 1 202 ? 40.124 6.774 -51.705 1.00 88.50 202 ASP A N 1
ATOM 1564 C CA . ASP A 1 202 ? 39.844 5.337 -51.791 1.00 88.50 202 ASP A CA 1
ATOM 1565 C C . ASP A 1 202 ? 41.141 4.517 -51.834 1.00 88.50 202 ASP A C 1
ATOM 1567 O O . ASP A 1 202 ? 41.921 4.623 -52.784 1.00 88.50 202 ASP A O 1
ATOM 1571 N N . ARG A 1 203 ? 41.348 3.654 -50.831 1.00 84.19 203 ARG A N 1
ATOM 1572 C CA . ARG A 1 203 ? 42.546 2.807 -50.687 1.00 84.19 203 ARG A CA 1
ATOM 1573 C C . ARG A 1 203 ? 42.781 1.826 -51.836 1.00 84.19 203 ARG A C 1
ATOM 1575 O O . ARG A 1 203 ? 43.906 1.374 -52.016 1.00 84.19 203 ARG A O 1
ATOM 1582 N N . LYS A 1 204 ? 41.743 1.455 -52.593 1.00 84.25 204 LYS A N 1
ATOM 1583 C CA . LYS A 1 204 ? 41.851 0.520 -53.726 1.00 84.25 204 LYS A CA 1
ATOM 1584 C C . LYS A 1 204 ? 42.166 1.217 -55.044 1.00 84.25 204 LYS A C 1
ATOM 1586 O O . LYS A 1 204 ? 42.664 0.557 -55.952 1.00 84.25 204 LYS A O 1
ATOM 1591 N N . THR A 1 205 ? 41.853 2.507 -55.181 1.00 85.81 205 THR A N 1
ATOM 1592 C CA . THR A 1 205 ? 42.045 3.241 -56.447 1.00 85.81 205 THR A CA 1
ATOM 1593 C C . THR A 1 205 ? 42.987 4.436 -56.345 1.00 85.81 205 THR A C 1
ATOM 1595 O O . THR A 1 205 ? 43.286 5.031 -57.375 1.00 85.81 205 THR A O 1
ATOM 1598 N N . SER A 1 206 ? 43.400 4.827 -55.135 1.00 84.19 206 SER A N 1
ATOM 1599 C CA . SER A 1 206 ? 44.204 6.025 -54.844 1.00 84.19 206 SER A CA 1
ATOM 1600 C C . SER A 1 206 ? 43.618 7.317 -55.436 1.00 84.19 206 SER A C 1
ATOM 1602 O O . SER A 1 206 ? 44.350 8.212 -55.850 1.00 84.19 206 SER A O 1
ATOM 1604 N N . LYS A 1 207 ? 42.280 7.415 -55.492 1.00 85.19 207 LYS A N 1
ATOM 1605 C CA . LYS A 1 207 ? 41.546 8.585 -56.010 1.00 85.19 207 LYS A CA 1
ATOM 1606 C C . LYS A 1 207 ? 40.798 9.288 -54.887 1.00 85.19 207 LYS A C 1
ATOM 1608 O O . LYS A 1 207 ? 40.280 8.624 -53.988 1.00 85.19 207 LYS A O 1
ATOM 1613 N N . HIS A 1 208 ? 40.703 10.611 -54.978 1.00 85.62 208 HIS A N 1
ATOM 1614 C CA . HIS A 1 208 ? 39.878 11.402 -54.076 1.00 85.62 208 HIS A CA 1
ATOM 1615 C C . HIS A 1 208 ? 38.392 11.091 -54.262 1.00 85.62 208 HIS A C 1
ATOM 1617 O O . HIS A 1 208 ? 37.897 10.944 -55.380 1.00 85.62 208 HIS A O 1
ATOM 1623 N N . VAL A 1 209 ? 37.667 10.997 -53.152 1.00 80.75 209 VAL A N 1
ATOM 1624 C CA . VAL A 1 209 ? 36.218 10.799 -53.174 1.00 80.75 209 VAL A CA 1
ATOM 1625 C C . VAL A 1 209 ? 35.542 12.144 -53.429 1.00 80.75 209 VAL A C 1
ATOM 1627 O O . VAL A 1 209 ? 35.751 13.097 -52.686 1.00 80.75 209 VAL A O 1
ATOM 1630 N N . GLY A 1 210 ? 34.740 12.219 -54.493 1.00 70.25 210 GLY A N 1
ATOM 1631 C CA . GLY A 1 210 ? 34.009 13.427 -54.897 1.00 70.25 210 GLY A CA 1
ATOM 1632 C C . GLY A 1 210 ? 34.646 14.227 -56.041 1.00 70.25 210 GLY A C 1
ATOM 1633 O O . GLY A 1 210 ? 33.971 15.080 -56.611 1.00 70.25 210 GLY A O 1
ATOM 1634 N N . SER A 1 211 ? 35.887 13.935 -56.452 1.00 56.00 211 SER A N 1
ATOM 1635 C CA . SER A 1 211 ? 36.522 14.614 -57.594 1.00 56.00 211 SER A CA 1
ATOM 1636 C C . SER A 1 211 ? 35.908 14.171 -58.933 1.00 56.00 211 SER A C 1
ATOM 1638 O O . SER A 1 211 ? 36.287 13.133 -59.481 1.00 56.00 211 SER A O 1
ATOM 1640 N N . SER A 1 212 ? 34.969 14.962 -59.459 1.00 47.09 212 SER A N 1
ATOM 1641 C CA . SER A 1 212 ? 34.379 14.786 -60.793 1.00 47.09 212 SER A CA 1
ATOM 1642 C C . SER A 1 212 ? 34.797 15.929 -61.717 1.00 47.09 212 SER A C 1
ATOM 1644 O O . SER A 1 212 ? 34.393 17.065 -61.490 1.00 47.09 212 SER A O 1
ATOM 1646 N N . GLY A 1 213 ? 35.534 15.606 -62.782 1.00 41.16 213 GLY A N 1
ATOM 1647 C CA . GLY A 1 213 ? 35.872 16.537 -63.863 1.00 41.16 213 GLY A CA 1
ATOM 1648 C C . GLY A 1 213 ? 37.207 17.268 -63.695 1.00 41.16 213 GLY A C 1
ATOM 1649 O O . GLY A 1 213 ? 37.506 17.845 -62.653 1.00 41.16 213 GLY A O 1
ATOM 1650 N N . ASP A 1 214 ? 38.006 17.227 -64.755 1.00 41.25 214 ASP A N 1
ATOM 1651 C CA . ASP A 1 214 ? 39.271 17.939 -64.914 1.00 41.25 214 ASP A CA 1
ATOM 1652 C C . ASP A 1 214 ? 39.083 19.464 -65.027 1.00 41.25 214 ASP A C 1
ATOM 1654 O O . ASP A 1 214 ? 38.069 19.926 -65.549 1.00 41.25 214 ASP A O 1
ATOM 1658 N N . LEU A 1 215 ? 40.127 20.241 -64.698 1.00 40.50 215 LEU A N 1
ATOM 1659 C CA . LEU A 1 215 ? 40.876 20.955 -65.746 1.00 40.50 215 LEU A CA 1
ATOM 1660 C C . LEU A 1 215 ? 42.189 21.604 -65.260 1.00 40.50 215 LEU A C 1
ATOM 1662 O O . LEU A 1 215 ? 42.274 22.174 -64.179 1.00 40.50 215 LEU A O 1
ATOM 1666 N N . SER A 1 216 ? 43.187 21.547 -66.150 1.00 34.75 216 SER A N 1
ATOM 1667 C CA . SER A 1 216 ? 44.376 22.414 -66.265 1.00 34.75 216 SER A CA 1
ATOM 1668 C C . SER A 1 216 ? 45.198 22.767 -65.012 1.00 34.75 216 SER A C 1
ATOM 1670 O O . SER A 1 216 ? 44.884 23.694 -64.269 1.00 34.75 216 SER A O 1
ATOM 1672 N N . HIS A 1 217 ? 46.417 22.217 -64.954 1.00 46.53 217 HIS A N 1
ATOM 1673 C CA . HIS A 1 217 ? 47.561 23.021 -64.518 1.00 46.53 217 HIS A CA 1
ATOM 1674 C C . HIS A 1 217 ? 47.734 24.217 -65.471 1.00 46.53 217 HIS A C 1
ATOM 1676 O O . HIS A 1 217 ? 47.967 24.021 -66.663 1.00 46.53 217 HIS A O 1
ATOM 1682 N N . SER A 1 218 ? 47.712 25.442 -64.948 1.00 35.06 218 SER A N 1
ATOM 1683 C CA . SER A 1 218 ? 48.222 26.626 -65.649 1.00 35.06 218 SER A CA 1
ATOM 1684 C C . SER A 1 218 ? 49.067 27.464 -64.694 1.00 35.06 218 SER A C 1
ATOM 1686 O O . SER A 1 218 ? 48.548 28.213 -63.868 1.00 35.06 218 SER A O 1
ATOM 1688 N N . SER A 1 219 ? 50.388 27.323 -64.786 1.00 41.34 219 SER A N 1
ATOM 1689 C CA . SER A 1 219 ? 51.333 28.145 -64.032 1.00 41.34 219 SER A CA 1
ATOM 1690 C C . SER A 1 219 ? 51.329 29.579 -64.566 1.00 41.34 219 SER A C 1
ATOM 1692 O O . SER A 1 219 ? 51.762 29.829 -65.690 1.00 41.34 219 SER A O 1
ATOM 1694 N N . SER A 1 220 ? 50.871 30.530 -63.756 1.00 33.31 220 SER A N 1
ATOM 1695 C CA . SER A 1 220 ? 51.014 31.970 -63.992 1.00 33.31 220 SER A CA 1
ATOM 1696 C C . SER A 1 220 ? 51.454 32.629 -62.689 1.00 33.31 220 SER A C 1
ATOM 1698 O O . SER A 1 220 ? 50.887 32.358 -61.634 1.00 33.31 220 SER A O 1
ATOM 1700 N N . SER A 1 221 ? 52.516 33.428 -62.749 1.00 34.44 221 SER A N 1
ATOM 1701 C CA . SER A 1 221 ? 53.163 34.040 -61.586 1.00 34.44 221 SER A CA 1
ATOM 1702 C C . SER A 1 221 ? 52.710 35.482 -61.350 1.00 34.44 221 SER A C 1
ATOM 1704 O O . SER A 1 221 ? 52.334 36.165 -62.303 1.00 34.44 221 SER A O 1
ATOM 1706 N N . SER A 1 222 ? 52.929 35.963 -60.118 1.00 32.91 222 SER A N 1
ATOM 1707 C CA . SER A 1 222 ? 52.816 37.374 -59.695 1.00 32.91 222 SER A CA 1
ATOM 1708 C C . SER A 1 222 ? 51.356 37.860 -59.505 1.00 32.91 222 SER A C 1
ATOM 1710 O O . SER A 1 222 ? 50.465 37.428 -60.223 1.00 32.91 222 SER A O 1
ATOM 1712 N N . SER A 1 223 ? 51.008 38.714 -58.530 1.00 33.28 223 SER A N 1
ATOM 1713 C CA . SER A 1 223 ? 51.830 39.592 -57.674 1.00 33.28 223 SER A CA 1
ATOM 1714 C C . SER A 1 223 ? 51.224 39.826 -56.271 1.00 33.28 223 SER A C 1
ATOM 1716 O O . SER A 1 223 ? 50.012 39.796 -56.108 1.00 33.28 223 SER A O 1
ATOM 1718 N N . THR A 1 224 ? 52.088 40.199 -55.313 1.00 31.59 224 THR A N 1
ATOM 1719 C CA . THR A 1 224 ? 51.846 41.139 -54.182 1.00 31.59 224 THR A CA 1
ATOM 1720 C C . THR A 1 224 ? 50.708 40.926 -53.154 1.00 31.59 224 THR A C 1
ATOM 1722 O O . THR A 1 224 ? 49.564 41.275 -53.406 1.00 31.59 224 THR A O 1
ATOM 1725 N N . ALA A 1 225 ? 51.152 40.637 -51.919 1.00 33.34 225 ALA A N 1
ATOM 1726 C CA . ALA A 1 225 ? 50.931 41.436 -50.692 1.00 33.34 225 ALA A CA 1
ATOM 1727 C C . ALA A 1 225 ? 49.633 41.315 -49.837 1.00 33.34 225 ALA A C 1
ATOM 1729 O O . ALA A 1 225 ? 48.560 41.753 -50.231 1.00 33.34 225 ALA A O 1
ATOM 1730 N N . THR A 1 226 ? 49.853 40.863 -48.587 1.00 34.25 226 THR A N 1
ATOM 1731 C CA . THR A 1 226 ? 49.354 41.393 -47.286 1.00 34.25 226 THR A CA 1
ATOM 1732 C C . THR A 1 226 ? 47.847 41.535 -46.989 1.00 34.25 226 THR A C 1
ATOM 1734 O O . THR A 1 226 ? 47.186 42.394 -47.560 1.00 34.25 226 THR A O 1
ATOM 1737 N N . ASP A 1 227 ? 47.385 40.771 -45.981 1.00 32.00 227 ASP A N 1
ATOM 1738 C CA . ASP A 1 227 ? 46.951 41.232 -44.630 1.00 32.00 227 ASP A CA 1
ATOM 1739 C C . ASP A 1 227 ? 45.937 42.404 -44.481 1.00 32.00 227 ASP A C 1
ATOM 1741 O O . ASP A 1 227 ? 46.049 43.427 -45.145 1.00 32.00 227 ASP A O 1
ATOM 1745 N N . ASP A 1 228 ? 44.976 42.408 -43.539 1.00 31.05 228 ASP A N 1
ATOM 1746 C CA . ASP A 1 228 ? 44.539 41.408 -42.535 1.00 31.05 228 ASP A CA 1
ATOM 1747 C C . ASP A 1 228 ? 43.095 41.714 -42.022 1.00 31.05 228 ASP A C 1
ATOM 1749 O O . ASP A 1 228 ? 42.582 42.824 -42.156 1.00 31.05 228 ASP A O 1
ATOM 1753 N N . SER A 1 229 ? 42.448 40.690 -41.450 1.00 34.91 229 SER A N 1
ATOM 1754 C CA . SER A 1 229 ? 41.309 40.647 -40.508 1.00 34.91 229 SER A CA 1
ATOM 1755 C C . SER A 1 229 ? 40.316 41.817 -40.373 1.00 34.91 229 SER A C 1
ATOM 1757 O O . SER A 1 229 ? 40.600 42.874 -39.810 1.00 34.91 229 SER A O 1
ATOM 1759 N N . SER A 1 230 ? 39.032 41.501 -40.598 1.00 31.83 230 SER A N 1
ATOM 1760 C CA . SER A 1 230 ? 37.887 42.238 -40.030 1.00 31.83 230 SER A CA 1
ATOM 1761 C C . SER A 1 230 ? 37.247 41.522 -38.829 1.00 31.83 230 SER A C 1
ATOM 1763 O O . SER A 1 230 ? 36.213 40.872 -38.940 1.00 3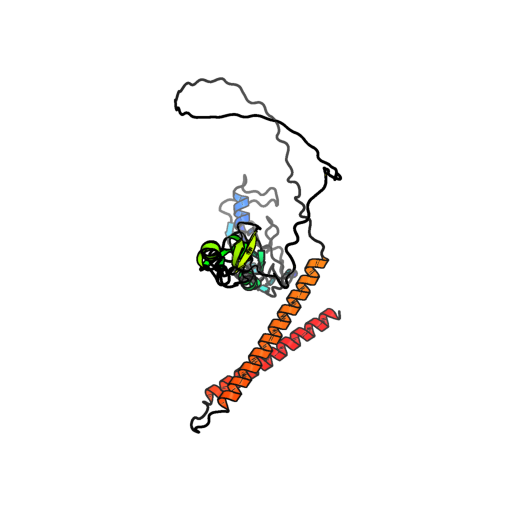1.83 230 SER A O 1
ATOM 1765 N N . LYS A 1 231 ? 37.869 41.707 -37.659 1.00 31.25 231 LYS A N 1
ATOM 1766 C CA . LYS A 1 231 ? 37.223 42.082 -36.381 1.00 31.25 231 LYS A CA 1
ATOM 1767 C C . LYS A 1 231 ? 35.798 41.547 -36.084 1.00 31.25 231 LYS A C 1
ATOM 1769 O O . LYS A 1 231 ? 34.806 42.140 -36.501 1.00 31.25 231 LYS A O 1
ATOM 1774 N N . SER A 1 232 ? 35.693 40.603 -35.143 1.00 32.81 232 SER A N 1
ATOM 1775 C CA . SER A 1 232 ? 34.474 40.335 -34.349 1.00 32.81 232 SER A CA 1
ATOM 1776 C C . SER A 1 232 ? 34.745 40.563 -32.854 1.00 32.81 232 SER A C 1
ATOM 1778 O O . SER A 1 232 ? 35.766 40.106 -32.342 1.00 32.81 232 SER A O 1
ATOM 1780 N N . GLN A 1 233 ? 33.870 41.284 -32.143 1.00 32.44 233 GLN A N 1
ATOM 1781 C CA . GLN A 1 233 ? 34.156 41.819 -30.801 1.00 32.44 233 GLN A CA 1
ATOM 1782 C C . GLN A 1 233 ? 33.355 41.156 -29.668 1.00 32.44 233 GLN A C 1
ATOM 1784 O O . GLN A 1 233 ? 32.131 41.206 -29.703 1.00 32.44 233 GLN A O 1
ATOM 1789 N N . SER A 1 234 ? 34.048 40.829 -28.564 1.00 31.00 234 SER A N 1
ATOM 1790 C CA . SER A 1 234 ? 33.578 40.996 -27.163 1.00 31.00 234 SER A CA 1
ATOM 1791 C C . SER A 1 234 ? 32.396 40.116 -26.666 1.00 31.00 234 SER A C 1
ATOM 1793 O O . SER A 1 234 ? 31.667 39.547 -27.463 1.00 31.00 234 SER A O 1
ATOM 1795 N N . ALA A 1 235 ? 32.159 39.911 -25.360 1.00 31.22 235 ALA A N 1
ATOM 1796 C CA . ALA A 1 235 ? 32.849 40.391 -24.152 1.00 31.22 235 ALA A CA 1
ATOM 1797 C C . ALA A 1 235 ? 32.840 39.337 -23.014 1.00 31.22 235 ALA A C 1
ATOM 1799 O O . ALA A 1 235 ? 31.943 38.503 -22.941 1.00 31.22 235 ALA A O 1
ATOM 1800 N N . THR A 1 236 ? 33.787 39.449 -22.075 1.00 33.94 236 THR A N 1
ATOM 1801 C CA . THR A 1 236 ? 33.746 38.840 -20.721 1.00 33.94 236 THR A CA 1
ATOM 1802 C C . THR A 1 236 ? 33.505 39.923 -19.657 1.00 33.94 236 THR A C 1
ATOM 1804 O O . THR A 1 236 ? 33.729 41.100 -19.950 1.00 33.94 236 THR A O 1
ATOM 1807 N N . PRO A 1 237 ? 33.099 39.565 -18.424 1.00 43.38 237 PRO A N 1
ATOM 1808 C CA . PRO A 1 237 ? 34.063 39.460 -17.301 1.00 43.38 237 PRO A CA 1
ATOM 1809 C C . PRO A 1 237 ? 33.757 38.238 -16.386 1.00 43.38 237 PRO A C 1
ATOM 1811 O O . PRO A 1 237 ? 32.755 37.567 -16.604 1.00 43.38 237 PRO A O 1
ATOM 1814 N N . SER A 1 238 ? 34.527 37.823 -15.368 1.00 31.44 238 SER A N 1
ATOM 1815 C CA . SER A 1 238 ? 35.799 38.269 -14.740 1.00 31.44 238 SER A CA 1
ATOM 1816 C C . SER A 1 238 ? 36.778 37.052 -14.683 1.00 31.44 238 SER A C 1
ATOM 1818 O O . SER A 1 238 ? 36.537 36.070 -15.375 1.00 31.44 238 SER A O 1
ATOM 1820 N N . GLY A 1 239 ? 37.910 36.945 -13.963 1.00 28.61 239 GLY A N 1
ATOM 1821 C CA . GLY A 1 239 ? 38.607 37.778 -12.964 1.00 28.61 239 GLY A CA 1
ATOM 1822 C C . GLY A 1 239 ? 38.271 37.429 -11.494 1.00 28.61 239 GLY A C 1
ATOM 1823 O O . GLY A 1 239 ? 37.167 37.722 -11.060 1.00 28.61 239 GLY A O 1
ATOM 1824 N N . GLY A 1 240 ? 39.157 36.853 -10.665 1.00 28.83 240 GLY A N 1
ATOM 1825 C CA . GLY A 1 240 ? 40.479 36.259 -10.940 1.00 28.83 240 GLY A CA 1
ATOM 1826 C C . GLY A 1 240 ? 41.317 35.960 -9.670 1.00 28.83 240 GLY A C 1
ATOM 1827 O O . GLY A 1 240 ? 41.020 36.497 -8.612 1.00 28.83 240 GLY A O 1
ATOM 1828 N N . GLN A 1 241 ? 42.416 35.194 -9.833 1.00 32.94 241 GLN A N 1
ATOM 1829 C CA . GLN A 1 241 ? 43.528 34.937 -8.867 1.00 32.94 241 GLN A CA 1
ATOM 1830 C C . GLN A 1 241 ? 43.197 34.093 -7.596 1.00 32.94 241 GLN A C 1
ATOM 1832 O O . GLN A 1 241 ? 42.081 34.136 -7.103 1.00 32.94 241 GLN A O 1
ATOM 1837 N N . GLY A 1 242 ? 44.103 33.289 -6.999 1.00 28.61 242 GLY A N 1
ATOM 1838 C CA . GLY A 1 242 ? 45.457 32.845 -7.401 1.00 28.61 242 GLY A CA 1
ATOM 1839 C C . GLY A 1 242 ? 46.209 32.011 -6.316 1.00 28.61 242 GLY A C 1
ATOM 1840 O O . GLY A 1 242 ? 45.934 32.165 -5.135 1.00 28.61 242 GLY A O 1
ATOM 1841 N N . GLY A 1 243 ? 47.189 31.165 -6.707 1.00 29.28 243 GLY A N 1
ATOM 1842 C CA . GLY A 1 243 ? 48.090 30.365 -5.816 1.00 29.28 243 GLY A CA 1
ATOM 1843 C C . GLY A 1 243 ? 47.514 29.002 -5.349 1.00 29.28 243 GLY A C 1
ATOM 1844 O O . GLY A 1 243 ? 46.359 28.950 -4.966 1.00 29.28 243 GLY A O 1
ATOM 1845 N N . LYS A 1 244 ? 48.142 27.807 -5.455 1.00 30.41 244 LYS A N 1
ATOM 1846 C CA . LYS A 1 244 ? 49.517 27.287 -5.169 1.00 30.41 244 LYS A CA 1
ATOM 1847 C C . LYS A 1 244 ? 49.844 27.322 -3.653 1.00 30.41 244 LYS A C 1
ATOM 1849 O O . LYS A 1 244 ? 49.711 28.383 -3.069 1.00 30.41 244 LYS A O 1
ATOM 1854 N N . LYS A 1 245 ? 50.311 26.252 -2.969 1.00 29.36 245 LYS A N 1
ATOM 1855 C CA . LYS A 1 245 ? 51.155 25.094 -3.391 1.00 29.36 245 LYS A CA 1
ATOM 1856 C C . LYS A 1 245 ? 51.176 23.941 -2.328 1.00 29.36 245 LYS A C 1
ATOM 1858 O O . LYS A 1 245 ? 51.105 24.246 -1.151 1.00 29.36 245 LYS A O 1
ATOM 1863 N N . SER A 1 246 ? 51.381 22.676 -2.754 1.00 28.45 246 SER A N 1
ATOM 1864 C CA . SER A 1 246 ? 52.036 21.510 -2.061 1.00 28.45 246 SER A CA 1
ATOM 1865 C C . SER A 1 246 ? 51.740 21.084 -0.588 1.00 28.45 246 SER A C 1
ATOM 1867 O O . SER A 1 246 ? 51.840 21.884 0.329 1.00 28.45 246 SER A O 1
ATOM 1869 N N . GLY A 1 247 ? 51.568 19.763 -0.352 1.00 24.92 247 GLY A N 1
ATOM 1870 C CA . GLY A 1 247 ? 51.719 19.072 0.965 1.00 24.92 247 GLY A CA 1
ATOM 1871 C C . GLY A 1 247 ? 53.180 18.636 1.264 1.00 24.92 247 GLY A C 1
ATOM 1872 O O . GLY A 1 247 ? 54.064 19.287 0.704 1.00 24.92 247 GLY A O 1
ATOM 1873 N N . PRO A 1 248 ? 53.497 17.543 2.027 1.00 42.47 248 PRO A N 1
ATOM 1874 C CA . PRO A 1 248 ? 52.645 16.436 2.534 1.00 42.47 248 PRO A CA 1
ATOM 1875 C C . PRO A 1 248 ? 52.940 15.950 4.002 1.00 42.47 248 PRO A C 1
ATOM 1877 O O . PRO A 1 248 ? 53.743 16.551 4.698 1.00 42.47 248 PRO A O 1
ATOM 1880 N N . ARG A 1 249 ? 52.351 14.801 4.423 1.00 27.00 249 ARG A N 1
ATOM 1881 C CA . ARG A 1 249 ? 52.802 13.814 5.468 1.00 27.00 249 ARG A CA 1
ATOM 1882 C C . ARG A 1 249 ? 53.370 14.352 6.816 1.00 27.00 249 ARG A C 1
ATOM 1884 O O . ARG A 1 249 ? 54.469 14.886 6.858 1.00 27.00 249 ARG A O 1
ATOM 1891 N N . SER A 1 250 ? 52.842 13.943 7.981 1.00 27.06 250 SER A N 1
ATOM 1892 C CA . SER A 1 250 ? 53.191 12.636 8.605 1.00 27.06 250 SER A CA 1
ATOM 1893 C C . SER A 1 250 ? 52.403 12.294 9.894 1.00 27.06 250 SER A C 1
ATOM 1895 O O . SER A 1 250 ? 51.734 13.132 10.484 1.00 27.06 250 SER A O 1
ATOM 1897 N N . LYS A 1 251 ? 52.539 11.032 10.336 1.00 27.14 251 LYS A N 1
ATOM 1898 C CA . LYS A 1 251 ? 52.083 10.441 11.618 1.00 27.14 251 LYS A CA 1
ATOM 1899 C C . LYS A 1 251 ? 52.610 11.211 12.853 1.00 27.14 251 LYS A C 1
ATOM 1901 O O . LYS A 1 251 ? 53.739 11.678 12.784 1.00 27.14 251 LYS A O 1
ATOM 1906 N N . GLN A 1 252 ? 51.920 11.145 14.009 1.00 28.91 252 GLN A N 1
ATOM 1907 C CA . GLN A 1 252 ? 52.373 10.346 15.182 1.00 28.91 252 GLN A CA 1
ATOM 1908 C C . GLN A 1 252 ? 51.545 10.538 16.483 1.00 28.91 252 GLN A C 1
ATOM 1910 O O . GLN A 1 252 ? 51.620 11.547 17.172 1.00 28.91 252 GLN A O 1
ATOM 1915 N N . LYS A 1 253 ? 50.857 9.454 16.864 1.00 28.22 253 LYS A N 1
ATOM 1916 C CA . LYS A 1 253 ? 50.431 9.022 18.214 1.00 28.22 253 LYS A CA 1
ATOM 1917 C C . LYS A 1 253 ? 51.266 9.546 19.404 1.00 28.22 253 LYS A C 1
ATOM 1919 O O . LYS A 1 253 ? 52.460 9.247 19.471 1.00 28.22 253 LYS A O 1
ATOM 1924 N N . GLN A 1 254 ? 50.601 10.073 20.443 1.00 30.89 254 GLN A N 1
ATOM 1925 C CA . GLN A 1 254 ? 51.008 9.871 21.849 1.00 30.89 254 GLN A CA 1
ATOM 1926 C C . GLN A 1 254 ? 49.863 10.083 22.865 1.00 30.89 254 GLN A C 1
ATOM 1928 O O . GLN A 1 254 ? 48.849 10.691 22.542 1.00 30.89 254 GLN A O 1
ATOM 1933 N N . GLN A 1 255 ? 50.019 9.533 24.077 1.00 29.86 255 GLN A N 1
ATOM 1934 C CA . GLN A 1 255 ? 49.047 9.566 25.185 1.00 29.86 255 GLN A CA 1
ATOM 1935 C C . GLN A 1 255 ? 49.661 10.230 26.432 1.00 29.86 255 GLN A C 1
ATOM 1937 O O . GLN A 1 255 ? 50.809 9.928 26.758 1.00 29.86 255 GLN A O 1
ATOM 1942 N N . ARG A 1 256 ? 48.867 11.011 27.178 1.00 28.58 256 ARG A N 1
ATOM 1943 C CA . ARG A 1 256 ? 48.916 11.276 28.643 1.00 28.58 256 ARG A CA 1
ATOM 1944 C C . ARG A 1 256 ? 47.584 11.972 29.004 1.00 28.58 256 ARG A C 1
ATOM 1946 O O . ARG A 1 256 ? 47.099 12.728 28.176 1.00 28.58 256 ARG A O 1
ATOM 1953 N N . LYS A 1 257 ? 46.813 11.611 30.044 1.00 25.78 257 LYS A N 1
ATOM 1954 C CA . LYS A 1 257 ? 47.048 11.431 31.503 1.00 25.78 257 LYS A CA 1
ATOM 1955 C C . LYS A 1 257 ? 47.298 12.747 32.264 1.00 25.78 257 LYS A C 1
ATOM 1957 O O . LYS A 1 257 ? 48.221 13.471 31.914 1.00 25.78 257 LYS A O 1
ATOM 1962 N N . GLY A 1 258 ? 46.535 12.946 33.349 1.00 25.55 258 GLY A N 1
ATOM 1963 C CA . GLY A 1 258 ? 46.465 14.160 34.185 1.00 25.55 258 GLY A CA 1
ATOM 1964 C C . GLY A 1 258 ? 45.203 14.967 33.834 1.00 25.55 258 GLY A C 1
ATOM 1965 O O . GLY A 1 258 ? 45.164 15.506 32.739 1.00 25.55 258 GLY A O 1
ATOM 1966 N N . GLU A 1 259 ? 44.062 14.920 34.535 1.00 25.77 259 GLU A N 1
ATOM 1967 C CA . GLU A 1 259 ? 43.709 15.070 35.971 1.00 25.77 259 GLU A CA 1
ATOM 1968 C C . GLU A 1 259 ? 43.430 16.520 36.427 1.00 25.77 259 GLU A C 1
ATOM 1970 O O . GLU A 1 259 ? 44.118 17.447 36.023 1.00 25.77 259 GLU A O 1
ATOM 1975 N N . LYS A 1 260 ? 42.482 16.638 37.379 1.00 26.00 260 LYS A N 1
ATOM 1976 C CA . LYS A 1 260 ? 42.222 17.759 38.316 1.00 26.00 260 LYS A CA 1
ATOM 1977 C C . LYS A 1 260 ? 41.492 19.020 37.812 1.00 26.00 260 LYS A C 1
ATOM 1979 O O . LYS A 1 260 ? 42.078 20.062 37.563 1.00 26.00 260 LYS A O 1
ATOM 1984 N N . SER A 1 261 ? 40.160 18.906 37.855 1.00 23.91 261 SER A N 1
ATOM 1985 C CA . SER A 1 261 ? 39.268 19.650 38.777 1.00 23.91 261 SER A CA 1
ATOM 1986 C C . SER A 1 261 ? 39.343 21.183 38.903 1.00 23.91 261 SER A C 1
ATOM 1988 O O . SER A 1 261 ? 40.310 21.723 39.435 1.00 23.91 261 SER A O 1
ATOM 1990 N N . SER A 1 262 ? 38.184 21.825 38.720 1.00 24.69 262 SER A N 1
ATOM 1991 C CA . SER A 1 262 ? 37.620 22.749 39.721 1.00 24.69 262 SER A CA 1
ATOM 1992 C C . SER A 1 262 ? 36.078 22.710 39.678 1.00 24.69 262 SER A C 1
ATOM 1994 O O . SER A 1 262 ? 35.513 22.054 38.803 1.00 24.69 262 SER A O 1
ATOM 1996 N N . ALA A 1 263 ? 35.413 23.354 40.641 1.00 24.72 263 ALA A N 1
ATOM 1997 C CA . ALA A 1 263 ? 33.949 23.492 40.716 1.00 24.72 263 ALA A CA 1
ATOM 1998 C C . ALA A 1 263 ? 33.441 24.638 39.794 1.00 24.72 263 ALA A C 1
ATOM 2000 O O . ALA A 1 263 ? 34.248 25.297 39.144 1.00 24.72 263 ALA A O 1
ATOM 2001 N N . VAL A 1 264 ? 32.138 24.908 39.642 1.00 25.69 264 VAL A N 1
ATOM 2002 C CA . VAL A 1 264 ? 31.250 25.563 40.635 1.00 25.69 264 VAL A CA 1
ATOM 2003 C C . VAL A 1 264 ? 29.761 25.291 40.313 1.00 25.69 264 VAL A C 1
ATOM 2005 O O . VAL A 1 264 ? 29.429 24.699 39.292 1.00 25.69 264 VAL A O 1
ATOM 2008 N N . ALA A 1 265 ? 28.887 25.659 41.253 1.00 25.17 265 ALA A N 1
ATOM 2009 C CA . ALA A 1 265 ? 27.458 25.373 41.323 1.00 25.17 265 ALA A CA 1
ATOM 2010 C C . ALA A 1 265 ? 26.567 25.830 40.147 1.00 25.17 265 ALA A C 1
ATOM 2012 O O . ALA A 1 265 ? 26.828 26.800 39.440 1.00 25.17 265 ALA A O 1
ATOM 2013 N N . THR A 1 266 ? 25.435 25.132 40.084 1.00 27.20 266 THR A N 1
ATOM 2014 C CA . THR A 1 266 ? 24.145 25.469 39.467 1.00 27.20 266 THR A CA 1
ATOM 2015 C C . THR A 1 266 ? 23.707 26.936 39.570 1.00 27.20 266 THR A C 1
ATOM 2017 O O . THR A 1 266 ? 23.689 27.497 40.665 1.00 27.20 266 THR A O 1
ATOM 2020 N N . THR A 1 267 ? 23.164 27.465 38.471 1.00 26.02 267 THR A N 1
ATOM 2021 C CA . THR A 1 267 ? 22.039 28.426 38.455 1.00 26.02 267 THR A CA 1
ATOM 2022 C C . THR A 1 267 ? 21.066 28.025 37.336 1.00 26.02 267 THR A C 1
ATOM 2024 O O . THR A 1 267 ? 21.427 27.231 36.468 1.00 26.02 267 THR A O 1
ATOM 2027 N N . GLU A 1 268 ? 19.816 28.480 37.414 1.00 29.80 268 GLU A N 1
ATOM 2028 C CA . GLU A 1 268 ? 18.706 28.045 36.554 1.00 29.80 268 GLU A CA 1
ATOM 2029 C C . GLU A 1 268 ? 18.530 28.972 35.340 1.00 29.80 268 GLU A C 1
ATOM 2031 O O . GLU A 1 268 ? 18.393 30.177 35.530 1.00 29.80 268 GLU A O 1
ATOM 2036 N N . GLU A 1 269 ? 18.398 28.426 34.124 1.00 25.88 269 GLU A N 1
ATOM 2037 C CA . GLU A 1 269 ? 17.805 29.150 32.985 1.00 25.88 269 GLU A CA 1
ATOM 2038 C C . GLU A 1 269 ? 16.813 28.270 32.203 1.00 25.88 269 GLU A C 1
ATOM 2040 O O . GLU A 1 269 ? 17.175 27.429 31.387 1.00 25.88 269 GLU A O 1
ATOM 2045 N N . ARG A 1 270 ? 15.529 28.488 32.511 1.00 27.41 270 ARG A N 1
ATOM 2046 C CA . ARG A 1 270 ? 14.356 28.491 31.613 1.00 27.41 270 ARG A CA 1
ATOM 2047 C C . ARG A 1 270 ? 14.634 28.173 30.128 1.00 27.41 270 ARG A C 1
ATOM 2049 O O . ARG A 1 270 ? 15.023 29.060 29.375 1.00 27.41 270 ARG A O 1
ATOM 2056 N N . GLU A 1 271 ? 14.267 26.972 29.680 1.00 27.75 271 GLU A N 1
ATOM 2057 C CA . GLU A 1 271 ? 14.032 26.706 28.253 1.00 27.75 271 GLU A CA 1
ATOM 2058 C C . GLU A 1 271 ? 12.594 27.099 27.874 1.00 27.75 271 GLU A C 1
ATOM 2060 O O . GLU A 1 271 ? 11.626 26.666 28.504 1.00 27.75 271 GLU A O 1
ATOM 2065 N N . GLU A 1 272 ? 12.448 27.935 26.845 1.00 27.44 272 GLU A N 1
ATOM 2066 C CA . GLU A 1 272 ? 11.149 28.297 26.266 1.00 27.44 272 GLU A CA 1
ATOM 2067 C C . GLU A 1 272 ? 10.818 27.388 25.074 1.00 27.44 272 GLU A C 1
ATOM 2069 O O . GLU A 1 272 ? 11.702 26.944 24.342 1.00 27.44 272 GLU A O 1
ATOM 2074 N N . GLY A 1 273 ? 9.532 27.075 24.896 1.00 29.61 273 GLY A N 1
ATOM 2075 C CA . GLY A 1 273 ? 9.096 26.051 23.947 1.00 29.61 273 GLY A CA 1
ATOM 2076 C C . GLY A 1 273 ? 9.342 26.426 22.484 1.00 29.61 273 GLY A C 1
ATOM 2077 O O . GLY A 1 273 ? 8.865 27.457 22.013 1.00 29.61 273 GLY A O 1
ATOM 2078 N N . GLN A 1 274 ? 10.015 25.542 21.747 1.00 27.94 274 GLN A N 1
ATOM 2079 C CA . GLN A 1 274 ? 10.099 25.608 20.289 1.00 27.94 274 GLN A CA 1
ATOM 2080 C C . GLN A 1 274 ? 8.852 24.956 19.678 1.00 27.94 274 GLN A C 1
ATOM 2082 O O . GLN A 1 274 ? 8.544 23.801 19.970 1.00 27.94 274 GLN A O 1
ATOM 2087 N N . GLY A 1 275 ? 8.122 25.707 18.852 1.00 27.48 275 GLY A N 1
ATOM 2088 C CA . GLY A 1 275 ? 7.045 25.164 18.025 1.00 27.48 275 GLY A CA 1
ATOM 2089 C C . GLY A 1 275 ? 7.603 24.544 16.745 1.00 27.48 275 GLY A C 1
ATOM 2090 O O . GLY A 1 275 ? 8.550 25.072 16.166 1.00 27.48 275 GLY A O 1
ATOM 2091 N N . GLU A 1 276 ? 7.013 23.440 16.293 1.00 30.28 276 GLU A N 1
ATOM 2092 C CA . GLU A 1 276 ? 7.329 22.849 14.989 1.00 30.28 276 GLU A CA 1
ATOM 2093 C C . GLU A 1 276 ? 6.622 23.655 13.882 1.00 30.28 276 GLU A C 1
ATOM 2095 O O . GLU A 1 276 ? 5.397 23.785 13.892 1.00 30.28 276 GLU A O 1
ATOM 2100 N N . GLU A 1 277 ? 7.383 24.230 12.945 1.00 28.33 277 GLU A N 1
ATOM 2101 C CA . GLU A 1 277 ? 6.827 25.003 11.824 1.00 28.33 277 GLU A CA 1
ATOM 2102 C C . GLU A 1 277 ? 6.272 24.092 10.713 1.00 28.33 277 GLU A C 1
ATOM 2104 O O . GLU A 1 277 ? 6.864 23.069 10.360 1.00 28.33 277 GLU A O 1
ATOM 2109 N N . ASP A 1 278 ? 5.127 24.477 10.142 1.00 31.38 278 ASP A N 1
ATOM 2110 C CA . ASP A 1 278 ? 4.382 23.662 9.176 1.00 31.38 278 ASP A CA 1
ATOM 2111 C C . ASP A 1 278 ? 5.029 23.686 7.777 1.00 31.38 278 ASP A C 1
ATOM 2113 O O . ASP A 1 278 ? 4.967 24.675 7.037 1.00 31.38 278 ASP A O 1
ATOM 2117 N N . GLY A 1 279 ? 5.678 22.577 7.411 1.00 28.08 279 GLY A N 1
ATOM 2118 C CA . GLY A 1 279 ? 6.400 22.394 6.150 1.00 28.08 279 GLY A CA 1
ATOM 2119 C C . GLY A 1 279 ? 5.479 22.253 4.934 1.00 28.08 279 GLY A C 1
ATOM 2120 O O . GLY A 1 279 ? 5.327 21.159 4.389 1.00 28.08 279 GLY A O 1
ATOM 2121 N N . GLY A 1 280 ? 4.881 23.359 4.488 1.00 26.28 280 GLY A N 1
ATOM 2122 C CA . GLY A 1 280 ? 3.907 23.395 3.394 1.00 26.28 280 GLY A CA 1
ATOM 2123 C C . GLY A 1 280 ? 4.431 22.890 2.040 1.00 26.28 280 GLY A C 1
ATOM 2124 O O . GLY A 1 280 ? 5.163 23.583 1.332 1.00 26.28 280 GLY A O 1
ATOM 2125 N N . TYR A 1 281 ? 3.979 21.706 1.620 1.00 31.31 281 TYR A N 1
ATOM 2126 C CA . TYR A 1 281 ? 4.265 21.153 0.292 1.00 31.31 281 TYR A CA 1
ATOM 2127 C C . TYR A 1 281 ? 3.388 21.806 -0.787 1.00 31.31 281 TYR A C 1
ATOM 2129 O O . TYR A 1 281 ? 2.171 21.612 -0.822 1.00 31.31 281 TYR A O 1
ATOM 2137 N N . HIS A 1 282 ? 4.010 22.535 -1.717 1.00 31.16 282 HIS A N 1
ATOM 2138 C CA . HIS A 1 282 ? 3.322 23.133 -2.864 1.00 31.16 282 HIS A CA 1
ATOM 2139 C C . HIS A 1 282 ? 2.737 22.053 -3.795 1.00 31.16 282 HIS A C 1
ATOM 2141 O O . HIS A 1 282 ? 3.450 21.430 -4.584 1.00 31.16 282 HIS A O 1
ATOM 2147 N N . LEU A 1 283 ? 1.419 21.843 -3.729 1.00 39.66 283 LEU A N 1
ATOM 2148 C CA . LEU A 1 283 ? 0.708 20.948 -4.642 1.00 39.66 283 LEU A CA 1
ATOM 2149 C C . LEU A 1 283 ? 0.667 21.526 -6.065 1.00 39.66 283 LEU A C 1
ATOM 2151 O O . LEU A 1 283 ? 0.267 22.671 -6.283 1.00 39.66 283 LEU A O 1
ATOM 2155 N N . GLY A 1 284 ? 1.043 20.699 -7.043 1.00 35.81 284 GLY A N 1
ATOM 2156 C CA . GLY A 1 284 ? 0.894 21.007 -8.465 1.00 35.81 284 GLY A CA 1
ATOM 2157 C C . GLY A 1 284 ? -0.575 21.168 -8.877 1.00 35.81 284 GLY A C 1
ATOM 2158 O O . GLY A 1 284 ? -1.473 20.560 -8.296 1.00 35.81 284 GLY A O 1
ATOM 2159 N N . HIS A 1 285 ? -0.816 21.998 -9.893 1.00 34.69 285 HIS A N 1
ATOM 2160 C CA . HIS A 1 285 ? -2.148 22.487 -10.259 1.00 34.69 285 HIS A CA 1
ATOM 2161 C C . HIS A 1 285 ? -3.175 21.352 -10.533 1.00 34.69 285 HIS A C 1
ATOM 2163 O O . HIS A 1 285 ? -2.873 20.448 -11.323 1.00 34.69 285 HIS A O 1
ATOM 2169 N N . PRO A 1 286 ? -4.410 21.396 -9.975 1.00 39.72 286 PRO A N 1
ATOM 2170 C CA . PRO A 1 286 ? -5.356 20.263 -9.998 1.00 39.72 286 PRO A CA 1
ATOM 2171 C C . PRO A 1 286 ? -5.746 19.719 -11.384 1.00 39.72 286 PRO A C 1
ATOM 2173 O O . PRO A 1 286 ? -6.165 18.568 -11.515 1.00 39.72 286 PRO A O 1
ATOM 2176 N N . THR A 1 287 ? -5.601 20.524 -12.438 1.00 42.78 287 THR A N 1
ATOM 2177 C CA . THR A 1 287 ? -6.001 20.172 -13.810 1.00 42.78 287 THR A CA 1
ATOM 2178 C C . THR A 1 287 ? -5.121 19.108 -14.476 1.00 42.78 287 THR A C 1
ATOM 2180 O O . THR A 1 287 ? -5.573 18.471 -15.429 1.00 42.78 287 THR A O 1
ATOM 2183 N N . ALA A 1 288 ? -3.892 18.882 -13.997 1.00 37.16 288 ALA A N 1
ATOM 2184 C CA . ALA A 1 288 ? -3.000 17.862 -14.557 1.00 37.16 288 ALA A CA 1
ATOM 2185 C C . ALA A 1 288 ? -3.431 16.438 -14.160 1.00 37.16 288 ALA A C 1
ATOM 2187 O O . ALA A 1 288 ? -3.550 15.559 -15.016 1.00 37.16 288 ALA A O 1
ATOM 2188 N N . VAL A 1 289 ? -3.733 16.230 -12.873 1.00 44.03 289 VAL A N 1
ATOM 2189 C CA . VAL A 1 289 ? -4.135 14.924 -12.322 1.00 44.03 289 VAL A CA 1
ATOM 2190 C C . VAL A 1 289 ? -5.435 14.437 -12.965 1.00 44.03 289 VAL A C 1
ATOM 2192 O O . VAL A 1 289 ? -5.526 13.275 -13.353 1.00 44.03 289 VAL A O 1
ATOM 2195 N N . PHE A 1 290 ? -6.414 15.329 -13.151 1.00 36.94 290 PHE A N 1
ATOM 2196 C CA . PHE A 1 290 ? -7.719 14.967 -13.712 1.00 36.94 290 PHE A CA 1
ATOM 2197 C C . PHE A 1 290 ? -7.616 14.420 -15.145 1.00 36.94 290 PHE A C 1
ATOM 2199 O O . PHE A 1 290 ? -8.166 13.359 -15.444 1.00 36.94 290 PHE A O 1
ATOM 2206 N N . ARG A 1 291 ? -6.825 15.076 -16.012 1.00 37.62 291 ARG A N 1
ATOM 2207 C CA . ARG A 1 291 ? -6.545 14.567 -17.367 1.00 37.62 291 ARG A CA 1
ATOM 2208 C C . ARG A 1 291 ? -5.834 13.219 -17.327 1.00 37.62 291 ARG A C 1
ATOM 2210 O O . ARG A 1 291 ? -6.175 12.341 -18.111 1.00 37.62 291 ARG A O 1
ATOM 2217 N N . HIS A 1 292 ? -4.876 13.041 -16.414 1.00 36.91 292 HIS A N 1
ATOM 2218 C CA . HIS A 1 292 ? -4.112 11.798 -16.341 1.00 36.91 292 HIS A CA 1
ATOM 2219 C C . HIS A 1 292 ? -4.984 10.611 -15.898 1.00 36.91 292 HIS A C 1
ATOM 2221 O O . HIS A 1 292 ? -4.915 9.540 -16.501 1.00 36.91 292 HIS A O 1
ATOM 2227 N N . VAL A 1 293 ? -5.890 10.823 -14.935 1.00 46.62 293 VAL A N 1
ATOM 2228 C CA . VAL A 1 293 ? -6.904 9.833 -14.528 1.00 46.62 293 VAL A CA 1
ATOM 2229 C C . VAL A 1 293 ? -7.852 9.492 -15.685 1.00 46.62 293 VAL A C 1
ATOM 2231 O O . VAL A 1 293 ? -8.115 8.313 -15.912 1.00 46.62 293 VAL A O 1
ATOM 2234 N N . GLN A 1 294 ? -8.304 10.473 -16.476 1.00 44.09 294 GLN A N 1
ATOM 2235 C CA . GLN A 1 294 ? -9.129 10.211 -17.666 1.00 44.09 294 GLN A CA 1
ATOM 2236 C C . GLN A 1 294 ? -8.371 9.432 -18.760 1.00 44.09 294 GLN A C 1
ATOM 2238 O O . GLN A 1 294 ? -8.940 8.515 -19.359 1.00 44.09 294 GLN A O 1
ATOM 2243 N N . THR A 1 295 ? -7.082 9.715 -18.994 1.00 48.00 295 THR A N 1
ATOM 2244 C CA . THR A 1 295 ? -6.262 8.917 -19.929 1.00 48.00 295 THR A CA 1
ATOM 2245 C C . THR A 1 295 ? -5.992 7.500 -19.423 1.00 48.00 295 THR A C 1
ATOM 2247 O O . THR A 1 295 ? -6.016 6.565 -20.215 1.00 48.00 295 THR A O 1
ATOM 2250 N N . LEU A 1 296 ? -5.805 7.301 -18.114 1.00 45.56 296 LEU A N 1
ATOM 2251 C CA . LEU A 1 296 ? -5.617 5.963 -17.543 1.00 45.56 296 LEU A CA 1
ATOM 2252 C C . LEU A 1 296 ? -6.920 5.150 -17.556 1.00 45.56 296 LEU A C 1
ATOM 2254 O O . LEU A 1 296 ? -6.886 3.959 -17.853 1.00 45.56 296 LEU A O 1
ATOM 2258 N N . ALA A 1 297 ? -8.073 5.779 -17.309 1.00 48.34 297 ALA A N 1
ATOM 2259 C CA . ALA A 1 297 ? -9.378 5.128 -17.423 1.00 48.34 297 ALA A CA 1
ATOM 2260 C C . ALA A 1 297 ? -9.672 4.676 -18.866 1.00 48.34 297 ALA A C 1
ATOM 2262 O O . ALA A 1 297 ? -10.088 3.540 -19.081 1.00 48.34 297 ALA A O 1
ATOM 2263 N N . THR A 1 298 ? -9.397 5.528 -19.860 1.00 51.88 298 THR A N 1
ATOM 2264 C CA . THR A 1 298 ? -9.587 5.185 -21.282 1.00 51.88 298 THR A CA 1
ATOM 2265 C C . THR A 1 298 ? -8.575 4.152 -21.787 1.00 51.88 298 THR A C 1
ATOM 2267 O O . THR A 1 298 ? -8.962 3.252 -22.526 1.00 51.88 298 THR A O 1
ATOM 2270 N N . GLN A 1 299 ? -7.317 4.187 -21.333 1.00 46.81 299 GLN A N 1
ATOM 2271 C CA . GLN A 1 299 ? -6.343 3.119 -21.603 1.00 46.81 299 GLN A CA 1
ATOM 2272 C C . GLN A 1 299 ? -6.739 1.785 -20.955 1.00 46.81 299 GLN A C 1
ATOM 2274 O O . GLN A 1 299 ? -6.591 0.736 -21.580 1.00 46.81 299 GLN A O 1
ATOM 2279 N N . GLN A 1 300 ? -7.280 1.799 -19.733 1.00 51.59 300 GLN A N 1
ATOM 2280 C CA . GLN A 1 300 ? -7.771 0.582 -19.085 1.00 51.59 300 GLN A CA 1
ATOM 2281 C C . GLN A 1 300 ? -8.992 0.001 -19.820 1.00 51.59 300 GLN A C 1
ATOM 2283 O O . GLN A 1 300 ? -9.136 -1.216 -19.889 1.00 51.59 300 GLN A O 1
ATOM 2288 N N . GLU A 1 301 ? -9.844 0.847 -20.404 1.00 54.19 301 GLU A N 1
ATOM 2289 C CA . GLU A 1 301 ? -11.008 0.408 -21.179 1.00 54.19 301 GLU A CA 1
ATOM 2290 C C . GLU A 1 301 ? -10.642 -0.122 -22.576 1.00 54.19 301 GLU A C 1
ATOM 2292 O O . GLU A 1 301 ? -11.201 -1.130 -23.016 1.00 54.19 301 GLU A O 1
ATOM 2297 N N . LEU A 1 302 ? -9.640 0.474 -23.233 1.00 49.12 302 LEU A N 1
ATOM 2298 C CA . LEU A 1 302 ? -9.011 -0.098 -24.430 1.00 49.12 302 LEU A CA 1
ATOM 2299 C C . LEU A 1 302 ? -8.447 -1.492 -24.124 1.00 49.12 302 LEU A C 1
ATOM 2301 O O . LEU A 1 302 ? -8.841 -2.463 -24.757 1.00 49.12 302 LEU A O 1
ATOM 2305 N N . LEU A 1 303 ? -7.655 -1.642 -23.058 1.00 51.19 303 LEU A N 1
ATOM 2306 C CA . LEU A 1 303 ? -7.119 -2.949 -22.654 1.00 51.19 303 LEU A CA 1
ATOM 2307 C C . LEU A 1 303 ? -8.213 -3.976 -22.295 1.00 51.19 303 LEU A C 1
ATOM 2309 O O . LEU A 1 303 ? -8.039 -5.166 -22.564 1.00 51.19 303 LEU A O 1
ATOM 2313 N N . ARG A 1 304 ? -9.357 -3.557 -21.731 1.00 56.91 304 ARG A N 1
ATOM 2314 C CA . ARG A 1 304 ? -10.516 -4.449 -21.511 1.00 56.91 304 ARG A CA 1
ATOM 2315 C C . ARG A 1 304 ? -11.184 -4.869 -22.817 1.00 56.91 304 ARG A C 1
ATOM 2317 O O . ARG A 1 304 ? -11.510 -6.045 -22.973 1.00 56.91 304 ARG A O 1
ATOM 2324 N N . THR A 1 305 ? -11.399 -3.937 -23.743 1.00 54.72 305 THR A N 1
ATOM 2325 C CA . THR A 1 305 ? -12.024 -4.232 -25.043 1.00 54.72 305 THR A CA 1
ATOM 2326 C C . THR A 1 305 ? -11.108 -5.068 -25.939 1.00 54.72 305 THR A C 1
ATOM 2328 O O . THR A 1 305 ? -11.591 -6.012 -26.568 1.00 54.72 305 THR A O 1
ATOM 2331 N N . ASP A 1 306 ? -9.795 -4.843 -25.888 1.00 53.12 306 ASP A N 1
ATOM 2332 C CA . ASP A 1 306 ? -8.780 -5.672 -26.536 1.00 53.12 306 ASP A CA 1
ATOM 2333 C C . ASP A 1 306 ? -8.750 -7.086 -25.945 1.00 53.12 306 ASP A C 1
ATOM 2335 O O . ASP A 1 3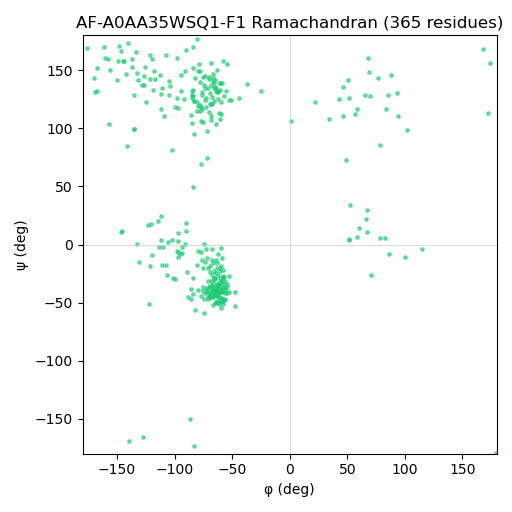06 ? -8.891 -8.049 -26.696 1.00 53.12 306 ASP A O 1
ATOM 2339 N N . MET A 1 307 ? -8.703 -7.250 -24.617 1.00 54.62 307 MET A N 1
ATOM 2340 C CA . MET A 1 307 ? -8.804 -8.576 -23.981 1.00 54.62 307 MET A CA 1
ATOM 2341 C C . MET A 1 307 ? -10.124 -9.291 -24.314 1.00 54.62 307 MET A C 1
ATOM 2343 O O . MET A 1 307 ? -10.134 -10.505 -24.525 1.00 54.62 307 MET A O 1
ATOM 2347 N N . ALA A 1 308 ? -11.234 -8.554 -24.421 1.00 54.38 308 ALA A N 1
ATOM 2348 C CA . ALA A 1 308 ? -12.530 -9.093 -24.825 1.00 54.38 308 ALA A CA 1
ATOM 2349 C C . ALA A 1 308 ? -12.640 -9.383 -26.336 1.00 54.38 308 ALA A C 1
ATOM 2351 O O . ALA A 1 308 ? -13.528 -10.131 -26.747 1.00 54.38 308 ALA A O 1
ATOM 2352 N N . SER A 1 309 ? -11.798 -8.795 -27.189 1.00 55.16 309 SER A N 1
ATOM 2353 C CA . SER A 1 309 ? -11.713 -9.139 -28.617 1.00 55.16 309 SER A CA 1
ATOM 2354 C C . SER A 1 309 ? -10.769 -10.324 -28.843 1.00 55.16 309 SER A C 1
ATOM 2356 O O . SER A 1 309 ? -11.093 -11.238 -29.604 1.00 55.16 309 SER A O 1
ATOM 2358 N N . LEU A 1 310 ? -9.659 -10.375 -28.101 1.00 51.56 310 LEU A N 1
ATOM 2359 C CA . LEU A 1 310 ? -8.674 -11.448 -28.122 1.00 51.56 310 LEU A CA 1
ATOM 2360 C C . LEU A 1 310 ? -9.271 -12.763 -27.602 1.00 51.56 310 LEU A C 1
ATOM 2362 O O . LEU A 1 310 ? -9.059 -13.808 -28.216 1.00 51.56 310 LEU A O 1
ATOM 2366 N N . SER A 1 311 ? -10.079 -12.722 -26.534 1.00 60.28 311 SER A N 1
ATOM 2367 C CA . SER A 1 311 ? -10.783 -13.905 -26.020 1.00 60.28 311 SER A CA 1
ATOM 2368 C C . SER A 1 311 ? -11.787 -14.462 -27.033 1.00 60.28 311 SER A C 1
ATOM 2370 O O . SER A 1 311 ? -11.725 -15.649 -27.349 1.00 60.28 311 SER A O 1
ATOM 2372 N N . ARG A 1 312 ? -12.639 -13.612 -27.628 1.00 57.81 312 ARG A N 1
ATOM 2373 C CA . ARG A 1 312 ? -13.571 -14.012 -28.700 1.00 57.81 312 ARG A CA 1
ATOM 2374 C C . ARG A 1 312 ? -12.834 -14.582 -29.911 1.00 57.81 312 ARG A C 1
ATOM 2376 O O . ARG A 1 312 ? -13.170 -15.671 -30.350 1.00 57.81 312 ARG A O 1
ATOM 2383 N N . THR A 1 313 ? -11.776 -13.921 -30.382 1.00 59.38 313 THR A N 1
ATOM 2384 C CA . THR A 1 313 ? -10.957 -14.406 -31.511 1.00 59.38 313 THR A CA 1
ATOM 2385 C C . THR A 1 313 ? -10.298 -15.756 -31.205 1.00 59.38 313 THR A C 1
ATOM 2387 O O . THR A 1 313 ? -10.194 -16.607 -32.086 1.00 59.38 313 THR A O 1
ATOM 2390 N N . THR A 1 314 ? -9.881 -15.983 -29.956 1.00 59.25 314 THR A N 1
ATOM 2391 C CA . THR A 1 314 ? -9.295 -17.259 -29.518 1.00 59.25 314 THR A CA 1
ATOM 2392 C C . THR A 1 314 ? -10.346 -18.369 -29.460 1.00 59.25 314 THR A C 1
ATOM 2394 O O . THR A 1 314 ? -10.101 -19.449 -29.988 1.00 59.25 314 THR A O 1
ATOM 2397 N N . VAL A 1 315 ? -11.533 -18.109 -28.900 1.00 60.44 315 VAL A N 1
ATOM 2398 C CA . VAL A 1 315 ? -12.645 -19.081 -28.869 1.00 60.44 315 VAL A CA 1
ATOM 2399 C C . VAL A 1 315 ? -13.121 -19.425 -30.284 1.00 60.44 315 VAL A C 1
ATOM 2401 O O . VAL A 1 315 ? -13.277 -20.606 -30.595 1.00 60.44 315 VAL A O 1
ATOM 2404 N N . THR A 1 316 ? -13.266 -18.435 -31.173 1.00 62.69 316 THR A N 1
ATOM 2405 C CA . THR A 1 316 ? -13.610 -18.681 -32.582 1.00 62.69 316 THR A CA 1
ATOM 2406 C C . THR A 1 316 ? -12.564 -19.570 -33.250 1.00 62.69 316 THR A C 1
ATOM 2408 O O . THR A 1 316 ? -12.927 -20.592 -33.819 1.00 62.69 316 THR A O 1
ATOM 2411 N N . ARG A 1 317 ? -11.265 -19.271 -33.103 1.00 59.59 317 ARG A N 1
ATOM 2412 C CA . ARG A 1 317 ? -10.184 -20.085 -33.692 1.00 59.59 317 ARG A CA 1
ATOM 2413 C C . ARG A 1 317 ? -10.104 -21.505 -33.132 1.00 59.59 317 ARG A C 1
ATOM 2415 O O . ARG A 1 317 ? -9.799 -22.423 -33.884 1.00 59.59 317 ARG A O 1
ATOM 2422 N N . LEU A 1 318 ? -10.385 -21.705 -31.843 1.00 57.94 318 LEU A N 1
ATOM 2423 C CA . LEU A 1 318 ? -10.474 -23.045 -31.248 1.00 57.94 318 LEU A CA 1
ATOM 2424 C C . LEU A 1 318 ? -11.666 -23.830 -31.818 1.00 57.94 318 LEU A C 1
ATOM 2426 O O . LEU A 1 318 ? -11.536 -25.017 -32.102 1.00 57.94 318 LEU A O 1
ATOM 2430 N N . THR A 1 319 ? -12.793 -23.157 -32.056 1.00 56.31 319 THR A N 1
ATOM 2431 C CA . THR A 1 319 ? -13.991 -23.752 -32.672 1.00 56.31 319 THR A CA 1
ATOM 2432 C C . THR A 1 319 ? -13.766 -24.071 -34.157 1.00 56.31 319 THR A C 1
ATOM 2434 O O . THR A 1 319 ? -14.139 -25.144 -34.626 1.00 56.31 319 THR A O 1
ATOM 2437 N N . GLU A 1 320 ? -13.094 -23.186 -34.898 1.00 57.12 320 GLU A N 1
ATOM 2438 C CA . GLU A 1 320 ? -12.696 -23.395 -36.298 1.00 57.12 320 GLU A CA 1
ATOM 2439 C C . GLU A 1 320 ? -11.677 -24.533 -36.450 1.00 57.12 320 GLU A C 1
ATOM 2441 O O . GLU A 1 320 ? -11.786 -25.318 -37.391 1.00 57.12 320 GLU A O 1
ATOM 2446 N N . ALA A 1 321 ? -10.719 -24.656 -35.522 1.00 53.03 321 ALA A N 1
ATOM 2447 C CA . ALA A 1 321 ? -9.762 -25.762 -35.486 1.00 53.03 321 ALA A CA 1
ATOM 2448 C C . ALA A 1 321 ? -10.456 -27.100 -35.185 1.00 53.03 321 ALA A C 1
ATOM 2450 O O . ALA A 1 321 ? -10.255 -28.068 -35.911 1.00 53.03 321 ALA A O 1
ATOM 2451 N N . ALA A 1 322 ? -11.358 -27.133 -34.197 1.00 52.28 322 ALA A N 1
ATOM 2452 C CA . ALA A 1 322 ? -12.194 -28.302 -33.905 1.00 52.28 322 ALA A CA 1
ATOM 2453 C C . ALA A 1 322 ? -13.155 -28.679 -35.057 1.00 52.28 322 ALA A C 1
ATOM 2455 O O . ALA A 1 322 ? -13.672 -29.790 -35.088 1.00 52.28 322 ALA A O 1
ATOM 2456 N N . SER A 1 323 ? -13.380 -27.772 -36.016 1.00 52.44 323 SER A N 1
ATOM 2457 C CA . SER A 1 323 ? -14.221 -27.988 -37.203 1.00 52.44 323 SER A CA 1
ATOM 2458 C C . SER A 1 323 ? -13.430 -28.384 -38.459 1.00 52.44 323 SER A C 1
ATOM 2460 O O . SER A 1 323 ? -14.011 -28.470 -39.544 1.00 52.44 323 SER A O 1
ATOM 2462 N N . ARG A 1 324 ? -12.104 -28.564 -38.363 1.00 52.75 324 ARG A N 1
ATOM 2463 C CA . ARG A 1 324 ? -11.226 -28.836 -39.509 1.00 52.75 324 ARG A CA 1
ATOM 2464 C C . ARG A 1 324 ? -10.132 -29.844 -39.177 1.00 52.75 324 ARG A C 1
ATOM 2466 O O . ARG A 1 324 ? -8.980 -29.463 -38.986 1.00 52.75 324 ARG A O 1
ATOM 2473 N N . ASP A 1 325 ? -10.463 -31.126 -39.289 1.00 42.03 325 ASP A N 1
ATOM 2474 C CA . ASP A 1 325 ? -9.456 -32.103 -39.696 1.00 42.03 325 ASP A CA 1
ATOM 2475 C C . ASP A 1 325 ? -9.975 -33.040 -40.794 1.00 42.03 325 ASP A C 1
ATOM 2477 O O . ASP A 1 325 ? -11.170 -33.309 -40.916 1.00 42.03 325 ASP A O 1
ATOM 2481 N N . SER A 1 326 ? -9.066 -33.462 -41.666 1.00 49.16 326 SER A N 1
ATOM 2482 C CA . SER A 1 326 ? -9.371 -33.962 -43.015 1.00 49.16 326 SER A CA 1
ATOM 2483 C C . SER A 1 326 ? -9.329 -35.488 -43.151 1.00 49.16 326 SER A C 1
ATOM 2485 O O . SER A 1 326 ? -9.542 -36.014 -44.242 1.00 49.16 326 SER A O 1
ATOM 2487 N N . HIS A 1 327 ? -9.113 -36.199 -42.038 1.00 48.66 327 HIS A N 1
ATOM 2488 C CA . HIS A 1 327 ? -8.952 -37.658 -42.004 1.00 48.66 327 HIS A CA 1
ATOM 2489 C C . HIS A 1 327 ? -9.928 -38.421 -41.090 1.00 48.66 327 HIS A C 1
ATOM 2491 O O . HIS A 1 327 ? -9.752 -39.614 -40.862 1.00 48.66 327 HIS A O 1
ATOM 2497 N N . GLY A 1 328 ? -11.027 -37.780 -40.682 1.00 50.84 328 GLY A N 1
ATOM 2498 C CA . GLY A 1 328 ? -12.321 -38.467 -40.602 1.00 50.84 328 GLY A CA 1
ATOM 2499 C C . GLY A 1 328 ? -12.505 -39.584 -39.569 1.00 50.84 328 GLY A C 1
ATOM 2500 O O . GLY A 1 328 ? -13.319 -40.467 -39.829 1.00 50.84 328 GLY A O 1
ATOM 2501 N N . ASN A 1 329 ? -11.824 -39.552 -38.418 1.00 48.03 329 ASN A N 1
ATOM 2502 C CA . ASN A 1 329 ? -12.324 -40.234 -37.219 1.00 48.03 329 ASN A CA 1
ATOM 2503 C C . ASN A 1 329 ? -11.754 -39.651 -35.914 1.00 48.03 329 ASN A C 1
ATOM 2505 O O . ASN A 1 329 ? -10.624 -39.962 -35.557 1.00 48.03 329 ASN A O 1
ATOM 2509 N N . GLU A 1 330 ? -12.558 -38.863 -35.201 1.00 44.47 330 GLU A N 1
ATOM 2510 C CA . GLU A 1 330 ? -12.629 -38.836 -33.731 1.00 44.47 330 GLU A CA 1
ATOM 2511 C C . GLU A 1 330 ? -13.862 -38.011 -33.324 1.00 44.47 330 GLU A C 1
ATOM 2513 O O . GLU A 1 330 ? -14.099 -36.924 -33.857 1.00 44.47 330 GLU A O 1
ATOM 2518 N N . GLU A 1 331 ? -14.689 -38.533 -32.416 1.00 50.34 331 GLU A N 1
ATOM 2519 C CA . GLU A 1 331 ? -15.798 -37.763 -31.846 1.00 50.34 331 GLU A CA 1
ATOM 2520 C C . GLU A 1 331 ? -15.227 -36.718 -30.881 1.00 50.34 331 GLU A C 1
ATOM 2522 O O . GLU A 1 331 ? -14.491 -37.059 -29.953 1.00 50.34 331 GLU A O 1
ATOM 2527 N N . LEU A 1 332 ? -15.575 -35.439 -31.070 1.00 55.66 332 LEU A N 1
ATOM 2528 C CA . LEU A 1 332 ? -15.272 -34.402 -30.082 1.00 55.66 332 LEU A CA 1
ATOM 2529 C C . LEU A 1 332 ? -15.943 -34.779 -28.759 1.00 55.66 332 LEU A C 1
ATOM 2531 O O . LEU A 1 332 ? -17.172 -34.754 -28.676 1.00 55.66 332 LEU A O 1
ATOM 2535 N N . ASP A 1 333 ? -15.134 -35.100 -27.742 1.00 58.94 333 ASP A N 1
ATOM 2536 C CA . ASP A 1 333 ? -15.607 -35.463 -26.404 1.00 58.94 333 ASP A CA 1
ATOM 2537 C C . ASP A 1 333 ? -16.721 -34.510 -25.950 1.00 58.94 333 ASP A C 1
ATOM 2539 O O . ASP A 1 333 ? -16.569 -33.283 -25.932 1.00 58.94 333 ASP A O 1
ATOM 2543 N N . GLU A 1 334 ? -17.854 -35.088 -25.556 1.00 57.66 334 GLU A N 1
ATOM 2544 C CA . GLU A 1 334 ? -19.013 -34.342 -25.082 1.00 57.66 334 GLU A CA 1
ATOM 2545 C C . GLU A 1 334 ? -18.637 -33.447 -23.881 1.00 57.66 334 GLU A C 1
ATOM 2547 O O . GLU A 1 334 ? -19.222 -32.379 -23.690 1.00 57.66 334 GLU A O 1
ATOM 2552 N N . GLY A 1 335 ? -17.619 -33.835 -23.099 1.00 55.09 335 GLY A N 1
ATOM 2553 C CA . GLY A 1 335 ? -16.990 -33.027 -22.055 1.00 55.09 335 GLY A CA 1
ATOM 2554 C C . GLY A 1 335 ? -16.310 -31.750 -22.568 1.00 55.09 335 GLY A C 1
ATOM 2555 O O . GLY A 1 335 ? -16.469 -30.694 -21.943 1.00 55.09 335 GLY A O 1
ATOM 2556 N N . VAL A 1 336 ? -15.623 -31.806 -23.715 1.00 57.53 336 VAL A N 1
ATOM 2557 C CA . VAL A 1 336 ? -15.013 -30.651 -24.402 1.00 57.53 336 VAL A CA 1
ATOM 2558 C C . VAL A 1 336 ? -16.087 -29.728 -24.973 1.00 57.53 336 VAL A C 1
ATOM 2560 O O . VAL A 1 336 ? -16.037 -28.522 -24.726 1.00 57.53 336 VAL A O 1
ATOM 2563 N N . ILE A 1 337 ? -17.116 -30.267 -25.637 1.00 65.12 337 ILE A N 1
ATOM 2564 C CA . ILE A 1 337 ? -18.250 -29.467 -26.142 1.00 65.12 337 ILE A CA 1
ATOM 2565 C C . ILE A 1 337 ? -18.951 -28.746 -24.973 1.00 65.12 337 ILE A C 1
ATOM 2567 O O . ILE A 1 337 ? -19.163 -27.530 -25.008 1.00 65.12 337 ILE A O 1
ATOM 2571 N N . LYS A 1 338 ? -19.213 -29.464 -23.870 1.00 64.69 338 LYS A N 1
ATOM 2572 C CA . LYS A 1 338 ? -19.757 -28.893 -22.625 1.00 64.69 338 LYS A CA 1
ATOM 2573 C C . LYS A 1 338 ? -18.806 -27.897 -21.954 1.00 64.69 338 LYS A C 1
ATOM 2575 O O . LYS A 1 338 ? -19.265 -27.065 -21.174 1.00 64.69 338 LYS A O 1
ATOM 2580 N N . LEU A 1 339 ? -17.492 -27.962 -22.177 1.00 60.09 339 LEU A N 1
ATOM 2581 C CA . LEU A 1 339 ? -16.532 -26.976 -21.664 1.00 60.09 339 LEU A CA 1
ATOM 2582 C C . LEU A 1 339 ? -16.553 -25.683 -22.491 1.00 60.09 339 LEU A C 1
ATOM 2584 O O . LEU A 1 339 ? -16.619 -24.606 -21.901 1.00 60.09 339 LEU A O 1
ATOM 2588 N N . ILE A 1 340 ? -16.584 -25.785 -23.823 1.00 68.69 340 ILE A N 1
ATOM 2589 C CA . ILE A 1 340 ? -16.687 -24.632 -24.733 1.00 68.69 340 ILE A CA 1
ATOM 2590 C C . ILE A 1 340 ? -17.980 -23.851 -24.457 1.00 68.69 340 ILE A C 1
ATOM 2592 O O . ILE A 1 340 ? -17.917 -22.648 -24.208 1.00 68.69 340 ILE A O 1
ATOM 2596 N N . GLY A 1 341 ? -19.132 -24.530 -24.371 1.00 69.81 341 GLY A N 1
ATOM 2597 C CA . GLY A 1 341 ? -20.410 -23.876 -24.052 1.00 69.81 341 GLY A CA 1
ATOM 2598 C C . GLY A 1 341 ? -20.409 -23.147 -22.697 1.00 69.81 341 GLY A C 1
ATOM 2599 O O . GLY A 1 341 ? -20.894 -22.022 -22.594 1.00 69.81 341 GLY A O 1
ATOM 2600 N N . ARG A 1 342 ? -19.781 -23.729 -21.662 1.00 68.94 342 ARG A N 1
ATOM 2601 C CA . ARG A 1 342 ? -19.619 -23.064 -20.352 1.00 68.94 342 ARG A CA 1
ATOM 2602 C C . ARG A 1 342 ? -18.748 -21.807 -20.437 1.00 68.94 342 ARG A C 1
ATOM 2604 O O . ARG A 1 342 ? -19.087 -20.807 -19.808 1.00 68.94 342 ARG A O 1
ATOM 2611 N N . LEU A 1 343 ? -17.663 -21.840 -21.212 1.00 62.50 343 LEU A N 1
ATOM 2612 C CA . LEU A 1 343 ? -16.795 -20.676 -21.428 1.00 62.50 343 LEU A CA 1
ATOM 2613 C C . LEU A 1 343 ? -17.517 -19.569 -22.207 1.00 62.50 343 LEU A C 1
ATOM 2615 O O . LEU A 1 343 ? -17.417 -18.399 -21.836 1.00 62.50 343 LEU A O 1
ATOM 2619 N N . GLU A 1 344 ? -18.297 -19.920 -23.233 1.00 72.31 344 GLU A N 1
ATOM 2620 C CA . GLU A 1 344 ? -19.145 -18.951 -23.926 1.00 72.31 344 GLU A CA 1
ATOM 2621 C C . GLU A 1 344 ? -20.147 -18.278 -22.982 1.00 72.31 344 GLU A C 1
ATOM 2623 O O . GLU A 1 344 ? -20.296 -17.058 -23.011 1.00 72.31 344 GLU A O 1
ATOM 2628 N N . ASP A 1 345 ? -20.842 -19.045 -22.142 1.00 71.62 345 ASP A N 1
ATOM 2629 C CA . ASP A 1 345 ? -21.874 -18.497 -21.260 1.00 71.62 345 ASP A CA 1
ATOM 2630 C C . ASP A 1 345 ? -21.287 -17.645 -20.129 1.00 71.62 345 ASP A C 1
ATOM 2632 O O . ASP A 1 345 ? -21.879 -16.624 -19.763 1.00 71.62 345 ASP A O 1
ATOM 2636 N N . GLN A 1 346 ? -20.078 -17.970 -19.656 1.00 65.88 346 GLN A N 1
ATOM 2637 C CA . GLN A 1 346 ? -19.296 -17.090 -18.783 1.00 65.88 346 GLN A CA 1
ATOM 2638 C C . GLN A 1 346 ? -18.909 -15.777 -19.486 1.00 65.88 346 GLN A C 1
ATOM 2640 O O . GLN A 1 346 ? -19.074 -14.707 -18.898 1.00 65.88 346 GLN A O 1
ATOM 2645 N N . LEU A 1 347 ? -18.473 -15.819 -20.751 1.00 67.94 347 LEU A N 1
ATOM 2646 C CA . LEU A 1 347 ? -18.167 -14.613 -21.536 1.00 67.94 347 LEU A CA 1
ATOM 2647 C C . LEU A 1 347 ? -19.422 -13.761 -21.807 1.00 67.94 347 LEU A C 1
ATOM 2649 O O . LEU A 1 347 ? -19.380 -12.538 -21.655 1.00 67.94 347 LEU A O 1
ATOM 2653 N N . LYS A 1 348 ? -20.562 -14.389 -22.132 1.00 74.38 348 LYS A N 1
ATOM 2654 C CA . LYS A 1 348 ? -21.868 -13.718 -22.296 1.00 74.38 348 LYS A CA 1
ATOM 2655 C C . LYS A 1 348 ? -22.337 -13.078 -20.980 1.00 74.38 348 LYS A C 1
ATOM 2657 O O . LYS A 1 348 ? -22.897 -11.983 -21.001 1.00 74.38 348 LYS A O 1
ATOM 2662 N N . ALA A 1 349 ? -22.114 -13.731 -19.837 1.00 68.38 349 ALA A N 1
ATOM 2663 C CA . ALA A 1 349 ? -22.439 -13.182 -18.518 1.00 68.38 349 ALA A CA 1
ATOM 2664 C C . ALA A 1 349 ? -21.543 -11.990 -18.145 1.00 68.38 349 ALA A C 1
ATOM 2666 O O . ALA A 1 349 ? -22.060 -10.956 -17.723 1.00 68.38 349 ALA A O 1
ATOM 2667 N N . PHE A 1 350 ? -20.231 -12.099 -18.372 1.00 69.31 350 PHE A N 1
ATOM 2668 C CA . PHE A 1 350 ? -19.274 -11.016 -18.138 1.00 69.31 350 PHE A CA 1
ATOM 2669 C C . PHE A 1 350 ? -19.582 -9.777 -18.996 1.00 69.31 350 PHE A C 1
ATOM 2671 O O . PHE A 1 350 ? -19.574 -8.658 -18.487 1.00 69.31 350 PHE A O 1
ATOM 2678 N N . GLY A 1 351 ? -19.953 -9.969 -20.269 1.00 72.00 351 GLY A N 1
ATOM 2679 C CA . GLY A 1 351 ? -20.406 -8.880 -21.142 1.00 72.00 351 GLY A CA 1
ATOM 2680 C C . GLY A 1 351 ? -21.608 -8.118 -20.571 1.00 72.00 351 GLY A C 1
ATOM 2681 O O . GLY A 1 351 ? -21.562 -6.893 -20.465 1.00 72.00 351 GLY A O 1
ATOM 2682 N N . ARG A 1 352 ? -22.645 -8.836 -20.111 1.00 76.88 352 ARG A N 1
ATOM 2683 C CA . ARG A 1 352 ? -23.825 -8.224 -19.468 1.00 76.88 352 ARG A CA 1
ATOM 2684 C C . ARG A 1 352 ? -23.483 -7.484 -18.172 1.00 76.88 352 ARG A C 1
ATOM 2686 O O . ARG A 1 352 ? -24.092 -6.454 -17.890 1.00 76.88 352 ARG A O 1
ATOM 2693 N N . GLN A 1 353 ? -22.519 -7.975 -17.388 1.00 69.25 353 GLN A N 1
ATOM 2694 C CA . GLN A 1 353 ? -22.051 -7.270 -16.191 1.00 69.25 353 GLN A CA 1
ATOM 2695 C C . GLN A 1 353 ? -21.381 -5.940 -16.564 1.00 69.25 353 GLN A C 1
ATOM 2697 O O . GLN A 1 353 ? -21.776 -4.904 -16.036 1.00 69.25 353 GLN A O 1
ATOM 2702 N N . MET A 1 354 ? -20.436 -5.949 -17.510 1.00 65.38 354 MET A N 1
ATOM 2703 C CA . MET A 1 354 ? -19.754 -4.733 -17.980 1.00 65.38 354 MET A CA 1
ATOM 2704 C C . MET A 1 354 ? -20.736 -3.691 -18.538 1.00 65.38 354 MET A C 1
ATOM 2706 O O . MET A 1 354 ? -20.608 -2.500 -18.258 1.00 65.38 354 MET A O 1
ATOM 2710 N N . GLU A 1 355 ? -21.751 -4.128 -19.286 1.00 73.62 355 GLU A N 1
ATOM 2711 C CA . GLU A 1 355 ? -22.806 -3.255 -19.815 1.00 73.62 355 GLU A CA 1
ATOM 2712 C C . GLU A 1 355 ? -23.704 -2.681 -18.702 1.00 73.62 355 GLU A C 1
ATOM 2714 O O . GLU A 1 355 ? -24.046 -1.498 -18.719 1.00 73.62 355 GLU A O 1
ATOM 2719 N N . THR A 1 356 ? -24.000 -3.474 -17.668 1.00 74.56 356 THR A N 1
ATOM 2720 C CA . THR A 1 356 ? -24.721 -3.013 -16.468 1.00 74.56 356 THR A CA 1
ATOM 2721 C C . THR A 1 356 ? -23.901 -1.987 -15.675 1.00 74.56 356 THR A C 1
ATOM 2723 O O . THR A 1 356 ? -24.429 -0.950 -15.276 1.00 74.56 356 THR A O 1
ATOM 2726 N N . GLU A 1 357 ? -22.600 -2.222 -15.478 1.00 67.75 357 GLU A N 1
ATOM 2727 C CA . GLU A 1 357 ? -21.695 -1.279 -14.805 1.00 67.75 357 GLU A CA 1
ATOM 2728 C C . GLU A 1 357 ? -21.532 0.031 -15.592 1.00 67.75 357 GLU A C 1
ATOM 2730 O O . GLU A 1 357 ? -21.524 1.108 -14.993 1.00 67.75 357 GLU A O 1
ATOM 2735 N N . ARG A 1 358 ? -21.476 -0.039 -16.928 1.00 73.06 358 ARG A N 1
ATOM 2736 C CA . ARG A 1 358 ? -21.481 1.131 -17.819 1.00 73.06 358 ARG A CA 1
ATOM 2737 C C . ARG A 1 358 ? -22.765 1.950 -17.669 1.00 73.06 358 ARG A C 1
ATOM 2739 O O . ARG A 1 358 ? -22.689 3.156 -17.447 1.00 73.06 358 ARG A O 1
ATOM 2746 N N . ASN A 1 359 ? -23.929 1.309 -17.752 1.00 72.56 359 ASN A N 1
ATOM 2747 C CA . ASN A 1 359 ? -25.220 1.998 -17.668 1.00 72.56 359 ASN A CA 1
ATOM 2748 C C . ASN A 1 359 ? -25.447 2.616 -16.276 1.00 72.56 359 ASN A C 1
ATOM 2750 O O . ASN A 1 359 ? -25.931 3.741 -16.173 1.00 72.56 359 ASN A O 1
ATOM 2754 N N . ASN A 1 360 ? -25.001 1.941 -15.211 1.00 67.25 360 ASN A N 1
ATOM 2755 C CA . ASN A 1 360 ? -25.024 2.481 -13.850 1.00 67.25 360 ASN A CA 1
ATOM 2756 C C . ASN A 1 360 ? -24.095 3.694 -13.655 1.00 67.25 360 ASN A C 1
ATOM 2758 O O . ASN A 1 360 ? -24.402 4.543 -12.823 1.00 67.25 360 ASN A O 1
ATOM 2762 N N . ARG A 1 361 ? -22.981 3.806 -14.398 1.00 64.25 361 ARG A N 1
ATOM 2763 C CA . ARG A 1 361 ? -22.134 5.016 -14.386 1.00 64.25 361 ARG A CA 1
ATOM 2764 C C . ARG A 1 361 ? -22.813 6.187 -15.087 1.00 64.25 361 ARG A C 1
ATOM 2766 O O . ARG A 1 361 ? -22.875 7.262 -14.504 1.00 64.25 361 ARG A O 1
ATOM 2773 N N . ILE A 1 362 ? -23.376 5.966 -16.276 1.00 71.06 362 ILE A N 1
ATOM 2774 C CA . ILE A 1 362 ? -24.105 7.004 -17.027 1.00 71.06 3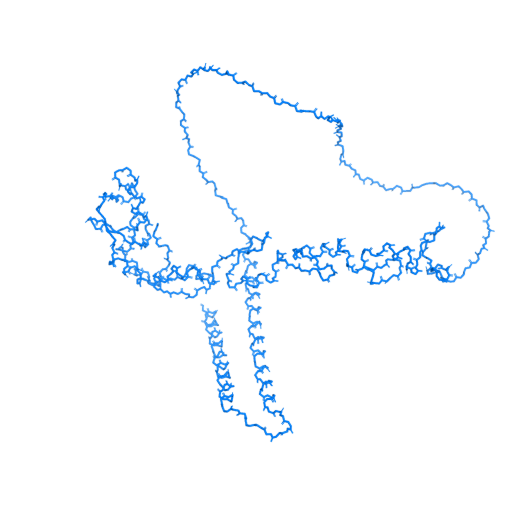62 ILE A CA 1
ATOM 2775 C C . ILE A 1 362 ? -25.247 7.572 -16.166 1.00 71.06 362 ILE A C 1
ATOM 2777 O O . ILE A 1 362 ? -25.321 8.777 -15.959 1.00 71.06 362 ILE A O 1
ATOM 2781 N N . ALA A 1 363 ? -26.037 6.707 -15.519 1.00 65.88 363 ALA A N 1
ATOM 2782 C CA . ALA A 1 363 ? -27.121 7.108 -14.614 1.00 65.88 363 ALA A CA 1
ATOM 2783 C C . ALA A 1 363 ? -26.676 7.803 -13.298 1.00 65.88 363 ALA A C 1
ATOM 2785 O O . ALA A 1 363 ? -27.531 8.207 -12.502 1.00 65.88 363 ALA A O 1
ATOM 2786 N N . VAL A 1 364 ? -25.365 7.916 -13.048 1.00 67.50 364 VAL A N 1
ATOM 2787 C CA . VAL A 1 364 ? -24.750 8.697 -11.956 1.00 67.50 364 VAL A CA 1
ATOM 2788 C C . VAL A 1 364 ? -24.086 9.977 -12.481 1.00 67.50 364 VAL A C 1
ATOM 2790 O O . VAL A 1 364 ? -24.007 10.947 -11.740 1.00 67.50 364 VAL A O 1
ATOM 2793 N N . GLU A 1 365 ? -23.648 10.009 -13.742 1.00 58.09 365 GLU A N 1
ATOM 2794 C CA . GLU A 1 365 ? -23.129 11.213 -14.414 1.00 58.09 365 GLU A CA 1
ATOM 2795 C C . GLU A 1 365 ? -24.259 12.131 -14.939 1.00 58.09 365 GLU A C 1
ATOM 2797 O O . GLU A 1 365 ? -24.033 13.317 -15.167 1.00 58.09 365 GLU A O 1
ATOM 2802 N N . GLU A 1 366 ? -25.487 11.614 -15.066 1.00 56.34 366 GLU A N 1
ATOM 2803 C CA . GLU A 1 366 ? -26.718 12.357 -15.397 1.00 56.34 366 GLU A CA 1
ATOM 2804 C C . GLU A 1 366 ? -27.489 12.889 -14.156 1.00 56.34 366 GLU A C 1
ATOM 2806 O O . GLU A 1 366 ? -28.685 13.181 -14.252 1.00 56.34 366 GLU A O 1
ATOM 2811 N N . ARG A 1 367 ? -26.848 12.990 -12.978 1.00 48.19 367 ARG A N 1
ATOM 2812 C CA . ARG A 1 367 ? -27.464 13.424 -11.702 1.00 48.19 367 ARG A CA 1
ATOM 2813 C C . ARG A 1 367 ? -26.647 14.469 -10.943 1.00 48.19 367 ARG A C 1
ATOM 2815 O O . ARG A 1 367 ? -27.308 15.326 -10.316 1.00 48.19 367 ARG A O 1
#

InterPro domains:
  IPR001293 Zinc finger, TRAF-type [PF02176] (102-156)
  IPR001293 Zinc finger, TRAF-type [PS50145] (101-154)
  IPR001293 Zinc finger, TRAF-type [PS50145] (156-189)
  IPR013083 Zinc finger, RING/FYVE/PHD-type [G3DSA:3.30.40.10] (4-111)
  IPR013083 Zinc finger, RING/FYVE/PHD-type [G3DSA:3.30.40.10] (132-192)

Secondary structure (DSSP, 8-state):
--B--EESSGGG--GGGB-TTTSSB-SSEEEETT--EEEHHHHHHHHTSGGGB-TTT--B--SS-EEE-HHHHHHHHT-EEE-TTGGGT---EEEGGGHHHHHHT-TTSEEE--STT---EEEGGGHHHHHHH-TTSEEE-TTT--EEEGGGHHHIIIII-TT-EE--TTT----EEGGGHHHIIIII-SEEE-TTT--EEETTTTEETT------------------------------------------------------------PPPPPPP-----PPPTHHHHHHHHHHHHHHHHHHHHHHHHHHHHHHHHHHHHT--SS------HHHHHHHHHHHHHHHHHHHHHHHHHHHHHHHHT-

Radius of gyration: 40.26 Å; Cα contacts (8 Å, |Δi|>4): 344; chains: 1; bounding box: 81×82×108 Å

Nearest PDB structures (foldseek):
  5vo0-assembly1_D  TM=8.056E-01  e=4.448E-13  Danio rerio
  7l3l-assembly1_A  TM=7.132E-01  e=5.109E-11  Homo sapiens
  3hcs-assembly1_A  TM=4.692E-01  e=2.857E-13  Homo sapiens
  5vo0-assembly1_A  TM=8.520E-01  e=2.853E-08  Danio rerio
  5vnz-assembly2_D  TM=6.402E-01  e=6.916E-08  Danio rerio

Sequence (367 aa):
MGFDVTLVDATAKKESNVCPHCHLILDTPMQTEEGIRLCKGCLEQIKIKPGGRCNCCDVTVKEGQYYPDRAALREVNAILVLCRHKKFGCSWQGRLELYKSHVAGCEFAGVSCPNAGCHEMVLAIQLQSHLAQCLYRLVTCSHCQEKLVAKDLEGHHSSSCRMYPVDCERCGEKVVHRHLLNHHLQHSCRLEECLVCNSLVDRKTSKHVGSSGDLSHSSSSSSTATDDSSKSQSATPSGGQGGKKSGPRSKQKQQRKGEKSSAVATTEEREEGQGEEDGGYHLGHPTAVFRHVQTLATQQELLRTDMASLSRTTVTRLTEAASRDSHGNEELDEGVIKLIGRLEDQLKAFGRQMETERNNRIAVEER

Foldseek 3Di:
DADPFAAPDPVLPDPLQAALQPRHGAAQWKAFLVGHIHHPVSQVVQCPDVQSADPRRRDRDDPPRMDGDPPSVVSQQQTKTDAPLVVQPDPDIGGPVCNVVCNVVPQSDWDAQPQPPGGDTDRNVCNVVCQVVPQSHWDAQPFQRDIDRNVCNVVCLVPPPQRRFPAQPQARRTRQRNVCNVVCQVPPPQWHQDPVHRAIAGPVPRDGPPDDDDDDDDDDDDDDDDDDDDDDDDDDDDDDDDDDDDDDDDDDDDDDDDDDDDDDDDDDDDDDDDDDDDPDDDDDDPVVVVVVVVVVVVVVVVVVVVVLVVLVVVLVVVVVVVVDDDPDDDDDPPVNVVVSVVVVVVSVVVVVVVVVVVVVVVVVVVD

Mean predicted aligned error: 20.21 Å